Protein AF-A0A7C0U2M5-F1 (afdb_monomer_lite)

Sequence (535 aa):
MKIKIICQQYKKENEYIIPFTKFYLFYLNLKAKRVDIECPDKNSQQKAPDYFLIQPKIAVEVKEVWERKELEKLKSREYSSKRLQKALDKLIKEETLKGVYLLEYPWQLKIKRGEEEKIAKKIIETIKQNRKDFEIEGVGKFKVIGISEEKKNRIVLAFSGSLIQSINPAGTIYQNIAPNIETANKQLEEIEANKKILLLINKYPFGDTNDFIEALTYSYKDLLNYQNIDEIWLQRKTKTREFYHEILYDRNFLLSFDKKKIDSSNEQYKKLFEKWFYPLQKLGDEQKEKLFEALKQFLENKKPHQLFKDNFVRKEMVELGNWLAEKRRYEDVIWLIDKFIDDPDPAPPEKYKGDPEINYHQRIVNGEDPYIITTVLGRLAWVVQKLALQKDYIEKALNYTKKLLSHKNLYVKLQAIIPLIEISARRQWLEGWGERPRRGKYKKFHKSVFDLVDLVERNPNYKAIAKWLCHVFYYYKDLNTKEAEKVLDALKIIDESASLFIYFGIFRQRHYKNQNIKFNAKSKKAGKKTKRNNN

pLDDT: mean 87.48, std 14.24, range [31.78, 98.81]

Secondary structure (DSSP, 8-state):
-EEEEE-SS--TTHHHHHHHHHHHHHHTT---SEEEEE---SSTTS---SEEETTTTEEEEEEEE--HHHHHHHHHHHHHHHHHHHHHHHHHHHS---SEEEEEE-TT----TT-HHHHHHHHHHHHHTT-SEEEETTTEEEEEEEEE--S--EEEEEE--TT-----HHHHHHHHHHHHHHHHHHHGGGS--SEEEEEEEE--TT--HHHHHHHHHHTHHHHHH-SS-SEEEEEEE-TTS-EEEEEEEEHHHHHHHHTT---TT-HHHHHHHHHHHHHHHTS-HHHHHHHHHHHHHHHTTS-HHHH---HHHHHHHHHHHHHHHHTT-HHHHHHHHHHHTT--PSPPGGG--S-GGG-HHHHHHTT-------SHHHHHHHHHHHHHTSGGGHHHHHHHHHHHHTSSSHHHHHHTHHHHHHHHHTGGGSTTTT-SS--HHHHHHHHHHHHHHHHHHH-TT-HHHHHHHHHHHHH-----HHHHHHHHHHHTTSGGGHHHHHIIIIIGGGTTTTS-----GGGGSTT--------

Organism: Desulfofervidus auxilii (NCBI:txid1621989)

Foldseek 3Di:
DAEAEDEPDDDPCVLPVVQVVVVVCVVVVNDDPYWYKYQPCNDPPDLAARIFTPVVTEGEHEAEQDDPVVVVQVVQQVVLLVLLQVLLVVVLVVDPAFAEKEKAFASSAHDD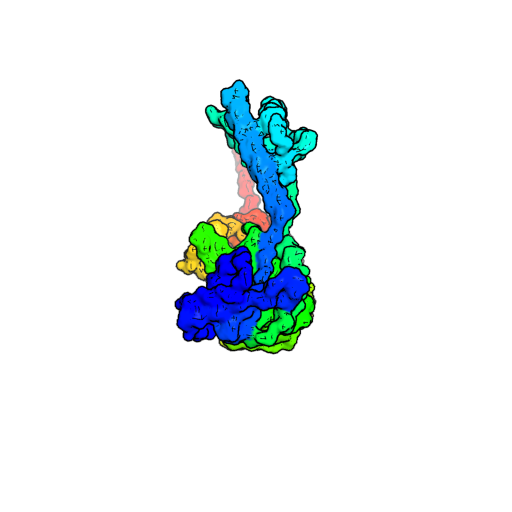PPCSNVVSVVVSVCVVVVHQWDADPPGGIMGIDTDDRDRDRHYHYDHDPPDPPPPLLLVSRLVRCVVVVVSLLSNLVVDDGPAYEYEYEYPDPPDDLLSPLLSVLVCLVVLLVRDRHQWYKYWYQDPVRDIDIDTNDGNVLSNCLLVLNHDLVDLVSLVNLLSNVVSQVVPDDSSLVSNLSNVCVNPVPHAPCVRHVDQQSLQSLLVSLVVCLVVVVVVSNVVSCVRQLPPCKPPQLVPDDDDPVPLVQVCLLQLHADPDQRGNLLSNLVSLLSLLQDLVRVLVSLVSLVSQCPGNRVSSVLSSLNSLLSCLQVVVSFPQPLDPVGDHSSVSSVVSLVVLLVVLQVRVSSLSSLLSSLSSCVRNLPDAPVRLVSNLNSNVSDPSCVVSCCCSLPVSVVVPPPGPGDHDNPVNPPPDDDDPDDD

Radius of gyration: 32.55 Å; chains: 1; bounding box: 97×49×89 Å

Structure (mmCIF, N/CA/C/O backbone):
data_AF-A0A7C0U2M5-F1
#
_entry.id   AF-A0A7C0U2M5-F1
#
loop_
_atom_site.group_PDB
_atom_site.id
_atom_site.type_symbol
_atom_site.label_atom_id
_atom_site.label_alt_id
_atom_site.label_comp_id
_atom_site.label_asym_id
_atom_site.label_entity_id
_atom_site.label_seq_id
_atom_site.pdbx_PDB_ins_code
_atom_site.Cartn_x
_atom_site.Cartn_y
_atom_site.Cartn_z
_atom_site.occupancy
_atom_site.B_iso_or_equiv
_atom_site.auth_seq_id
_atom_site.auth_comp_id
_atom_site.auth_asym_id
_atom_site.auth_atom_id
_atom_site.pdbx_PDB_model_num
ATOM 1 N N . MET A 1 1 ? -30.427 14.459 22.019 1.00 82.06 1 MET A N 1
ATOM 2 C CA . MET A 1 1 ? -30.718 13.118 22.570 1.00 82.06 1 MET A CA 1
ATOM 3 C C . MET A 1 1 ? -30.308 13.076 24.037 1.00 82.06 1 MET A C 1
ATOM 5 O O . MET A 1 1 ? -29.167 13.418 24.334 1.00 82.06 1 MET A O 1
ATOM 9 N N . LYS A 1 2 ? -31.226 12.726 24.947 1.00 87.25 2 LYS A N 1
ATOM 10 C CA . LYS A 1 2 ? -30.927 12.510 26.375 1.00 87.25 2 LYS A CA 1
ATOM 11 C C . LYS A 1 2 ? -30.554 11.038 26.595 1.00 87.25 2 LYS A C 1
ATOM 13 O O . LYS A 1 2 ? -31.285 10.170 26.137 1.00 87.25 2 LYS A O 1
ATOM 18 N N . ILE A 1 3 ? -29.443 10.762 27.271 1.00 89.56 3 ILE A N 1
ATOM 19 C CA . ILE A 1 3 ? -29.033 9.395 27.633 1.00 89.56 3 ILE A CA 1
ATOM 20 C C . ILE A 1 3 ? -29.201 9.247 29.141 1.00 89.56 3 ILE A C 1
ATOM 22 O O . ILE A 1 3 ? -28.714 10.101 29.883 1.00 89.56 3 ILE A O 1
ATOM 26 N N . LYS A 1 4 ? -29.886 8.191 29.581 1.00 91.75 4 LYS A N 1
ATOM 27 C CA . LYS A 1 4 ? -30.017 7.834 30.995 1.00 91.75 4 LYS A CA 1
ATOM 28 C C . LYS A 1 4 ? -29.376 6.470 31.219 1.00 91.75 4 LYS A C 1
ATOM 30 O O . LYS A 1 4 ? -29.791 5.489 30.616 1.00 91.75 4 LYS A O 1
ATOM 35 N N . ILE A 1 5 ? -28.380 6.426 32.094 1.00 90.69 5 ILE A N 1
ATOM 36 C CA . ILE A 1 5 ? -27.741 5.182 32.521 1.00 90.69 5 ILE A CA 1
ATOM 37 C C . ILE A 1 5 ? -28.450 4.696 33.792 1.00 90.69 5 ILE A C 1
ATOM 39 O O . ILE A 1 5 ? -28.593 5.453 34.752 1.00 90.69 5 ILE A O 1
ATOM 43 N N . ILE A 1 6 ? -28.924 3.455 33.770 1.00 89.88 6 ILE A N 1
ATOM 44 C CA . ILE A 1 6 ? -29.656 2.765 34.830 1.00 89.88 6 ILE A CA 1
ATOM 45 C C . ILE A 1 6 ? -28.740 1.650 35.344 1.00 89.88 6 ILE A C 1
ATOM 47 O O . ILE A 1 6 ? -28.851 0.492 34.950 1.00 89.88 6 ILE A O 1
ATOM 51 N N . CYS A 1 7 ? -27.786 2.020 36.197 1.00 82.81 7 CYS A N 1
ATOM 52 C CA . CYS A 1 7 ? -26.836 1.084 36.794 1.00 82.81 7 CYS A CA 1
ATOM 53 C C . CYS A 1 7 ? -26.900 1.190 38.315 1.00 82.81 7 CYS A C 1
ATOM 55 O O . CYS A 1 7 ? -27.073 2.282 38.856 1.00 82.81 7 CYS A O 1
ATOM 57 N N . GLN A 1 8 ? -26.768 0.053 39.002 1.00 74.56 8 GLN A N 1
ATOM 58 C CA . GLN A 1 8 ? -26.787 0.001 40.469 1.00 74.56 8 GLN A CA 1
ATOM 59 C C . GLN A 1 8 ? -25.573 0.714 41.086 1.00 74.56 8 GLN A C 1
ATOM 61 O O . GLN A 1 8 ? -25.665 1.233 42.194 1.00 74.56 8 GLN A O 1
ATOM 66 N N . GLN A 1 9 ? -24.453 0.777 40.357 1.00 78.75 9 GLN A N 1
ATOM 67 C CA . GLN A 1 9 ? -23.227 1.466 40.757 1.00 78.75 9 GLN A CA 1
ATOM 68 C C . GLN A 1 9 ? -22.666 2.304 39.604 1.00 78.75 9 GLN A C 1
ATOM 70 O O . GLN A 1 9 ? -22.883 2.011 38.425 1.00 78.75 9 GLN A O 1
ATOM 75 N N . TYR A 1 10 ? -21.934 3.366 39.947 1.00 81.12 10 TYR A N 1
ATOM 76 C CA . TYR A 1 10 ? -21.223 4.174 38.962 1.00 81.12 10 TYR A CA 1
ATOM 77 C C . TYR A 1 10 ? -20.007 3.413 38.417 1.00 81.12 10 TYR A C 1
ATOM 79 O O . TYR A 1 10 ? -19.132 3.010 39.181 1.00 81.12 10 TYR A O 1
ATOM 87 N N . LYS A 1 11 ? -19.925 3.289 37.089 1.00 84.44 11 LYS A N 1
ATOM 88 C CA . LYS A 1 11 ? -18.796 2.700 36.361 1.00 84.44 11 LYS A CA 1
ATOM 89 C C . LYS A 1 11 ? -17.898 3.782 35.769 1.00 84.44 11 LYS A C 1
ATOM 91 O O . LYS A 1 11 ? -18.396 4.810 35.307 1.00 84.44 11 LYS A O 1
ATOM 96 N N . LYS A 1 12 ? -16.581 3.561 35.725 1.00 83.62 12 LYS A N 1
ATOM 97 C CA . LYS A 1 12 ? -15.638 4.517 35.102 1.00 83.62 12 LYS A CA 1
ATOM 98 C C . LYS A 1 12 ? -15.848 4.597 33.590 1.00 83.62 12 LYS A C 1
ATOM 100 O O . LYS A 1 12 ? -15.718 5.662 32.993 1.00 83.62 12 LYS A O 1
ATOM 105 N N . GLU A 1 13 ? -16.260 3.483 33.010 1.00 86.69 13 GLU A N 1
ATOM 106 C CA . GLU A 1 13 ? -16.568 3.258 31.606 1.00 86.69 13 GLU A CA 1
ATOM 107 C C . GLU A 1 13 ? -17.766 4.108 31.136 1.00 86.69 13 GLU A C 1
ATOM 109 O O . GLU A 1 13 ? -17.912 4.366 29.937 1.00 86.69 13 GLU A O 1
ATOM 114 N N . ASN A 1 14 ? -18.560 4.658 32.073 1.00 89.25 14 ASN A N 1
ATOM 115 C CA . ASN A 1 14 ? -19.661 5.579 31.780 1.00 89.25 14 ASN A CA 1
ATOM 116 C C . ASN A 1 14 ? -19.186 6.819 31.000 1.00 89.25 14 ASN A C 1
ATOM 118 O O . ASN A 1 14 ? -19.944 7.374 30.203 1.00 89.25 14 ASN A O 1
ATOM 122 N N . GLU A 1 15 ? -17.930 7.243 31.194 1.00 90.31 15 GLU A N 1
ATOM 123 C CA . GLU A 1 15 ? -17.321 8.344 30.436 1.00 90.31 15 GLU A CA 1
ATOM 124 C C . GLU A 1 15 ? -17.262 8.044 28.925 1.00 90.31 15 GLU A C 1
ATOM 126 O O . GLU A 1 15 ? -17.375 8.958 28.108 1.00 90.31 15 GLU A O 1
ATOM 131 N N . TYR A 1 16 ? -17.125 6.769 28.551 1.00 92.94 16 TYR A N 1
ATOM 132 C CA . TYR A 1 16 ? -16.893 6.316 27.179 1.00 92.94 16 TYR A CA 1
ATOM 133 C C . TYR A 1 16 ? -18.170 5.862 26.470 1.00 92.94 16 TYR A C 1
ATOM 135 O O . TYR A 1 16 ? -18.328 6.094 25.266 1.00 92.94 16 TYR A O 1
ATOM 143 N N . ILE A 1 17 ? -19.111 5.254 27.198 1.00 94.56 17 ILE A N 1
ATOM 144 C CA . ILE A 1 17 ? -20.344 4.727 26.598 1.00 94.56 17 ILE A CA 1
ATOM 145 C C . ILE A 1 17 ? -21.295 5.836 26.133 1.00 94.56 17 ILE A C 1
ATOM 147 O O . ILE A 1 17 ? -21.947 5.704 25.097 1.00 94.56 17 ILE A O 1
ATOM 151 N N . ILE A 1 18 ? -21.358 6.961 26.854 1.00 93.44 18 ILE A N 1
ATOM 152 C CA . ILE A 1 18 ? -22.220 8.101 26.510 1.00 93.44 18 ILE A CA 1
ATOM 153 C C . ILE A 1 18 ? -21.847 8.703 25.145 1.00 93.44 18 ILE A C 1
ATOM 155 O O . ILE A 1 18 ? -22.737 8.807 24.294 1.00 93.44 18 ILE A O 1
ATOM 159 N N . PRO A 1 19 ? -20.590 9.132 24.895 1.00 94.44 19 PRO A N 1
ATOM 160 C CA . PRO A 1 19 ? -20.209 9.674 23.594 1.00 94.44 19 PRO A CA 1
ATOM 161 C C . PRO A 1 19 ? -20.350 8.630 22.484 1.00 94.44 19 PRO A C 1
ATOM 163 O O . PRO A 1 19 ? -20.906 8.958 21.435 1.00 94.44 19 PRO A O 1
ATOM 166 N N . PHE A 1 20 ? -19.970 7.371 22.740 1.00 96.31 20 PHE A N 1
ATOM 167 C CA . PHE A 1 20 ? -20.138 6.297 21.762 1.00 96.31 20 PHE A CA 1
ATOM 168 C C . PHE A 1 20 ? -21.600 6.100 21.363 1.00 96.31 20 PHE A C 1
ATOM 170 O O . PHE A 1 20 ? -21.910 6.096 20.180 1.00 96.31 20 PHE A O 1
ATOM 177 N N . THR A 1 21 ? -22.517 6.021 22.330 1.00 95.06 21 THR A N 1
ATOM 178 C CA . THR A 1 21 ? -23.955 5.855 22.066 1.00 95.06 21 THR A CA 1
ATOM 179 C C . THR A 1 21 ? -24.508 7.010 21.232 1.00 95.06 21 THR A C 1
ATOM 181 O O . THR A 1 21 ? -25.285 6.791 20.303 1.00 95.06 21 THR A O 1
ATOM 184 N N . LYS A 1 22 ? -24.090 8.253 21.523 1.00 93.12 22 LYS A N 1
ATOM 185 C CA . LYS A 1 22 ? -24.488 9.424 20.723 1.00 93.12 22 LYS A CA 1
ATOM 186 C C . LYS A 1 22 ? -24.035 9.303 19.278 1.00 93.12 22 LYS A C 1
ATOM 188 O O . LYS A 1 22 ? -24.837 9.528 18.375 1.00 93.12 22 LYS A O 1
ATOM 193 N N . PHE A 1 23 ? -22.771 8.953 19.084 1.00 94.81 23 PHE A N 1
ATOM 194 C CA . PHE A 1 23 ? -22.196 8.758 17.766 1.00 94.81 23 PHE A CA 1
ATOM 195 C C . PHE A 1 23 ? -22.865 7.596 17.021 1.00 94.81 23 PHE A C 1
ATOM 197 O O . PHE A 1 23 ? -23.302 7.772 15.890 1.00 94.81 23 PHE A O 1
ATOM 204 N N . TYR A 1 24 ? -22.991 6.433 17.657 1.00 94.81 24 TYR A N 1
ATOM 205 C CA . TYR A 1 24 ? -23.432 5.200 17.012 1.00 94.81 24 TYR A CA 1
ATOM 206 C C . TYR A 1 24 ? -24.898 5.261 16.578 1.00 94.81 24 TYR A C 1
ATOM 208 O O . TYR A 1 24 ? -25.240 4.879 15.464 1.00 94.81 24 TYR A O 1
ATOM 216 N N . LEU A 1 25 ? -25.780 5.825 17.407 1.00 92.62 25 LEU A N 1
ATOM 217 C CA . LEU A 1 25 ? -27.184 5.993 17.021 1.00 92.62 25 LEU A CA 1
ATOM 218 C C . LEU A 1 25 ? -27.362 7.042 15.920 1.00 92.62 25 LEU A C 1
ATOM 220 O O . LEU A 1 25 ? -28.208 6.867 15.045 1.00 92.62 25 LEU A O 1
ATOM 224 N N . PHE A 1 26 ? -26.545 8.100 15.923 1.00 91.19 26 PHE A N 1
ATOM 225 C CA . PHE A 1 26 ? -26.496 9.040 14.804 1.00 91.19 26 PHE A CA 1
ATOM 226 C C . PHE A 1 26 ? -26.005 8.353 13.522 1.00 91.19 26 PHE A C 1
ATOM 228 O O . PHE A 1 26 ? -26.602 8.539 12.466 1.00 91.19 26 PHE A O 1
ATOM 235 N N . TYR A 1 27 ? -24.967 7.521 13.630 1.00 88.62 27 TYR A N 1
ATOM 236 C CA . TYR A 1 27 ? -24.419 6.726 12.533 1.00 88.62 27 TYR A CA 1
ATOM 237 C C . TYR A 1 27 ? -25.460 5.775 11.922 1.00 88.62 27 TYR A C 1
ATOM 239 O O . TYR A 1 27 ? -25.567 5.694 10.702 1.00 88.62 27 TYR A O 1
ATOM 247 N N . LEU A 1 28 ? -26.298 5.144 12.750 1.00 88.25 28 LEU A N 1
ATOM 248 C CA . LEU A 1 28 ? -27.431 4.323 12.306 1.00 88.25 28 LEU A CA 1
ATOM 249 C C . LEU A 1 28 ? -28.653 5.138 11.835 1.00 88.25 28 LEU A C 1
ATOM 251 O O . LEU A 1 28 ? -29.684 4.556 11.503 1.00 88.25 28 LEU A O 1
ATOM 255 N N . ASN A 1 29 ? -28.576 6.474 11.825 1.00 86.44 29 ASN A N 1
ATOM 256 C CA . ASN A 1 29 ? -29.689 7.381 11.521 1.00 86.44 29 ASN A CA 1
ATOM 257 C C . ASN A 1 29 ? -30.940 7.143 12.399 1.00 86.44 29 ASN A C 1
ATOM 259 O O . ASN A 1 29 ? -32.080 7.365 11.983 1.00 86.44 29 ASN A O 1
ATOM 263 N N . LEU A 1 30 ? -30.738 6.703 13.643 1.00 85.88 30 LEU A N 1
ATOM 264 C CA . LEU A 1 30 ? -31.809 6.451 14.602 1.00 85.88 30 LEU A CA 1
ATOM 265 C C . LEU A 1 30 ? -32.104 7.720 15.409 1.00 85.88 30 LEU A C 1
ATOM 267 O O . LEU A 1 30 ? -31.331 8.153 16.265 1.00 85.88 30 LEU A O 1
ATOM 271 N N . LYS A 1 31 ? -33.267 8.326 15.155 1.00 78.94 31 LYS A N 1
ATOM 272 C CA . LYS A 1 31 ? -33.719 9.541 15.848 1.00 78.94 31 LYS A CA 1
ATOM 273 C C . LYS A 1 31 ? -34.416 9.199 17.167 1.00 78.94 31 LYS A C 1
ATOM 275 O O . LYS A 1 31 ? -35.639 9.211 17.253 1.00 78.94 31 LYS A O 1
ATOM 280 N N . ALA A 1 32 ? -33.641 8.952 18.220 1.00 79.56 32 ALA A N 1
ATOM 281 C CA . ALA A 1 32 ? -34.176 8.793 19.573 1.00 79.56 32 ALA A CA 1
ATOM 282 C C . ALA A 1 32 ? -34.114 10.115 20.366 1.00 79.56 32 ALA A C 1
ATOM 284 O O . ALA A 1 32 ? -33.064 10.752 20.494 1.00 79.56 32 ALA A O 1
ATOM 285 N N . LYS A 1 33 ? -35.243 10.544 20.953 1.00 81.25 33 LYS A N 1
ATOM 286 C CA . LYS A 1 33 ? -35.249 11.684 21.895 1.00 81.25 33 LYS A CA 1
ATOM 287 C C . LYS A 1 33 ? -34.563 11.311 23.214 1.00 81.25 33 LYS A C 1
ATOM 289 O O . LYS A 1 33 ? -33.832 12.137 23.777 1.00 81.25 33 LYS A O 1
ATOM 294 N N . ARG A 1 34 ? -34.761 10.069 23.666 1.00 86.56 34 ARG A N 1
ATOM 295 C CA . ARG A 1 34 ? -34.190 9.488 24.882 1.00 86.56 34 ARG A CA 1
ATOM 296 C C . ARG A 1 34 ? -33.739 8.049 24.632 1.00 86.56 34 ARG A C 1
ATOM 298 O O . ARG A 1 34 ? -34.412 7.336 23.901 1.00 86.56 34 ARG A O 1
ATOM 305 N N . VAL A 1 35 ? -32.624 7.665 25.247 1.00 91.25 35 VAL A N 1
ATOM 306 C CA . VAL A 1 35 ? -32.079 6.302 25.236 1.00 91.25 35 VAL A CA 1
ATOM 307 C C . VAL A 1 35 ? -31.759 5.918 26.671 1.00 91.25 35 VAL A C 1
ATOM 309 O O . VAL A 1 35 ? -31.053 6.659 27.362 1.00 91.25 35 VAL A O 1
ATOM 312 N N . ASP A 1 36 ? -32.291 4.781 27.099 1.00 93.50 36 ASP A N 1
ATOM 313 C CA . ASP A 1 36 ? -32.021 4.198 28.406 1.00 93.50 36 ASP A CA 1
ATOM 314 C C . ASP A 1 36 ? -30.999 3.058 28.235 1.00 93.50 36 ASP A C 1
ATOM 316 O O . ASP A 1 36 ? -31.121 2.235 27.323 1.00 93.50 36 ASP A O 1
ATOM 320 N N . ILE A 1 37 ? -29.961 3.068 29.073 1.00 93.81 37 ILE A N 1
ATOM 321 C CA . ILE A 1 37 ? -28.850 2.109 29.061 1.00 93.81 37 ILE A CA 1
ATOM 322 C C . ILE A 1 37 ? -28.835 1.382 30.400 1.00 93.81 37 ILE A C 1
ATOM 324 O O . ILE A 1 37 ? -28.740 2.036 31.435 1.00 93.81 37 ILE A O 1
ATOM 328 N N . GLU A 1 38 ? -28.884 0.059 30.387 1.00 93.38 38 GLU A N 1
ATOM 329 C CA . GLU A 1 38 ? -28.722 -0.786 31.573 1.00 93.38 38 GLU A CA 1
ATOM 330 C C . GLU A 1 38 ? -27.280 -1.298 31.680 1.00 93.38 38 GLU A C 1
ATOM 332 O O . GLU A 1 38 ? -26.576 -1.360 30.671 1.00 93.38 38 GLU A O 1
ATOM 337 N N . CYS A 1 39 ? -26.856 -1.671 32.893 1.00 91.56 39 CYS A N 1
ATOM 338 C CA . CYS A 1 39 ? -25.626 -2.435 33.145 1.00 91.56 39 CYS A CA 1
ATOM 339 C C . CYS A 1 39 ? -25.999 -3.882 33.526 1.00 91.56 39 CYS A C 1
ATOM 341 O O . CYS A 1 39 ? -26.392 -4.115 34.676 1.00 91.56 39 CYS A O 1
ATOM 343 N N . PRO A 1 40 ? -25.957 -4.836 32.576 1.00 86.69 40 PRO A N 1
ATOM 344 C CA . PRO A 1 40 ? -26.320 -6.236 32.809 1.00 86.69 40 PRO A CA 1
ATOM 345 C C . PRO A 1 40 ? -25.423 -6.974 33.811 1.00 86.69 40 PRO A C 1
ATOM 347 O O . PRO A 1 40 ? -25.884 -7.884 34.498 1.00 86.69 40 PRO A O 1
ATOM 350 N N . ASP A 1 41 ? -24.157 -6.584 33.922 1.00 77.06 41 ASP A N 1
ATOM 351 C CA . ASP A 1 41 ? -23.166 -7.128 34.849 1.00 77.06 41 ASP A CA 1
ATOM 352 C C . ASP A 1 41 ? -23.408 -6.621 36.282 1.00 77.06 41 ASP A C 1
ATOM 354 O O . ASP A 1 41 ? -22.732 -5.748 36.828 1.00 77.06 41 ASP A O 1
ATOM 358 N N . LYS A 1 42 ? -24.425 -7.185 36.931 1.00 61.50 42 LYS A N 1
ATOM 359 C CA . LYS A 1 42 ? -24.852 -6.742 38.264 1.00 61.50 42 LYS A CA 1
ATOM 360 C C . LYS A 1 42 ? -23.808 -7.006 39.361 1.00 61.50 42 LYS A C 1
ATOM 362 O O . LYS A 1 42 ? -23.925 -6.395 40.413 1.00 61.50 42 LYS A O 1
ATOM 367 N N . ASN A 1 43 ? -22.805 -7.868 39.120 1.00 56.78 43 ASN A N 1
ATOM 368 C CA . ASN A 1 43 ? -21.613 -8.104 39.954 1.00 56.78 43 ASN A CA 1
ATOM 369 C C . ASN A 1 43 ? -20.465 -8.706 39.108 1.00 56.78 43 ASN A C 1
ATOM 371 O O . ASN A 1 43 ? -20.725 -9.475 38.185 1.00 56.78 43 ASN A O 1
ATOM 375 N N . SER A 1 44 ? -19.200 -8.442 39.471 1.00 53.56 44 SER A N 1
ATOM 376 C CA . SER A 1 44 ? -17.963 -8.807 38.732 1.00 53.56 44 SER A CA 1
ATOM 377 C C . SER A 1 44 ? -17.730 -10.302 38.436 1.00 53.56 44 SER A C 1
ATOM 379 O O . SER A 1 44 ? -16.731 -10.657 37.815 1.00 53.56 44 SER A O 1
ATOM 381 N N . GLN A 1 45 ? -18.627 -11.185 38.880 1.00 55.69 45 GLN A N 1
ATOM 382 C CA . GLN A 1 45 ? -18.586 -12.628 38.631 1.00 55.69 45 GLN A CA 1
ATOM 383 C C . GLN A 1 45 ? -19.491 -13.079 37.472 1.00 55.69 45 GLN A C 1
ATOM 385 O O . GLN A 1 45 ? -19.358 -14.212 37.012 1.00 55.69 45 GLN A O 1
ATOM 390 N N . GLN A 1 46 ? -20.407 -12.234 36.986 1.00 62.59 46 GLN A N 1
ATOM 391 C CA . GLN A 1 46 ? -21.278 -12.580 35.860 1.00 62.59 46 GLN A CA 1
ATOM 392 C C . GLN A 1 46 ? -20.592 -12.308 34.519 1.00 62.59 46 GLN A C 1
ATOM 394 O O . GLN A 1 46 ? -20.018 -11.244 34.302 1.00 62.59 46 GLN A O 1
ATOM 399 N N . LYS A 1 47 ? -20.704 -13.262 33.590 1.00 75.56 47 LYS A N 1
ATOM 400 C CA . LYS A 1 47 ? -20.224 -13.146 32.206 1.00 75.56 47 LYS A CA 1
ATOM 401 C C . LYS A 1 47 ? -21.165 -12.289 31.344 1.00 75.56 47 LYS A C 1
ATOM 403 O O . LYS A 1 47 ? -21.501 -12.691 30.251 1.00 75.56 47 LYS A O 1
ATOM 408 N N . ALA A 1 48 ? -21.629 -11.137 31.810 1.00 88.19 48 ALA A N 1
ATOM 409 C CA . ALA A 1 48 ? -22.535 -10.284 31.035 1.00 88.19 48 ALA A CA 1
ATOM 410 C C . ALA A 1 48 ? -21.764 -9.138 30.348 1.00 88.19 48 ALA A C 1
ATOM 412 O O . ALA A 1 48 ? -20.630 -8.855 30.759 1.00 88.19 48 ALA A O 1
ATOM 413 N N . PRO A 1 49 ? -22.334 -8.481 29.317 1.00 92.00 49 PRO A N 1
ATOM 414 C CA . PRO A 1 49 ? -21.710 -7.306 28.734 1.00 92.00 49 PRO A CA 1
ATOM 415 C C . PRO A 1 49 ? -21.862 -6.087 29.645 1.00 92.00 49 PRO A C 1
ATOM 417 O O . PRO A 1 49 ? -22.829 -5.988 30.402 1.00 92.00 49 PRO A O 1
ATOM 420 N N . ASP A 1 50 ? -20.944 -5.131 29.524 1.00 92.50 50 ASP A N 1
ATOM 421 C CA . ASP A 1 50 ? -20.929 -3.920 30.349 1.00 92.50 50 ASP A CA 1
ATOM 422 C C . ASP A 1 50 ? -22.200 -3.071 30.249 1.00 92.50 50 ASP A C 1
ATOM 424 O O . ASP A 1 50 ? -22.611 -2.456 31.241 1.00 92.50 50 ASP A O 1
ATOM 428 N N . TYR A 1 51 ? -22.778 -2.982 29.047 1.00 95.06 51 TYR A N 1
ATOM 429 C CA . TYR A 1 51 ? -23.905 -2.105 28.750 1.00 95.06 51 TYR A CA 1
ATOM 430 C C . TYR A 1 51 ? -24.907 -2.737 27.788 1.00 95.06 51 TYR A C 1
ATOM 432 O O . TYR A 1 51 ? -24.545 -3.401 26.816 1.00 95.06 51 TYR A O 1
ATOM 440 N N . PHE A 1 52 ? -26.184 -2.425 28.006 1.00 95.44 52 PHE A N 1
ATOM 441 C CA . PHE A 1 52 ? -27.274 -2.768 27.098 1.00 95.44 52 PHE A CA 1
ATOM 442 C C . PHE A 1 52 ? -28.176 -1.559 26.838 1.00 95.44 52 PHE A C 1
ATOM 444 O O . PHE A 1 52 ? -28.797 -1.011 27.747 1.00 95.44 52 PHE A O 1
ATOM 451 N N . LEU A 1 53 ? -28.255 -1.126 25.582 1.00 94.94 53 LEU A N 1
ATOM 452 C CA . LEU A 1 53 ? -29.161 -0.069 25.137 1.00 94.94 53 LEU A CA 1
ATOM 453 C C . LEU A 1 53 ? -30.530 -0.704 24.885 1.00 94.94 53 LEU A C 1
ATOM 455 O O . LEU A 1 53 ? -30.707 -1.373 23.866 1.00 94.94 53 LEU A O 1
ATOM 459 N N . ILE A 1 54 ? -31.500 -0.461 25.772 1.00 91.62 54 ILE A N 1
ATOM 460 C CA . ILE A 1 54 ? -32.818 -1.131 25.762 1.00 91.62 54 ILE A CA 1
ATOM 461 C C . ILE A 1 54 ? -33.513 -0.981 24.401 1.00 91.62 54 ILE A C 1
ATOM 463 O O . ILE A 1 54 ? -34.032 -1.937 23.830 1.00 91.62 54 ILE A O 1
ATOM 467 N N . GLN A 1 55 ? -33.484 0.230 23.849 1.00 88.25 55 GLN A N 1
ATOM 468 C CA . GLN A 1 55 ? -33.951 0.542 22.501 1.00 88.25 55 GLN A CA 1
ATOM 469 C C . GLN A 1 55 ? -32.781 1.216 21.775 1.00 88.25 55 GLN A C 1
ATOM 471 O O . GLN A 1 55 ? -32.398 2.320 22.172 1.00 88.25 55 GLN A O 1
ATOM 476 N N . PRO A 1 56 ? -32.155 0.569 20.771 1.00 91.75 56 PRO A N 1
ATOM 477 C CA . PRO A 1 56 ? -32.706 -0.463 19.883 1.00 91.75 56 PRO A CA 1
ATOM 478 C C . PRO A 1 56 ? -32.207 -1.906 20.150 1.00 91.75 56 PRO A C 1
ATOM 480 O O . PRO A 1 56 ? -32.030 -2.659 19.196 1.00 91.75 56 PRO A O 1
ATOM 483 N N . LYS A 1 57 ? -31.987 -2.306 21.412 1.00 94.75 57 LYS A N 1
ATOM 484 C CA . LYS A 1 57 ? -31.391 -3.597 21.823 1.00 94.75 57 LYS A CA 1
ATOM 485 C C . LYS A 1 57 ? -29.960 -3.791 21.310 1.00 94.75 57 LYS A C 1
ATOM 487 O O . LYS A 1 57 ? -29.698 -4.678 20.502 1.00 94.75 57 LYS A O 1
ATOM 492 N N . ILE A 1 58 ? -29.035 -2.948 21.764 1.00 96.69 58 ILE A N 1
ATOM 493 C CA . ILE A 1 58 ? -27.601 -3.059 21.431 1.00 96.69 58 ILE A CA 1
ATOM 494 C C . ILE A 1 58 ? -26.832 -3.438 22.690 1.00 96.69 58 ILE A C 1
ATOM 496 O O . ILE A 1 58 ? -26.917 -2.726 23.689 1.00 96.69 58 ILE A O 1
ATOM 500 N N . ALA A 1 59 ? -26.054 -4.514 22.623 1.00 97.12 59 ALA A N 1
ATOM 501 C CA . ALA A 1 59 ? -25.120 -4.895 23.673 1.00 97.12 59 ALA A CA 1
ATOM 502 C C . ALA A 1 5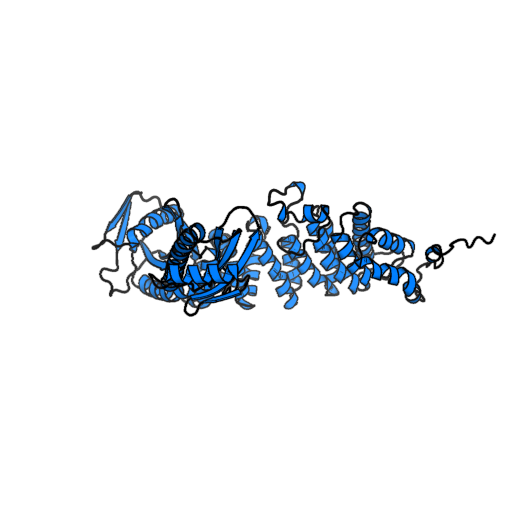9 ? -23.729 -4.333 23.366 1.00 97.12 59 ALA A C 1
ATOM 504 O O . ALA A 1 59 ? -23.254 -4.436 22.232 1.00 97.12 59 ALA A O 1
ATOM 505 N N . VAL A 1 60 ? -23.083 -3.734 24.365 1.00 97.25 60 VAL A N 1
ATOM 506 C CA . VAL A 1 60 ? -21.747 -3.149 24.231 1.00 97.25 60 VAL A CA 1
ATOM 507 C C . VAL A 1 60 ? -20.865 -3.643 25.367 1.00 97.25 60 VAL A C 1
ATOM 509 O O . VAL A 1 60 ? -21.171 -3.404 26.533 1.00 97.25 60 VAL A O 1
ATOM 512 N N . GLU A 1 61 ? -19.754 -4.277 25.008 1.00 96.25 61 GLU A N 1
ATOM 513 C CA . GLU A 1 61 ? -18.665 -4.598 25.928 1.00 96.25 61 GLU A CA 1
ATOM 514 C C . GLU A 1 61 ? -17.535 -3.583 25.754 1.00 96.25 61 GLU A C 1
ATOM 516 O O . GLU A 1 61 ? -17.112 -3.315 24.625 1.00 96.25 61 GLU A O 1
ATOM 521 N N . VAL A 1 62 ? -17.033 -3.010 26.850 1.00 94.75 62 VAL A N 1
ATOM 522 C CA . VAL A 1 62 ? -16.012 -1.960 26.814 1.00 94.75 62 VAL A CA 1
ATOM 523 C C . VAL A 1 62 ? -14.690 -2.515 27.326 1.00 94.75 62 VAL A C 1
ATOM 525 O O . VAL A 1 62 ? -14.543 -2.878 28.487 1.00 94.75 62 VAL A O 1
ATOM 528 N N . LYS A 1 63 ? -13.669 -2.529 26.467 1.00 92.44 63 LYS A N 1
ATOM 529 C CA . LYS A 1 63 ? -12.318 -2.952 26.851 1.00 92.44 63 LYS A CA 1
ATOM 530 C C . LYS A 1 63 ? -11.331 -1.825 26.633 1.00 92.44 63 LYS A C 1
ATOM 532 O O . LYS A 1 63 ? -11.254 -1.213 25.571 1.00 92.44 63 LYS A O 1
ATOM 537 N N . GLU A 1 64 ? -10.539 -1.548 27.653 1.00 89.62 64 GLU A N 1
ATOM 538 C CA . GLU A 1 64 ? -9.505 -0.530 27.577 1.00 89.62 64 GLU A CA 1
ATOM 539 C C . GLU A 1 64 ? -8.186 -1.144 27.114 1.00 89.62 64 GLU A C 1
ATOM 541 O O . GLU A 1 64 ? -7.736 -2.165 27.635 1.00 89.62 64 GLU A O 1
ATOM 546 N N . VAL A 1 65 ? -7.538 -0.490 26.154 1.00 85.12 65 VAL A N 1
ATOM 547 C CA . VAL A 1 65 ? -6.238 -0.914 25.639 1.00 85.12 65 VAL A CA 1
ATOM 548 C C . VAL A 1 65 ? -5.164 -0.063 26.286 1.00 85.12 65 VAL A C 1
ATOM 550 O O . VAL A 1 65 ? -4.991 1.115 25.965 1.00 85.12 65 VAL A O 1
ATOM 553 N N . TRP A 1 66 ? -4.475 -0.672 27.245 1.00 75.25 66 TRP A N 1
ATOM 554 C CA . TRP A 1 66 ? -3.406 -0.071 28.028 1.00 75.25 66 TRP A CA 1
ATOM 555 C C . TRP A 1 66 ? -2.076 -0.739 27.723 1.00 75.25 66 TRP A C 1
ATOM 557 O O . TRP A 1 66 ? -2.035 -1.882 27.293 1.00 75.25 66 TRP A O 1
ATOM 567 N N . GLU A 1 67 ? -0.988 -0.095 28.133 1.00 66.62 67 GLU A N 1
ATOM 568 C CA . GLU A 1 67 ? 0.254 -0.815 28.384 1.00 66.62 67 GLU A CA 1
ATOM 569 C C . GLU A 1 67 ? 0.887 -0.353 29.699 1.00 66.62 67 GLU A C 1
ATOM 571 O O . GLU A 1 67 ? 1.730 0.540 29.721 1.00 66.62 67 GLU A O 1
ATOM 576 N N . ARG A 1 68 ? 0.476 -0.938 30.836 1.00 57.19 68 ARG A N 1
ATOM 577 C CA . ARG A 1 68 ? 1.011 -0.540 32.157 1.00 57.19 68 ARG A CA 1
ATOM 578 C C . ARG A 1 68 ? 2.541 -0.641 32.223 1.00 57.19 68 ARG A C 1
ATOM 580 O O . ARG A 1 68 ? 3.179 0.287 32.707 1.00 57.19 68 ARG A O 1
ATOM 587 N N . LYS A 1 69 ? 3.131 -1.720 31.696 1.00 60.12 69 LYS A N 1
ATOM 588 C CA . LYS A 1 69 ? 4.573 -2.002 31.824 1.00 60.12 69 LYS A CA 1
ATOM 589 C C . LYS A 1 69 ? 5.460 -1.058 31.001 1.00 60.12 69 LYS A C 1
ATOM 591 O O . LYS A 1 69 ? 6.485 -0.611 31.511 1.00 60.12 69 LYS A O 1
ATOM 596 N N . GLU A 1 70 ? 5.107 -0.734 29.757 1.00 59.59 70 GLU A N 1
ATOM 597 C CA . GLU A 1 70 ? 5.889 0.212 28.943 1.00 59.59 70 GLU A CA 1
ATOM 598 C C . GLU A 1 70 ? 5.622 1.662 29.359 1.00 59.59 70 GLU A C 1
ATOM 600 O O . GLU A 1 70 ? 6.575 2.424 29.487 1.00 59.59 70 GLU A O 1
ATOM 605 N N . LEU A 1 71 ? 4.384 2.034 29.721 1.00 57.84 71 LEU A N 1
ATOM 606 C CA . LEU A 1 71 ? 4.105 3.352 30.314 1.00 57.84 71 LEU A CA 1
ATOM 607 C C . LEU A 1 71 ? 4.865 3.572 31.628 1.00 57.84 71 LEU A C 1
ATOM 609 O O . LEU A 1 71 ? 5.345 4.678 31.859 1.00 57.84 71 LEU A O 1
ATOM 613 N N . GLU A 1 72 ? 5.008 2.561 32.488 1.00 65.19 72 GLU A N 1
ATOM 614 C CA . GLU A 1 72 ? 5.839 2.647 33.698 1.00 65.19 72 GLU A CA 1
ATOM 615 C C . GLU A 1 72 ? 7.321 2.832 33.366 1.00 65.19 72 GLU A C 1
ATOM 617 O O . GLU A 1 72 ? 7.978 3.685 33.969 1.00 65.19 72 GLU A O 1
ATOM 622 N N . LYS A 1 73 ? 7.846 2.101 32.373 1.00 65.75 73 LYS A N 1
ATOM 623 C CA . LYS A 1 73 ? 9.225 2.278 31.887 1.00 65.75 73 LYS A CA 1
ATOM 624 C C . LYS A 1 73 ? 9.436 3.681 31.315 1.00 65.75 73 LYS A C 1
ATOM 626 O O . LYS A 1 73 ? 10.403 4.344 31.683 1.00 65.75 73 LYS A O 1
ATOM 631 N N . LEU A 1 74 ? 8.508 4.170 30.494 1.00 65.31 74 LEU A N 1
ATOM 632 C CA . LEU A 1 74 ? 8.542 5.506 29.898 1.00 65.31 74 LEU A CA 1
ATOM 633 C C . LEU A 1 74 ? 8.436 6.606 30.956 1.00 65.31 74 LEU A C 1
ATOM 635 O O . LEU A 1 74 ? 9.238 7.535 30.936 1.00 65.31 74 LEU A O 1
ATOM 639 N N . LYS A 1 75 ? 7.518 6.477 31.923 1.00 67.56 75 LYS A N 1
ATOM 640 C CA . LYS A 1 75 ? 7.384 7.411 33.052 1.00 67.56 75 LYS A CA 1
ATOM 641 C C . LYS A 1 75 ? 8.629 7.412 33.934 1.00 67.56 75 LYS A C 1
ATOM 643 O O . LYS A 1 75 ? 9.127 8.479 34.276 1.00 67.56 75 LYS A O 1
ATOM 648 N N . SER A 1 76 ? 9.161 6.238 34.281 1.00 74.88 76 SER A N 1
ATOM 649 C CA . SER A 1 76 ? 10.403 6.104 35.056 1.00 74.88 76 SER A CA 1
ATOM 650 C C . SER A 1 76 ? 11.589 6.742 34.330 1.00 74.88 76 SER A C 1
ATOM 652 O O . SER A 1 76 ? 12.418 7.408 34.958 1.00 74.88 76 SER A O 1
ATOM 654 N N . ARG A 1 77 ? 11.655 6.572 33.006 1.00 80.38 77 ARG A N 1
ATOM 655 C CA . ARG A 1 77 ? 12.676 7.167 32.144 1.00 80.38 77 ARG A CA 1
ATOM 656 C C . ARG A 1 77 ? 12.549 8.679 32.076 1.00 80.38 77 ARG A C 1
ATOM 658 O O . ARG A 1 77 ? 13.520 9.370 32.349 1.00 80.38 77 ARG A O 1
ATOM 665 N N . GLU A 1 78 ? 11.364 9.194 31.760 1.00 76.81 78 GLU A N 1
ATOM 666 C CA . GLU A 1 78 ? 11.090 10.632 31.683 1.00 76.81 78 GLU A CA 1
ATOM 667 C C . GLU A 1 78 ? 11.345 11.320 33.030 1.00 76.81 78 GLU A C 1
ATOM 669 O O . GLU A 1 78 ? 11.911 12.409 33.092 1.00 76.81 78 GLU A O 1
ATOM 674 N N . TYR A 1 79 ? 10.987 10.662 34.134 1.00 82.88 79 TYR A N 1
ATOM 675 C CA . TYR A 1 79 ? 11.277 11.157 35.474 1.00 82.88 79 TYR A CA 1
ATOM 676 C C . TYR A 1 79 ? 12.784 11.155 35.775 1.00 82.88 79 TYR A C 1
ATOM 678 O O . TYR A 1 79 ? 13.305 12.109 36.354 1.00 82.88 79 TYR A O 1
ATOM 686 N N . SER A 1 80 ? 13.514 10.113 35.369 1.00 87.38 80 SER A N 1
ATOM 687 C CA . SER A 1 80 ? 14.971 10.036 35.549 1.00 87.38 80 SER A CA 1
ATOM 688 C C . SER A 1 80 ? 15.714 11.044 34.673 1.00 87.38 80 SER A C 1
ATOM 690 O O . SER A 1 80 ? 16.601 11.722 35.180 1.00 87.38 80 SER A O 1
ATOM 692 N N . SER A 1 81 ? 15.314 11.224 33.412 1.00 86.50 81 SER A N 1
ATOM 693 C CA . SER A 1 81 ? 15.922 12.204 32.508 1.00 86.50 81 SER A CA 1
ATOM 694 C C . SER A 1 81 ? 15.644 13.637 32.960 1.00 86.50 81 SER A C 1
ATOM 696 O O . SER A 1 81 ? 16.571 14.435 33.024 1.00 86.50 81 SER A O 1
ATOM 698 N N . LYS A 1 82 ? 14.413 13.967 33.382 1.00 85.88 82 LYS A N 1
ATOM 699 C CA . LYS A 1 82 ? 14.090 15.297 33.932 1.00 85.88 82 LYS A CA 1
ATOM 700 C C . LYS A 1 82 ? 14.907 15.621 35.181 1.00 85.88 82 LYS A C 1
ATOM 702 O O . LYS A 1 82 ? 15.373 16.749 35.323 1.00 85.88 82 LYS A O 1
ATOM 707 N N . ARG A 1 83 ? 15.082 14.661 36.096 1.00 91.19 83 ARG A N 1
ATOM 708 C CA . ARG A 1 83 ? 15.910 14.875 37.295 1.00 91.19 83 ARG A CA 1
ATOM 709 C C . ARG A 1 83 ? 17.397 14.976 36.955 1.00 91.19 83 ARG A C 1
ATOM 711 O O . ARG A 1 83 ? 18.063 15.857 37.488 1.00 91.19 83 ARG A O 1
ATOM 718 N N . LEU A 1 84 ? 17.894 14.145 36.037 1.00 91.88 84 LEU A N 1
ATOM 719 C CA . LEU A 1 84 ? 19.276 14.216 35.564 1.00 91.88 84 LEU A CA 1
ATOM 720 C C . LEU A 1 84 ? 19.570 15.548 34.863 1.00 91.88 84 LEU A C 1
ATOM 722 O O . LEU A 1 84 ? 20.583 16.167 35.163 1.00 91.88 84 LEU A O 1
ATOM 726 N N . GLN A 1 85 ? 18.670 16.027 33.996 1.00 89.25 85 GLN A N 1
ATOM 727 C CA . GLN A 1 85 ? 18.803 17.330 33.339 1.00 89.25 85 GLN A CA 1
ATOM 728 C C . GLN A 1 85 ? 18.895 18.452 34.376 1.00 89.25 85 GLN A C 1
ATOM 730 O O . GLN A 1 85 ? 19.787 19.283 34.282 1.00 89.25 85 GLN A O 1
ATOM 735 N N . LYS A 1 86 ? 18.049 18.436 35.419 1.00 88.31 86 LYS A N 1
ATOM 736 C CA . LYS A 1 86 ? 18.134 19.413 36.519 1.00 88.31 86 LYS A CA 1
ATOM 737 C C . LYS A 1 86 ? 19.478 19.363 37.254 1.00 88.31 86 LYS A C 1
ATOM 739 O O . LYS A 1 86 ? 20.009 20.413 37.601 1.00 88.31 86 LYS A O 1
ATOM 744 N N . ALA A 1 87 ? 20.016 18.168 37.505 1.00 90.25 87 ALA A N 1
ATOM 745 C CA . ALA A 1 87 ? 21.318 18.007 38.153 1.00 90.25 87 ALA A CA 1
ATOM 746 C C . ALA A 1 87 ? 22.471 18.510 37.265 1.00 90.25 87 ALA A C 1
ATOM 748 O O . ALA A 1 87 ? 23.348 19.219 37.752 1.00 90.25 87 ALA A O 1
ATOM 749 N N . LEU A 1 88 ? 22.435 18.212 35.961 1.00 89.38 88 LEU A N 1
ATOM 750 C CA . LEU A 1 88 ? 23.394 18.729 34.980 1.00 89.38 88 LEU A CA 1
ATOM 751 C C . LEU A 1 88 ? 23.310 20.258 34.873 1.00 89.38 88 LEU A C 1
ATOM 753 O O . LEU A 1 88 ? 24.333 20.924 34.976 1.00 89.38 88 LEU A O 1
ATOM 757 N N . ASP A 1 89 ? 22.108 20.825 34.748 1.00 85.19 89 ASP A N 1
ATOM 758 C CA . ASP A 1 89 ? 21.893 22.276 34.648 1.00 85.19 89 ASP A CA 1
ATOM 759 C C . ASP A 1 89 ? 22.393 23.031 35.889 1.00 85.19 89 ASP A C 1
ATOM 761 O O . ASP A 1 89 ? 22.841 24.173 35.777 1.00 85.19 89 ASP A O 1
ATOM 765 N N . LYS A 1 90 ? 22.313 22.408 37.075 1.00 87.12 90 LYS A N 1
ATOM 766 C CA . LYS A 1 90 ? 22.877 22.954 38.315 1.00 87.12 90 LYS A CA 1
ATOM 767 C C . LYS A 1 90 ? 24.407 22.940 38.267 1.00 87.12 90 LYS A C 1
ATOM 769 O O . LYS A 1 90 ? 25.022 23.989 38.413 1.00 87.12 90 LYS A O 1
ATOM 774 N N . LEU A 1 91 ? 25.009 21.780 38.005 1.00 86.94 91 LEU A N 1
ATOM 775 C CA . LEU A 1 91 ? 26.465 21.607 38.050 1.00 86.94 91 LEU A CA 1
ATOM 776 C C . LEU A 1 91 ? 27.199 22.359 36.936 1.00 86.94 91 LEU A C 1
ATOM 778 O O . LEU A 1 91 ? 28.283 22.870 37.168 1.00 86.94 91 LEU A O 1
ATOM 782 N N . ILE A 1 92 ? 26.613 22.501 35.744 1.00 81.94 92 ILE A N 1
ATOM 783 C CA . ILE A 1 92 ? 27.216 23.274 34.640 1.00 81.94 92 ILE A CA 1
ATOM 784 C C . ILE A 1 92 ? 27.387 24.757 35.001 1.00 81.94 92 ILE A C 1
ATOM 786 O O . ILE A 1 92 ? 28.259 25.421 34.447 1.00 81.94 92 ILE A O 1
ATOM 790 N N . LYS A 1 93 ? 26.571 25.297 35.917 1.00 73.81 93 LYS A N 1
ATOM 791 C CA . LYS A 1 93 ? 26.749 26.671 36.414 1.00 73.81 93 LYS A CA 1
ATOM 792 C C . LYS A 1 93 ? 27.920 26.795 37.389 1.00 73.81 93 LYS A C 1
ATOM 794 O O . LYS A 1 93 ? 28.477 27.879 37.512 1.00 73.81 93 LYS A O 1
ATOM 799 N N . GLU A 1 94 ? 28.253 25.710 38.080 1.00 70.12 94 GLU A N 1
ATOM 800 C CA . GLU A 1 94 ? 29.308 25.639 39.097 1.00 70.12 94 GLU A CA 1
ATOM 801 C C . GLU A 1 94 ? 30.658 25.198 38.487 1.00 70.12 94 GLU A C 1
ATOM 803 O O . GLU A 1 94 ? 31.718 25.536 39.004 1.00 70.12 94 GLU A O 1
ATOM 808 N N . GLU A 1 95 ? 30.630 24.493 37.354 1.00 65.25 95 GLU A N 1
ATOM 809 C CA . GLU A 1 95 ? 31.784 23.886 36.684 1.00 65.25 95 GLU A CA 1
ATOM 810 C C . GLU A 1 95 ? 32.190 24.627 35.394 1.00 65.25 95 GLU A C 1
ATOM 812 O O . GLU A 1 95 ? 31.358 25.030 34.582 1.00 65.25 95 GLU A O 1
ATOM 817 N N . THR A 1 96 ? 33.495 24.737 35.123 1.00 66.00 96 THR A N 1
ATOM 818 C CA . THR A 1 96 ? 34.061 25.381 33.918 1.00 66.00 96 THR A CA 1
ATOM 819 C C . THR A 1 96 ? 34.013 24.481 32.671 1.00 66.00 96 THR A C 1
ATOM 821 O O . THR A 1 96 ? 35.034 24.186 32.052 1.00 66.00 96 THR A O 1
ATOM 824 N N . LEU A 1 97 ? 32.826 24.021 32.267 1.00 72.94 97 LEU A N 1
ATOM 825 C CA . LEU A 1 97 ? 32.647 23.237 31.036 1.00 72.94 97 LEU A CA 1
ATOM 826 C C . LEU A 1 97 ? 32.285 24.148 29.852 1.00 72.94 97 LEU A C 1
ATOM 828 O O . LEU A 1 97 ? 31.192 24.693 29.849 1.00 72.94 97 LEU A O 1
ATOM 832 N N . LYS A 1 98 ? 33.150 24.293 28.837 1.00 73.31 98 LYS A N 1
ATOM 833 C CA . LYS A 1 98 ? 32.877 25.128 27.645 1.00 73.31 98 LYS A CA 1
ATOM 834 C C . LYS A 1 98 ? 32.183 24.333 26.528 1.00 73.31 98 LYS A C 1
ATOM 836 O O . LYS A 1 98 ? 32.646 23.245 26.191 1.00 73.31 98 LYS A O 1
ATOM 841 N N . GLY A 1 99 ? 31.119 24.891 25.940 1.00 75.75 99 GLY A N 1
ATOM 842 C CA . GLY A 1 99 ? 30.456 24.376 24.730 1.00 75.75 99 GLY A CA 1
ATOM 843 C C . GLY A 1 99 ? 29.066 23.755 24.936 1.00 75.75 99 GLY A C 1
ATOM 844 O O . GLY A 1 99 ? 28.575 23.606 26.062 1.00 75.75 99 GLY A O 1
ATOM 845 N N . VAL A 1 100 ? 28.425 23.390 23.817 1.00 79.25 100 VAL A N 1
ATOM 846 C CA . VAL A 1 100 ? 27.106 22.734 23.791 1.00 79.25 100 VAL A CA 1
ATOM 847 C C . VAL A 1 100 ? 27.253 21.256 23.438 1.00 79.25 100 VAL A C 1
ATOM 849 O O . VAL A 1 100 ? 27.715 20.903 22.351 1.00 79.25 100 VAL A O 1
ATOM 852 N N . TYR A 1 101 ? 26.797 20.397 24.344 1.00 83.56 101 TYR A N 1
ATOM 853 C CA . TYR A 1 101 ? 26.855 18.946 24.215 1.00 83.56 101 TYR A CA 1
ATOM 854 C C . TYR A 1 101 ? 25.453 18.361 24.164 1.00 83.56 101 TYR A C 1
ATOM 856 O O . TYR A 1 101 ? 24.580 18.715 24.956 1.00 83.56 101 TYR A O 1
ATOM 864 N N . LEU A 1 102 ? 25.254 17.416 23.263 1.00 84.44 102 LEU A N 1
ATOM 865 C CA . LEU A 1 102 ? 24.083 16.567 23.216 1.00 84.44 102 LEU A CA 1
ATOM 866 C C . LEU A 1 102 ? 24.458 15.212 23.808 1.00 84.44 102 LEU A C 1
ATOM 868 O O . LEU A 1 102 ? 25.346 14.528 23.302 1.00 84.44 102 LEU A O 1
ATOM 872 N N . LEU A 1 103 ? 23.821 14.864 24.922 1.00 86.56 103 LEU A N 1
ATOM 873 C CA . LEU A 1 103 ? 24.080 13.628 25.645 1.00 86.56 103 LEU A CA 1
ATOM 874 C C . LEU A 1 103 ? 22.973 12.623 25.349 1.00 86.56 103 LEU A C 1
ATOM 876 O O . LEU A 1 103 ? 21.874 12.703 25.898 1.00 86.56 103 LEU A O 1
ATOM 880 N N . GLU A 1 104 ? 23.300 11.668 24.498 1.00 87.00 104 GLU A N 1
ATOM 881 C CA . GLU A 1 104 ? 22.531 10.466 24.238 1.00 87.00 104 GLU A CA 1
ATOM 882 C C . GLU A 1 104 ? 22.531 9.544 25.468 1.00 87.00 104 GLU A C 1
ATOM 884 O O . GLU A 1 104 ? 23.592 9.183 25.979 1.00 87.00 104 GLU A O 1
ATOM 889 N N . TYR A 1 105 ? 21.344 9.176 25.961 1.00 86.56 105 TYR A N 1
ATOM 890 C CA . TYR A 1 105 ? 21.157 8.320 27.145 1.00 86.56 105 TYR A CA 1
ATOM 891 C C . TYR A 1 105 ? 20.432 7.001 26.806 1.00 86.56 105 TYR A C 1
ATOM 893 O O . TYR A 1 105 ? 19.674 6.960 25.832 1.00 86.56 105 TYR A O 1
ATOM 901 N N . PRO A 1 106 ? 20.596 5.932 27.615 1.00 81.31 106 PRO A N 1
ATOM 902 C CA . PRO A 1 106 ? 20.096 4.599 27.275 1.00 81.31 106 PRO A CA 1
ATOM 903 C C . PRO A 1 106 ? 18.564 4.490 27.374 1.00 81.31 106 PRO A C 1
ATOM 905 O O . PRO A 1 106 ? 17.934 5.129 28.220 1.00 81.31 106 PRO A O 1
ATOM 908 N N . TRP A 1 107 ? 17.949 3.605 26.572 1.00 70.12 107 TRP A N 1
ATOM 909 C CA . TRP A 1 107 ? 16.486 3.382 26.564 1.00 70.12 107 TRP A CA 1
ATOM 910 C C . TRP A 1 107 ? 15.909 3.090 27.952 1.00 70.12 107 TRP A C 1
ATOM 912 O O . TRP A 1 107 ? 14.850 3.603 28.313 1.00 70.12 107 TRP A O 1
ATOM 922 N N . GLN A 1 108 ? 16.623 2.289 28.740 1.00 75.50 108 GLN A N 1
ATOM 923 C CA . GLN A 1 108 ? 16.204 1.863 30.072 1.00 75.50 108 GLN A CA 1
ATOM 924 C C . GLN A 1 108 ? 16.694 2.801 31.186 1.00 75.50 108 GLN A C 1
ATOM 926 O O . GLN A 1 108 ? 16.794 2.363 32.331 1.00 75.50 108 GLN A O 1
ATOM 931 N N . LEU A 1 109 ? 17.004 4.073 30.880 1.00 84.81 109 LEU A N 1
ATOM 932 C CA . LEU A 1 109 ? 17.528 5.027 31.859 1.00 84.81 109 LEU A CA 1
ATOM 933 C C . LEU A 1 109 ? 16.661 5.051 33.126 1.00 84.81 109 LEU A C 1
ATOM 935 O O . LEU A 1 109 ? 15.525 5.533 33.131 1.00 84.81 109 LEU A O 1
ATOM 939 N N . LYS A 1 110 ? 17.242 4.569 34.222 1.00 86.56 110 LYS A N 1
ATOM 940 C CA . LYS A 1 110 ? 16.632 4.562 35.545 1.00 86.56 110 LYS A CA 1
ATOM 941 C C . LYS A 1 110 ? 17.683 4.969 36.560 1.00 86.56 110 LYS A C 1
ATOM 943 O O . LYS A 1 110 ? 18.694 4.301 36.715 1.00 86.56 110 LYS A O 1
ATOM 948 N N . ILE A 1 111 ? 17.421 6.070 37.253 1.00 88.19 111 ILE A N 1
ATOM 949 C CA . ILE A 1 111 ? 18.334 6.615 38.258 1.00 88.19 111 ILE A CA 1
ATOM 950 C C . ILE A 1 111 ? 17.667 6.515 39.627 1.00 88.19 111 ILE A C 1
ATOM 952 O O . ILE A 1 111 ? 16.524 6.965 39.797 1.00 88.19 111 ILE A O 1
ATOM 956 N N . LYS A 1 112 ? 18.354 5.921 40.611 1.00 89.69 112 LYS A N 1
ATOM 957 C CA . LYS A 1 112 ? 17.859 5.910 41.992 1.00 89.69 112 LYS A CA 1
ATOM 958 C C . LYS A 1 112 ? 17.784 7.347 42.505 1.00 89.69 112 LYS A C 1
ATOM 960 O O . LYS A 1 112 ? 18.634 8.181 42.209 1.00 89.69 112 LYS A O 1
ATOM 965 N N . ARG A 1 113 ? 16.721 7.656 43.247 1.00 87.06 113 ARG A N 1
ATOM 966 C CA . ARG A 1 113 ? 16.514 8.999 43.800 1.00 87.06 113 ARG A CA 1
ATOM 967 C C . ARG A 1 113 ? 17.665 9.359 44.741 1.00 87.06 113 ARG A C 1
ATOM 969 O O . ARG A 1 113 ? 17.953 8.584 45.643 1.00 87.06 113 ARG A O 1
ATOM 976 N N . GLY A 1 114 ? 18.279 10.520 44.525 1.00 87.56 114 GLY A N 1
ATOM 977 C CA . GLY A 1 114 ? 19.441 11.004 45.272 1.00 87.56 114 GLY A CA 1
ATOM 978 C C . GLY A 1 114 ? 20.785 10.754 44.577 1.00 87.56 114 GLY A C 1
ATOM 979 O O . GLY A 1 114 ? 21.779 11.359 44.963 1.00 87.56 114 GLY A O 1
ATOM 980 N N . GLU A 1 115 ? 20.845 9.910 43.541 1.00 92.88 115 GLU A N 1
ATOM 981 C CA . GLU A 1 115 ? 22.093 9.611 42.820 1.00 92.88 115 GLU A CA 1
ATOM 982 C C . GLU A 1 115 ? 22.331 10.515 41.598 1.00 92.88 115 GLU A C 1
ATOM 984 O O . GLU A 1 115 ? 23.369 10.416 40.942 1.00 92.88 115 GLU A O 1
ATOM 989 N N . GLU A 1 116 ? 21.394 11.409 41.274 1.00 92.94 116 GLU A N 1
ATOM 990 C CA . GLU A 1 116 ? 21.431 12.212 40.049 1.00 92.94 116 GLU A CA 1
ATOM 991 C C . GLU A 1 116 ? 22.661 13.117 39.979 1.00 92.94 116 GLU A C 1
ATOM 993 O O . GLU A 1 116 ? 23.284 13.216 38.925 1.00 92.94 116 GLU A O 1
ATOM 998 N N . GLU A 1 117 ? 23.046 13.737 41.097 1.00 90.88 117 GLU A N 1
ATOM 999 C CA . GLU A 1 117 ? 24.214 14.621 41.150 1.00 90.88 117 GLU A CA 1
ATOM 1000 C C . GLU A 1 117 ? 25.523 13.843 40.949 1.00 90.88 117 GLU A C 1
ATOM 1002 O O . GLU A 1 117 ? 26.405 14.285 40.217 1.00 90.88 117 GLU A O 1
ATOM 1007 N N . LYS A 1 118 ? 25.625 12.635 41.521 1.00 92.56 118 LYS A N 1
ATOM 1008 C CA . LYS A 1 118 ? 26.776 11.734 41.336 1.00 92.56 118 LYS A CA 1
ATOM 1009 C C . LYS A 1 118 ? 26.929 11.328 39.870 1.00 92.56 118 LYS A C 1
ATOM 1011 O O . LYS A 1 118 ? 28.038 11.317 39.341 1.00 92.56 118 LYS A O 1
ATOM 1016 N N . ILE A 1 119 ? 25.820 10.994 39.214 1.00 93.06 119 ILE A N 1
ATOM 1017 C CA . ILE A 1 119 ? 25.802 10.612 37.796 1.00 93.06 119 ILE A CA 1
ATOM 1018 C C . ILE A 1 119 ? 26.132 11.821 36.916 1.00 93.06 119 ILE A C 1
ATOM 1020 O O . ILE A 1 119 ? 26.937 11.701 35.996 1.00 93.06 119 ILE A O 1
ATOM 1024 N N . ALA A 1 120 ? 25.575 12.993 37.224 1.00 92.12 120 ALA A N 1
ATOM 1025 C CA . ALA A 1 120 ? 25.853 14.226 36.499 1.00 92.12 120 ALA A CA 1
ATOM 1026 C C . ALA A 1 120 ? 27.333 14.647 36.595 1.00 92.12 120 ALA A C 1
ATOM 1028 O O . ALA A 1 120 ? 27.913 15.006 35.571 1.00 92.12 120 ALA A O 1
ATOM 1029 N N . LYS A 1 121 ? 27.978 14.517 37.767 1.00 91.25 121 LYS A N 1
ATOM 1030 C CA . LYS A 1 121 ? 29.430 14.750 37.928 1.00 91.25 121 LYS A CA 1
ATOM 1031 C C . LYS A 1 121 ? 30.258 13.823 37.040 1.00 91.25 121 LYS A C 1
ATOM 1033 O O . LYS A 1 121 ? 31.082 14.308 36.271 1.00 91.25 121 LYS A O 1
ATOM 1038 N N . LYS A 1 122 ? 29.956 12.518 37.041 1.00 91.00 122 LYS A N 1
ATOM 1039 C CA . LYS A 1 122 ? 30.623 11.544 36.157 1.00 91.00 122 LYS A CA 1
ATOM 1040 C C . LYS A 1 122 ? 30.475 11.898 34.677 1.00 91.00 122 LYS A C 1
ATOM 1042 O O . LYS A 1 122 ? 31.436 11.782 33.923 1.00 91.00 122 LYS A O 1
ATOM 1047 N N . ILE A 1 123 ? 29.288 12.337 34.252 1.00 91.38 123 ILE A N 1
ATOM 1048 C CA . ILE A 1 123 ? 29.048 12.785 32.871 1.00 91.38 123 ILE A CA 1
ATOM 1049 C C . ILE A 1 123 ? 29.932 13.994 32.543 1.00 91.38 123 ILE A C 1
ATOM 1051 O O . ILE A 1 123 ? 30.622 13.978 31.529 1.00 91.38 123 ILE A O 1
ATOM 1055 N N . ILE A 1 124 ? 29.945 15.021 33.398 1.00 89.25 124 ILE A N 1
ATOM 1056 C CA . ILE A 1 124 ? 30.740 16.241 33.185 1.00 89.25 124 ILE A CA 1
ATOM 1057 C C . ILE A 1 124 ? 32.239 15.917 33.136 1.00 89.25 124 ILE A C 1
ATOM 1059 O O . ILE A 1 124 ? 32.926 16.376 32.227 1.00 89.25 124 ILE A O 1
ATOM 1063 N N . GLU A 1 125 ? 32.745 15.095 34.057 1.00 89.19 125 GLU A N 1
ATOM 1064 C CA . GLU A 1 125 ? 34.136 14.615 34.051 1.00 89.19 125 GLU A CA 1
ATOM 1065 C C . GLU A 1 125 ? 34.475 13.874 32.755 1.00 89.19 125 GLU A C 1
ATOM 1067 O O . GLU A 1 125 ? 35.525 14.101 32.157 1.00 89.19 125 GLU A O 1
ATOM 1072 N N . THR A 1 126 ? 33.561 13.030 32.277 1.00 88.12 126 THR A N 1
ATOM 1073 C CA . THR A 1 126 ? 33.761 12.258 31.048 1.00 88.12 126 THR A CA 1
ATOM 1074 C C . THR A 1 126 ? 33.789 13.152 29.806 1.00 88.12 126 THR A C 1
ATOM 1076 O O . THR A 1 126 ? 34.619 12.946 28.917 1.00 88.12 126 THR A O 1
ATOM 1079 N N . ILE A 1 127 ? 32.946 14.191 29.770 1.00 86.81 127 ILE A N 1
ATOM 1080 C CA . ILE A 1 127 ? 32.974 15.214 28.717 1.00 86.81 127 ILE A CA 1
ATOM 1081 C C . ILE A 1 127 ? 34.293 15.998 28.772 1.00 86.81 127 ILE A C 1
ATOM 1083 O O . ILE A 1 127 ? 34.924 16.176 27.734 1.00 86.81 127 ILE A O 1
ATOM 1087 N N . LYS A 1 128 ? 34.768 16.398 29.963 1.00 85.81 128 LYS A N 1
ATOM 1088 C CA . LYS A 1 128 ? 36.081 17.058 30.132 1.00 85.81 128 LYS A CA 1
ATOM 1089 C C . LYS A 1 128 ? 37.244 16.190 29.632 1.00 85.81 128 LYS A C 1
ATOM 1091 O O . LYS A 1 128 ? 38.236 16.721 29.147 1.00 85.81 128 LYS A O 1
ATOM 1096 N N . GLN A 1 129 ? 37.117 14.866 29.720 1.00 88.06 129 GLN A N 1
ATOM 1097 C CA . GLN A 1 129 ? 38.090 13.899 29.199 1.00 88.06 129 GLN A CA 1
ATOM 1098 C C . GLN A 1 129 ? 37.948 13.623 27.689 1.00 88.06 129 GLN A C 1
ATOM 1100 O O . GLN A 1 129 ? 38.621 12.730 27.175 1.00 88.06 129 GLN A O 1
ATOM 1105 N N . ASN A 1 130 ? 37.082 14.348 26.967 1.00 84.00 130 ASN A N 1
ATOM 1106 C CA . ASN A 1 130 ? 36.827 14.178 25.530 1.00 84.00 130 ASN A CA 1
ATOM 1107 C C . ASN A 1 130 ? 36.404 12.754 25.114 1.00 84.00 130 ASN A C 1
ATOM 1109 O O . ASN A 1 130 ? 36.621 12.330 23.975 1.00 84.00 130 ASN A O 1
ATOM 1113 N N . ARG A 1 131 ? 35.758 11.996 26.011 1.00 87.69 131 ARG A N 1
ATOM 1114 C CA . ARG A 1 131 ? 35.230 10.666 25.678 1.00 87.69 131 ARG A CA 1
ATOM 1115 C C . ARG A 1 131 ? 33.844 10.786 25.047 1.00 87.69 131 ARG A C 1
ATOM 1117 O O . ARG A 1 131 ? 32.931 11.359 25.636 1.00 87.69 131 ARG A O 1
ATOM 1124 N N . LYS A 1 132 ? 33.689 10.213 23.851 1.00 85.38 132 LYS A N 1
ATOM 1125 C CA . LYS A 1 132 ? 32.429 10.239 23.089 1.00 85.38 132 LYS A CA 1
ATOM 1126 C C . LYS A 1 132 ? 31.434 9.168 23.518 1.00 85.38 132 LYS A C 1
ATOM 1128 O O . LYS A 1 132 ? 30.243 9.420 23.444 1.00 85.38 132 LYS A O 1
ATOM 1133 N N . ASP A 1 133 ? 31.899 8.025 24.003 1.00 89.56 133 ASP A N 1
ATOM 1134 C CA . ASP A 1 133 ? 31.054 6.920 24.452 1.00 89.56 133 ASP A CA 1
ATOM 1135 C C . ASP A 1 133 ? 31.554 6.440 25.815 1.00 89.56 133 ASP A C 1
ATOM 1137 O O . ASP A 1 133 ? 32.763 6.325 26.038 1.00 89.56 133 ASP A O 1
ATOM 1141 N N . PHE A 1 134 ? 30.636 6.184 26.744 1.00 90.25 134 PHE A N 1
ATOM 1142 C CA . PHE A 1 134 ? 30.978 5.698 28.079 1.00 90.25 134 PHE A CA 1
ATOM 1143 C C . PHE A 1 134 ? 29.811 4.969 28.736 1.00 90.25 134 PHE A C 1
ATOM 1145 O O . PHE A 1 134 ? 28.656 5.106 28.343 1.00 90.25 134 PHE A O 1
ATOM 1152 N N . GLU A 1 135 ? 30.114 4.195 29.770 1.00 90.56 135 GLU A N 1
ATOM 1153 C CA . GLU A 1 135 ? 29.128 3.438 30.530 1.00 90.56 135 GLU A CA 1
ATOM 1154 C C . GLU A 1 135 ? 29.191 3.827 32.003 1.00 90.56 135 GLU A C 1
ATOM 1156 O O . GLU A 1 135 ? 30.267 3.912 32.596 1.00 90.56 135 GLU A O 1
ATOM 1161 N N . ILE A 1 136 ? 28.025 4.084 32.591 1.00 89.50 136 ILE A N 1
ATOM 1162 C CA . ILE A 1 136 ? 27.887 4.286 34.029 1.00 89.50 136 ILE A CA 1
ATOM 1163 C C . ILE A 1 136 ? 27.234 3.032 34.598 1.00 89.50 136 ILE A C 1
ATOM 1165 O O . ILE A 1 136 ? 26.084 2.722 34.282 1.00 89.50 136 ILE A O 1
ATOM 1169 N N . GLU A 1 137 ? 27.970 2.324 35.453 1.00 85.50 137 GLU A N 1
ATOM 1170 C CA . GLU A 1 137 ? 27.498 1.114 36.126 1.00 85.50 137 GLU A CA 1
ATOM 1171 C C . GLU A 1 137 ? 26.136 1.340 36.804 1.00 85.50 137 GLU A C 1
ATOM 1173 O O . GLU A 1 137 ? 25.920 2.341 37.492 1.00 85.50 137 GLU A O 1
ATOM 1178 N N . GLY A 1 138 ? 25.195 0.423 36.564 1.00 82.69 138 GLY A N 1
ATOM 1179 C CA . GLY A 1 138 ? 23.829 0.495 37.092 1.00 82.69 138 GLY A CA 1
ATOM 1180 C C . GLY A 1 138 ? 22.905 1.515 36.410 1.00 82.69 138 GLY A C 1
ATOM 1181 O O . GLY A 1 138 ? 21.725 1.563 36.751 1.00 82.69 138 GLY A O 1
ATOM 1182 N N . VAL A 1 139 ? 23.400 2.304 35.447 1.00 86.62 139 VAL A N 1
ATOM 1183 C CA . VAL A 1 139 ? 22.624 3.328 34.716 1.00 86.62 139 VAL A CA 1
ATOM 1184 C C . VAL A 1 139 ? 22.598 3.050 33.209 1.00 86.62 139 VAL A C 1
ATOM 1186 O O . VAL A 1 139 ? 21.547 3.186 32.581 1.00 86.62 139 VAL A O 1
ATOM 1189 N N . GLY A 1 140 ? 23.728 2.629 32.637 1.00 86.25 140 GLY A N 1
ATOM 1190 C CA . GLY A 1 140 ? 23.868 2.209 31.242 1.00 86.25 140 GLY A CA 1
ATOM 1191 C C . GLY A 1 140 ? 24.802 3.092 30.410 1.00 86.25 140 GLY A C 1
ATOM 1192 O O . GLY A 1 140 ? 25.576 3.893 30.940 1.00 86.25 140 GLY A O 1
ATOM 1193 N N . LYS A 1 141 ? 24.741 2.902 29.087 1.00 88.62 141 LYS A N 1
ATOM 1194 C CA . LYS A 1 141 ? 25.638 3.531 28.107 1.00 88.62 141 LYS A CA 1
ATOM 1195 C C . LYS A 1 141 ? 25.140 4.900 27.669 1.00 88.62 141 LYS A C 1
ATOM 1197 O O . LYS A 1 141 ? 23.973 5.051 27.318 1.00 88.62 141 LYS A O 1
ATOM 1202 N N . PHE A 1 142 ? 26.050 5.860 27.648 1.00 89.00 142 PHE A N 1
ATOM 1203 C CA . PHE A 1 142 ? 25.835 7.224 27.198 1.00 89.00 142 PHE A CA 1
ATOM 1204 C C . PHE A 1 142 ? 26.754 7.545 26.026 1.00 89.00 142 PHE A C 1
ATOM 1206 O O . PHE A 1 142 ? 27.858 7.005 25.920 1.00 89.00 142 PHE A O 1
ATOM 1213 N N . LYS A 1 143 ? 26.304 8.474 25.186 1.00 88.31 143 LYS A N 1
ATOM 1214 C CA . LYS A 1 143 ? 27.082 9.002 24.071 1.00 88.31 143 LYS A CA 1
ATOM 1215 C C . LYS A 1 143 ? 27.018 10.524 24.037 1.00 88.31 143 LYS A C 1
ATOM 1217 O O . LYS A 1 143 ? 25.973 11.120 24.264 1.00 88.31 143 LYS A O 1
ATOM 1222 N N . VAL A 1 144 ? 28.144 11.165 23.767 1.00 85.88 144 VAL A N 1
ATOM 1223 C CA . VAL A 1 144 ? 28.296 12.619 23.715 1.00 85.88 144 VAL A CA 1
ATOM 1224 C C . VAL A 1 144 ? 28.525 13.041 22.275 1.00 85.88 144 VAL A C 1
ATOM 1226 O O . VAL A 1 144 ? 29.476 12.611 21.621 1.00 85.88 144 VAL A O 1
ATOM 1229 N N . ILE A 1 145 ? 27.668 13.936 21.801 1.00 81.12 145 ILE A N 1
ATOM 1230 C CA . ILE A 1 145 ? 27.784 14.601 20.510 1.00 81.12 145 ILE A CA 1
ATOM 1231 C C . ILE A 1 145 ? 28.029 16.085 20.793 1.00 81.12 145 ILE A C 1
ATOM 1233 O O . ILE A 1 145 ? 27.151 16.783 21.295 1.00 81.12 145 ILE A O 1
ATOM 1237 N N . GLY A 1 146 ? 29.239 16.570 20.513 1.00 72.19 146 GLY A N 1
ATOM 1238 C CA . GLY A 1 146 ? 29.543 18.002 20.569 1.00 72.19 146 GLY A CA 1
ATOM 1239 C C . GLY A 1 146 ? 28.890 18.722 19.389 1.00 72.19 146 GLY A C 1
ATOM 1240 O O . GLY A 1 146 ? 29.036 18.267 18.256 1.00 72.19 146 GLY A O 1
ATOM 1241 N N . ILE A 1 147 ? 28.152 19.805 19.652 1.00 60.62 147 ILE A N 1
ATOM 1242 C CA . ILE A 1 147 ? 27.387 20.531 18.623 1.00 60.62 147 ILE A CA 1
ATOM 1243 C C . ILE A 1 147 ? 28.072 21.843 18.214 1.00 60.62 147 ILE A C 1
ATOM 1245 O O . ILE A 1 147 ? 28.037 22.176 17.034 1.00 60.62 147 ILE A O 1
ATOM 1249 N N . SER A 1 148 ? 28.740 22.564 19.127 1.00 59.03 148 SER A N 1
ATOM 1250 C CA . SER A 1 148 ? 29.651 23.669 18.768 1.00 59.03 148 SER A CA 1
ATOM 1251 C C . SER A 1 148 ? 30.516 24.152 19.946 1.00 59.03 148 SER A C 1
ATOM 1253 O O . SER A 1 148 ? 30.198 23.904 21.114 1.00 59.03 148 SER A O 1
ATOM 1255 N N . GLU A 1 149 ? 31.583 24.896 19.627 1.00 55.78 149 GLU A N 1
ATOM 1256 C CA . GLU A 1 149 ? 32.436 25.653 20.563 1.00 55.78 149 GLU A CA 1
ATOM 1257 C C . GLU A 1 149 ? 31.893 27.076 20.847 1.00 55.78 149 GLU A C 1
ATOM 1259 O O . GLU A 1 149 ? 32.643 28.044 20.975 1.00 55.78 149 GLU A O 1
ATOM 1264 N N . GLU A 1 150 ? 30.571 27.259 20.908 1.00 55.12 150 GLU A N 1
ATOM 1265 C CA . GLU A 1 150 ? 29.985 28.564 21.240 1.00 55.12 150 GLU A CA 1
ATOM 1266 C C . GLU A 1 150 ? 30.214 28.983 22.708 1.00 55.12 150 GLU A C 1
ATOM 1268 O O . GLU A 1 150 ? 30.404 28.158 23.601 1.00 55.12 150 GLU A O 1
ATOM 1273 N N . LYS A 1 151 ? 30.093 30.294 22.991 1.00 55.25 151 LYS A N 1
ATOM 1274 C CA . LYS A 1 151 ? 30.201 30.923 24.333 1.00 55.25 151 LYS A CA 1
ATOM 1275 C C . LYS A 1 151 ? 29.133 30.476 25.358 1.00 55.25 151 LYS A C 1
ATOM 1277 O O . LYS A 1 151 ? 29.006 31.100 26.410 1.00 55.25 151 LYS A O 1
ATOM 1282 N N . LYS A 1 152 ? 28.325 29.454 25.060 1.00 64.19 152 LYS A N 1
ATOM 1283 C CA . LYS A 1 152 ? 27.259 28.945 25.934 1.00 64.19 152 LYS A CA 1
ATOM 1284 C C . LYS A 1 152 ? 27.598 27.538 26.412 1.00 64.19 152 LYS A C 1
ATOM 1286 O O . LYS A 1 152 ? 27.883 26.661 25.607 1.00 64.19 152 LYS A O 1
ATOM 1291 N N . ASN A 1 153 ? 27.480 27.328 27.720 1.00 75.00 153 ASN A N 1
ATOM 1292 C CA . ASN A 1 153 ? 27.742 26.046 28.367 1.00 75.00 153 ASN A CA 1
ATOM 1293 C C . ASN A 1 153 ? 26.411 25.327 28.578 1.00 75.00 153 ASN A C 1
ATOM 1295 O O . ASN A 1 153 ? 25.585 25.776 29.377 1.00 75.00 153 ASN A O 1
ATOM 1299 N N . ARG A 1 154 ? 26.160 24.243 27.839 1.00 81.19 154 ARG A N 1
ATOM 1300 C CA . ARG A 1 154 ? 24.910 23.484 27.981 1.00 81.19 154 ARG A CA 1
ATOM 1301 C C . ARG A 1 154 ? 25.105 22.014 27.648 1.00 81.19 154 ARG A C 1
ATOM 1303 O O . ARG A 1 154 ? 25.693 21.684 26.628 1.00 81.19 154 ARG A O 1
ATOM 1310 N N . ILE A 1 155 ? 24.520 21.141 28.461 1.00 82.25 155 ILE A N 1
ATOM 1311 C CA . ILE A 1 155 ? 24.326 19.730 28.123 1.00 82.25 155 ILE A CA 1
ATOM 1312 C C . ILE A 1 155 ? 22.830 19.529 27.903 1.00 82.25 155 ILE A C 1
ATOM 1314 O O . ILE A 1 155 ? 22.025 19.832 28.781 1.00 82.25 155 ILE A O 1
ATOM 1318 N N . VAL A 1 156 ? 22.445 19.049 26.728 1.00 81.00 156 VAL A N 1
ATOM 1319 C CA . VAL A 1 156 ? 21.064 18.703 26.393 1.00 81.00 156 VAL A CA 1
ATOM 1320 C C . VAL A 1 156 ? 20.961 17.191 26.347 1.00 81.00 156 VAL A C 1
ATOM 1322 O O . VAL A 1 156 ? 21.623 16.552 25.533 1.00 81.00 156 VAL A O 1
ATOM 1325 N N . LEU A 1 157 ? 20.126 16.609 27.207 1.00 79.25 157 LEU A N 1
ATOM 1326 C CA . LEU A 1 157 ? 19.809 15.190 27.108 1.00 79.25 157 LEU A CA 1
ATOM 1327 C C . LEU A 1 157 ? 19.034 14.927 25.814 1.00 79.25 157 LEU A C 1
ATOM 1329 O O . LEU A 1 157 ? 17.915 15.413 25.639 1.00 79.25 157 LEU A O 1
ATOM 1333 N N . ALA A 1 158 ? 19.611 14.119 24.937 1.00 68.44 158 ALA A N 1
ATOM 1334 C CA . ALA A 1 158 ? 18.937 13.577 23.774 1.00 68.44 158 ALA A CA 1
ATOM 1335 C C . ALA A 1 158 ? 18.734 12.085 23.944 1.00 68.44 158 ALA A C 1
ATOM 1337 O O . ALA A 1 158 ? 19.491 11.385 24.606 1.00 68.44 158 ALA A O 1
ATOM 1338 N N . PHE A 1 159 ? 17.660 11.587 23.368 1.00 58.84 159 PHE A N 1
ATOM 1339 C CA . PHE A 1 159 ? 17.395 10.167 23.397 1.00 58.84 159 PHE A CA 1
ATOM 1340 C C . PHE A 1 159 ? 18.293 9.456 22.369 1.00 58.84 159 PHE A C 1
ATOM 1342 O O . PHE A 1 159 ? 18.290 9.847 21.202 1.00 58.84 159 PHE A O 1
ATOM 1349 N N . SER A 1 160 ? 19.046 8.426 22.785 1.00 54.25 160 SER A N 1
ATOM 1350 C CA . SER A 1 160 ? 19.833 7.612 21.853 1.00 54.25 160 SER A CA 1
ATOM 1351 C C . SER A 1 160 ? 18.897 6.675 21.082 1.00 54.25 160 SER A C 1
ATOM 1353 O O . SER A 1 160 ? 18.297 5.754 21.633 1.00 54.25 160 SER A O 1
ATOM 1355 N N . GLY A 1 161 ? 18.757 6.898 19.775 1.00 47.03 161 GLY A N 1
ATOM 1356 C CA . GLY A 1 161 ? 18.011 6.006 18.874 1.00 47.03 161 GLY A CA 1
ATOM 1357 C C . GLY A 1 161 ? 18.718 4.669 18.604 1.00 47.03 161 GLY A C 1
ATOM 1358 O O . GLY A 1 161 ? 18.309 3.915 17.729 1.00 47.03 161 GLY A O 1
ATOM 1359 N N . SER A 1 162 ? 19.803 4.356 19.309 1.00 39.28 162 SER A N 1
ATOM 1360 C CA . SER A 1 162 ? 20.701 3.231 19.031 1.00 39.28 162 SER A CA 1
ATOM 1361 C C . SER A 1 162 ? 20.407 2.003 19.902 1.00 39.28 162 SER A C 1
ATOM 1363 O O . SER A 1 162 ? 21.268 1.484 20.599 1.00 39.28 162 SER A O 1
ATOM 1365 N N . LEU A 1 163 ? 19.150 1.563 19.864 1.00 37.16 163 LEU A N 1
ATOM 1366 C CA . LEU A 1 163 ? 18.663 0.188 20.061 1.00 37.16 163 LEU A CA 1
ATOM 1367 C C . LEU A 1 163 ? 17.145 0.261 19.874 1.00 37.16 163 LEU A C 1
ATOM 1369 O O . LEU A 1 163 ? 16.355 0.102 20.802 1.00 37.16 163 LEU A O 1
ATOM 1373 N N . ILE A 1 164 ? 16.744 0.584 18.645 1.00 40.16 164 ILE A N 1
ATOM 1374 C CA . ILE A 1 164 ? 15.381 0.397 18.158 1.00 40.16 164 ILE A CA 1
ATOM 1375 C C . ILE A 1 164 ? 15.144 -1.125 18.167 1.00 40.16 164 ILE A C 1
ATOM 1377 O O . ILE A 1 164 ? 15.248 -1.796 17.148 1.00 40.16 164 ILE A O 1
ATOM 1381 N N . GLN A 1 165 ? 14.797 -1.698 19.324 1.00 41.22 165 GLN A N 1
ATOM 1382 C CA . GLN A 1 165 ? 13.593 -2.517 19.298 1.00 41.22 165 GLN A CA 1
ATOM 1383 C C . GLN A 1 165 ? 12.526 -1.509 18.902 1.00 41.22 165 GLN A C 1
ATOM 1385 O O . GLN A 1 165 ? 12.132 -0.675 19.714 1.00 41.22 165 GLN A O 1
ATOM 1390 N N . SER A 1 166 ? 12.212 -1.454 17.607 1.00 49.28 166 SER A N 1
ATOM 1391 C CA . SER A 1 166 ? 11.118 -0.630 17.117 1.00 49.28 166 SER A CA 1
ATOM 1392 C C . SER A 1 166 ? 9.952 -0.952 18.016 1.00 49.28 166 SER A C 1
ATOM 1394 O O . SER A 1 166 ? 9.595 -2.129 18.126 1.00 49.28 166 SER A O 1
ATOM 1396 N N . ILE A 1 167 ? 9.410 0.066 18.690 1.00 61.50 167 ILE A N 1
ATOM 1397 C CA . ILE A 1 167 ? 8.079 -0.058 19.269 1.00 61.50 167 ILE A CA 1
ATOM 1398 C C . ILE A 1 167 ? 7.262 -0.702 18.149 1.00 61.50 167 ILE A C 1
ATOM 1400 O O . ILE A 1 167 ? 7.320 -0.234 17.011 1.00 61.50 167 ILE A O 1
ATOM 1404 N N . ASN A 1 168 ? 6.668 -1.855 18.434 1.00 74.06 168 ASN A N 1
ATOM 1405 C CA . ASN A 1 168 ? 5.797 -2.567 17.514 1.00 74.06 168 ASN A CA 1
ATOM 1406 C C . ASN A 1 168 ? 4.388 -2.341 18.056 1.00 74.06 168 ASN A C 1
ATOM 1408 O O . ASN A 1 168 ? 3.905 -3.196 18.807 1.00 74.06 168 ASN A O 1
ATOM 1412 N N . PRO A 1 169 ? 3.754 -1.183 17.765 1.00 83.88 169 PRO A N 1
ATOM 1413 C CA . PRO A 1 169 ? 2.489 -0.838 18.386 1.00 83.88 169 PRO A CA 1
ATOM 1414 C C . PRO A 1 169 ? 1.446 -1.915 18.117 1.00 83.88 169 PRO A C 1
ATOM 1416 O O . PRO A 1 169 ? 0.774 -2.337 19.049 1.00 83.88 169 PRO A O 1
ATOM 1419 N N . ALA A 1 170 ? 1.375 -2.429 16.885 1.00 87.94 170 ALA A N 1
ATOM 1420 C CA . ALA A 1 170 ? 0.464 -3.506 16.513 1.00 87.94 170 ALA A CA 1
ATOM 1421 C C . ALA A 1 170 ? 0.676 -4.780 17.350 1.00 87.94 170 ALA A C 1
ATOM 1423 O O . ALA A 1 170 ? -0.283 -5.352 17.863 1.00 87.94 170 ALA A O 1
ATOM 1424 N N . GLY A 1 171 ? 1.927 -5.215 17.540 1.00 87.19 171 GLY A N 1
ATOM 1425 C CA . GLY A 1 171 ? 2.253 -6.379 18.372 1.00 87.19 171 GLY A CA 1
ATOM 1426 C C . GLY A 1 171 ? 1.861 -6.185 19.839 1.00 87.19 171 GLY A C 1
ATOM 1427 O O . GLY A 1 171 ? 1.251 -7.069 20.443 1.00 87.19 171 GLY A O 1
ATOM 1428 N N . THR A 1 172 ? 2.148 -5.009 20.398 1.00 83.75 172 THR A N 1
ATOM 1429 C CA . THR A 1 172 ? 1.737 -4.642 21.759 1.00 83.75 172 THR A CA 1
ATOM 1430 C C . THR A 1 172 ? 0.217 -4.582 21.888 1.00 83.75 172 THR A C 1
ATOM 1432 O O . THR A 1 172 ? -0.351 -5.140 22.828 1.00 83.75 172 THR A O 1
ATOM 1435 N N . ILE A 1 173 ? -0.471 -3.929 20.950 1.00 89.81 173 ILE A N 1
ATOM 1436 C CA . ILE A 1 173 ? -1.933 -3.840 20.934 1.00 89.81 173 ILE A CA 1
ATOM 1437 C C . ILE A 1 173 ? -2.523 -5.245 20.888 1.00 89.81 173 ILE A C 1
ATOM 1439 O O . ILE A 1 173 ? -3.367 -5.552 21.722 1.00 89.81 173 ILE A O 1
ATOM 1443 N N . TYR A 1 174 ? -2.040 -6.115 19.999 1.00 91.88 174 TYR A N 1
ATOM 1444 C CA . TYR A 1 174 ? -2.497 -7.500 19.877 1.00 91.88 174 TYR A CA 1
ATOM 1445 C C . TYR A 1 174 ? -2.424 -8.266 21.198 1.00 91.88 174 TYR A C 1
ATOM 1447 O O . TYR A 1 174 ? -3.424 -8.844 21.620 1.00 91.88 174 TYR A O 1
ATOM 1455 N N . GLN A 1 175 ? -1.289 -8.201 21.900 1.00 87.38 175 GLN A N 1
ATOM 1456 C CA . GLN A 1 175 ? -1.131 -8.850 23.207 1.00 87.38 175 GLN A CA 1
ATOM 1457 C C . GLN A 1 175 ? -2.153 -8.356 24.241 1.00 87.38 175 GLN A C 1
ATOM 1459 O O . GLN A 1 175 ? -2.567 -9.120 25.110 1.00 87.38 175 GLN A O 1
ATOM 1464 N N . ASN A 1 176 ? -2.572 -7.091 24.145 1.00 85.12 176 ASN A N 1
ATOM 1465 C CA . ASN A 1 176 ? -3.570 -6.509 25.036 1.00 85.12 176 ASN A CA 1
ATOM 1466 C C . ASN A 1 176 ? -5.011 -6.785 24.590 1.00 85.12 176 ASN A C 1
ATOM 1468 O O . ASN A 1 176 ? -5.890 -6.879 25.443 1.00 85.12 176 ASN A O 1
ATOM 1472 N N . ILE A 1 177 ? -5.290 -6.888 23.287 1.00 91.00 177 ILE A N 1
ATOM 1473 C CA . ILE A 1 177 ? -6.665 -7.039 22.791 1.00 91.00 177 ILE A CA 1
ATOM 1474 C C . ILE A 1 177 ? -7.075 -8.491 22.581 1.00 91.00 177 ILE A C 1
ATOM 1476 O O . ILE A 1 177 ? -8.239 -8.786 22.808 1.00 91.00 177 ILE A O 1
ATOM 1480 N N . ALA A 1 178 ? -6.178 -9.407 22.210 1.00 91.31 178 ALA A N 1
ATOM 1481 C CA . ALA A 1 178 ? -6.573 -10.773 21.857 1.00 91.31 178 ALA A CA 1
ATOM 1482 C C . ALA A 1 178 ? -7.314 -11.508 23.000 1.00 91.31 178 ALA A C 1
ATOM 1484 O O . ALA A 1 178 ? -8.442 -11.952 22.768 1.00 91.31 178 ALA A O 1
ATOM 1485 N N . PRO A 1 179 ? -6.813 -11.532 24.258 1.00 89.25 179 PRO A N 1
ATOM 1486 C CA . PRO A 1 179 ? -7.559 -12.131 25.373 1.00 89.25 179 PRO A CA 1
ATOM 1487 C C . PRO A 1 179 ? -8.869 -11.388 25.683 1.00 89.25 179 PRO A C 1
ATOM 1489 O O . PRO A 1 179 ? -9.866 -11.979 26.105 1.00 89.25 179 PRO A O 1
ATOM 1492 N N . ASN A 1 180 ? -8.876 -10.071 25.465 1.00 89.62 180 ASN A N 1
ATOM 1493 C CA . ASN A 1 180 ? -10.032 -9.218 25.713 1.00 89.62 180 ASN A CA 1
ATOM 1494 C C . ASN A 1 180 ? -11.147 -9.441 24.684 1.00 89.62 180 ASN A C 1
ATOM 1496 O O . ASN A 1 180 ? -12.314 -9.402 25.064 1.00 89.62 180 ASN A O 1
ATOM 1500 N N . ILE A 1 181 ? -10.807 -9.705 23.419 1.00 94.44 181 ILE A N 1
ATOM 1501 C CA . ILE A 1 181 ? -11.770 -10.045 22.365 1.00 94.44 181 ILE A CA 1
ATOM 1502 C C . ILE A 1 181 ? -12.417 -11.394 22.679 1.00 94.44 181 ILE A C 1
ATOM 1504 O O . ILE A 1 181 ? -13.640 -11.501 22.638 1.00 94.44 181 ILE A O 1
ATOM 1508 N N . GLU A 1 182 ? -11.628 -12.404 23.060 1.00 93.06 182 GLU A N 1
ATOM 1509 C CA . GLU A 1 182 ? -12.168 -13.715 23.438 1.00 93.06 182 GLU A CA 1
ATOM 1510 C C . GLU A 1 182 ? -13.136 -13.600 24.626 1.00 93.06 182 GLU A C 1
ATOM 1512 O O . GLU A 1 182 ? -14.233 -14.166 24.615 1.00 93.06 182 GLU A O 1
ATOM 1517 N N . THR A 1 183 ? -12.749 -12.825 25.642 1.00 92.19 183 THR A N 1
ATOM 1518 C CA . THR A 1 183 ? -13.586 -12.573 26.821 1.00 92.19 183 THR A CA 1
ATOM 1519 C C . THR A 1 183 ? -14.868 -11.835 26.432 1.00 92.19 183 THR A C 1
ATOM 1521 O O . THR A 1 183 ? -15.954 -12.261 26.820 1.00 92.19 183 THR A O 1
ATOM 1524 N N . ALA A 1 184 ? -14.765 -10.793 25.602 1.00 94.50 184 ALA A N 1
ATOM 1525 C CA . ALA A 1 184 ? -15.916 -10.038 25.117 1.00 94.50 184 ALA A CA 1
ATOM 1526 C C . ALA A 1 184 ? -16.882 -10.905 24.300 1.00 94.50 184 ALA A C 1
ATOM 1528 O O . ALA A 1 184 ? -18.091 -10.782 24.462 1.00 94.50 184 ALA A O 1
ATOM 1529 N N . ASN A 1 185 ? -16.376 -11.826 23.471 1.00 95.62 185 ASN A N 1
ATOM 1530 C CA . ASN A 1 185 ? -17.221 -12.750 22.713 1.00 95.62 185 ASN A CA 1
ATOM 1531 C C . ASN A 1 185 ? -18.056 -13.655 23.635 1.00 95.62 185 ASN A C 1
ATOM 1533 O O . ASN A 1 185 ? -19.203 -13.949 23.315 1.00 95.62 185 ASN A O 1
ATOM 1537 N N . LYS A 1 186 ? -17.509 -14.081 24.780 1.00 94.44 186 LYS A N 1
ATOM 1538 C CA . LYS A 1 186 ? -18.269 -14.844 25.786 1.00 94.44 186 LYS A CA 1
ATOM 1539 C C . LYS A 1 186 ? -19.269 -13.947 26.518 1.00 94.44 186 LYS A C 1
ATOM 1541 O O . LYS A 1 186 ? -20.411 -14.332 26.699 1.00 94.44 186 LYS A O 1
ATOM 1546 N N . GLN A 1 187 ? -18.865 -12.733 26.894 1.00 93.50 187 GLN A N 1
ATOM 1547 C CA . GLN A 1 187 ? -19.743 -11.805 27.615 1.00 93.50 187 GLN A CA 1
ATOM 1548 C C . GLN A 1 187 ? -20.954 -11.361 26.788 1.00 93.50 187 GLN A C 1
ATOM 1550 O O . GLN A 1 187 ? -22.069 -11.281 27.291 1.00 93.50 187 GLN A O 1
ATOM 1555 N N . LEU A 1 188 ? -20.746 -11.093 25.499 1.00 94.88 188 LEU A N 1
ATOM 1556 C CA . LEU A 1 188 ? -21.804 -10.686 24.578 1.00 94.88 188 LEU A CA 1
ATOM 1557 C C . LEU A 1 188 ? -22.749 -11.842 24.210 1.00 94.88 188 LEU A C 1
ATOM 1559 O O . LEU A 1 188 ? -23.812 -11.595 23.644 1.00 94.88 188 LEU A O 1
ATOM 1563 N N . GLU A 1 189 ? -22.393 -13.095 24.500 1.00 94.12 189 GLU A N 1
ATOM 1564 C CA . GLU A 1 189 ? -23.252 -14.265 24.282 1.00 94.12 189 GLU A CA 1
ATOM 1565 C C . GLU A 1 189 ? -24.505 -14.227 25.160 1.00 94.12 189 GLU A C 1
ATOM 1567 O O . GLU A 1 189 ? -25.601 -14.456 24.657 1.00 94.12 189 GLU A O 1
ATOM 1572 N N . GLU A 1 190 ? -24.343 -13.849 26.431 1.00 89.88 190 GLU A N 1
ATOM 1573 C CA . GLU A 1 190 ? -25.358 -13.956 27.492 1.00 89.88 190 GLU A CA 1
ATOM 1574 C C . GLU A 1 190 ? -26.573 -13.029 27.319 1.00 89.88 190 GLU A C 1
ATOM 1576 O O . GLU A 1 190 ? -27.511 -13.073 28.116 1.00 89.88 190 GLU A O 1
ATOM 1581 N N . ILE A 1 191 ? -26.569 -12.156 26.308 1.00 89.88 191 ILE A N 1
ATOM 1582 C CA . ILE A 1 191 ? -27.676 -11.242 26.043 1.00 89.88 191 ILE A CA 1
ATOM 1583 C C . ILE A 1 191 ? -28.162 -11.344 24.599 1.00 89.88 191 ILE A C 1
ATOM 1585 O O . ILE A 1 191 ? -27.390 -11.333 23.633 1.00 89.88 191 ILE A O 1
ATOM 1589 N N . GLU A 1 192 ? -29.482 -11.395 24.450 1.00 92.69 192 GLU A N 1
ATOM 1590 C CA . GLU A 1 192 ? -30.132 -11.279 23.154 1.00 92.69 192 GLU A CA 1
ATOM 1591 C C . GLU A 1 192 ? -30.165 -9.803 22.733 1.00 92.69 192 GLU A C 1
ATOM 1593 O O . GLU A 1 192 ? -30.798 -8.956 23.369 1.00 92.69 192 GLU A O 1
ATOM 1598 N N . ALA A 1 193 ? -29.457 -9.481 21.652 1.00 95.00 193 ALA A N 1
ATOM 1599 C CA . ALA A 1 193 ? -29.333 -8.128 21.132 1.00 95.00 193 ALA A CA 1
ATOM 1600 C C . ALA A 1 193 ? -29.421 -8.136 19.605 1.00 95.00 193 ALA A C 1
ATOM 1602 O O . ALA A 1 193 ? -28.955 -9.066 18.952 1.00 95.00 193 ALA A O 1
ATOM 1603 N N . ASN A 1 194 ? -29.958 -7.056 19.037 1.00 95.06 194 ASN A N 1
ATOM 1604 C CA . ASN A 1 194 ? -29.979 -6.826 17.591 1.00 95.06 194 ASN A CA 1
ATOM 1605 C C . ASN A 1 194 ? -28.577 -6.534 17.034 1.00 95.06 194 ASN A C 1
ATOM 1607 O O . ASN A 1 194 ? -28.346 -6.641 15.831 1.00 95.06 194 ASN A O 1
ATOM 1611 N N . LYS A 1 195 ? -27.666 -6.086 17.903 1.00 96.69 195 LYS A N 1
ATOM 1612 C CA . LYS A 1 195 ? -26.272 -5.803 17.576 1.00 96.69 195 LYS A CA 1
ATOM 1613 C C . LYS A 1 195 ? -25.398 -6.002 18.809 1.00 96.69 195 LYS A C 1
ATOM 1615 O O . LYS A 1 195 ? -25.744 -5.508 19.887 1.00 96.69 195 LYS A O 1
ATOM 1620 N N . LYS A 1 196 ? -24.263 -6.674 18.636 1.00 98.00 196 LYS A N 1
ATOM 1621 C CA . LYS A 1 196 ? -23.271 -6.945 19.682 1.00 98.00 196 LYS A CA 1
ATOM 1622 C C . LYS A 1 196 ? -21.935 -6.292 19.329 1.00 98.00 196 LYS A C 1
ATOM 1624 O O . LYS A 1 196 ? -21.327 -6.608 18.306 1.00 98.00 196 LYS A O 1
ATOM 1629 N N . ILE A 1 197 ? -21.492 -5.355 20.163 1.00 98.38 197 ILE A N 1
ATOM 1630 C CA . ILE A 1 197 ? -20.356 -4.475 19.873 1.00 98.38 197 ILE A CA 1
ATOM 1631 C C . ILE A 1 197 ? -19.264 -4.647 20.922 1.00 98.38 197 ILE A C 1
ATOM 1633 O O . ILE A 1 197 ? -19.525 -4.554 22.119 1.00 98.38 197 ILE A O 1
ATOM 1637 N N . LEU A 1 198 ? -18.023 -4.783 20.461 1.00 98.12 198 LEU A N 1
ATOM 1638 C CA . LEU A 1 198 ? -16.842 -4.560 21.288 1.00 98.12 198 LEU A CA 1
ATOM 1639 C C . LEU A 1 198 ? -16.316 -3.138 21.059 1.00 98.12 198 LEU A C 1
ATOM 1641 O O . LEU A 1 198 ? -15.901 -2.779 19.956 1.00 98.12 198 LEU A O 1
ATOM 1645 N N . LEU A 1 199 ? -16.310 -2.328 22.114 1.00 98.06 199 LEU A N 1
ATOM 1646 C CA . LEU A 1 199 ? -15.757 -0.981 22.111 1.00 98.06 199 LEU A CA 1
ATOM 1647 C C . LEU A 1 199 ? -14.364 -0.981 22.751 1.00 98.06 199 LEU A C 1
ATOM 1649 O O . LEU A 1 199 ? -14.220 -1.103 23.967 1.00 98.06 199 LEU A O 1
ATOM 1653 N N . LEU A 1 200 ? -13.334 -0.792 21.931 1.00 96.56 200 LEU A N 1
ATOM 1654 C CA . LEU A 1 200 ? -11.956 -0.633 22.375 1.00 96.56 200 LEU A CA 1
ATOM 1655 C C . LEU A 1 200 ? -11.667 0.835 22.697 1.00 96.56 200 LEU A C 1
ATOM 1657 O O . LEU A 1 200 ? -11.785 1.707 21.836 1.00 96.56 200 LEU A O 1
ATOM 1661 N N . ILE A 1 201 ? -11.240 1.119 23.925 1.00 94.25 201 ILE A N 1
ATOM 1662 C CA . ILE A 1 201 ? -10.814 2.459 24.339 1.00 94.25 201 ILE A CA 1
ATOM 1663 C C . ILE A 1 201 ? -9.299 2.551 24.203 1.00 94.25 201 ILE A C 1
ATOM 1665 O O . ILE A 1 201 ? -8.564 1.932 24.977 1.00 94.25 201 ILE A O 1
ATOM 1669 N N . ASN A 1 202 ? -8.814 3.333 23.236 1.00 91.69 202 ASN A N 1
ATOM 1670 C CA . ASN A 1 202 ? -7.379 3.505 23.057 1.00 91.69 202 ASN A CA 1
ATOM 1671 C C . ASN A 1 202 ? -6.801 4.384 24.167 1.00 91.69 202 ASN A C 1
ATOM 1673 O O . ASN A 1 202 ? -6.999 5.603 24.180 1.00 91.69 202 ASN A O 1
ATOM 1677 N N . LYS A 1 203 ? -6.039 3.769 25.067 1.00 86.19 203 LYS A N 1
ATOM 1678 C CA . LYS A 1 203 ? -5.224 4.468 26.064 1.00 86.19 203 LYS A CA 1
ATOM 1679 C C . LYS A 1 203 ? -3.729 4.252 25.829 1.00 86.19 203 LYS A C 1
ATOM 1681 O O . LYS A 1 203 ? -2.915 4.673 26.652 1.00 86.19 203 LYS A O 1
ATOM 1686 N N . TYR A 1 204 ? -3.370 3.640 24.699 1.00 83.06 204 TYR A N 1
ATOM 1687 C CA . TYR A 1 204 ? -2.000 3.431 24.272 1.00 83.06 204 TYR A CA 1
ATOM 1688 C C . TYR A 1 204 ? -1.540 4.592 23.371 1.00 83.06 204 TYR A C 1
ATOM 1690 O O . TYR A 1 204 ? -2.092 4.790 22.288 1.00 83.06 204 TYR A O 1
ATOM 1698 N N . PRO A 1 205 ? -0.545 5.395 23.793 1.00 73.69 205 PRO A N 1
ATOM 1699 C CA . PRO A 1 205 ? -0.199 6.639 23.104 1.00 73.69 205 PRO A CA 1
ATOM 1700 C C . PRO A 1 205 ? 0.482 6.442 21.744 1.00 73.69 205 PRO A C 1
ATOM 1702 O O . PRO A 1 205 ? 0.527 7.396 20.971 1.00 73.69 205 PRO A O 1
ATOM 1705 N N . PHE A 1 206 ? 1.009 5.249 21.455 1.00 74.62 206 PHE A N 1
ATOM 1706 C CA . PHE A 1 206 ? 1.704 4.955 20.197 1.00 74.62 206 PHE A CA 1
ATOM 1707 C C . PHE A 1 206 ? 0.833 4.227 19.173 1.00 74.62 206 PHE A C 1
ATOM 1709 O O . PHE A 1 206 ? 1.283 4.042 18.053 1.00 74.62 206 PHE A O 1
ATOM 1716 N N . GLY A 1 207 ? -0.380 3.809 19.548 1.00 78.44 207 GLY A N 1
ATOM 1717 C CA . GLY A 1 207 ? -1.270 3.058 18.669 1.00 78.44 207 GLY A CA 1
ATOM 1718 C C . GLY A 1 207 ? -2.178 3.958 17.845 1.00 78.44 207 GLY A C 1
ATOM 1719 O O . GLY A 1 207 ? -3.067 4.610 18.407 1.00 78.44 207 GLY A O 1
ATOM 1720 N N . ASP A 1 208 ? -2.007 3.949 16.528 1.00 85.56 208 ASP A N 1
ATOM 1721 C CA . ASP A 1 208 ? -2.935 4.552 15.577 1.00 85.56 208 ASP A CA 1
ATOM 1722 C C . ASP A 1 208 ? -3.923 3.525 14.994 1.00 85.56 208 ASP A C 1
ATOM 1724 O O . ASP A 1 208 ? -4.091 2.424 15.511 1.00 85.56 208 ASP A O 1
ATOM 1728 N N . THR A 1 209 ? -4.750 3.922 14.018 1.00 89.88 209 THR A N 1
ATOM 1729 C CA . THR A 1 209 ? -5.839 3.040 13.542 1.00 89.88 209 THR A CA 1
ATOM 1730 C C . THR A 1 209 ? -5.264 1.878 12.765 1.00 89.88 209 THR A C 1
ATOM 1732 O O . THR A 1 209 ? -5.744 0.759 12.916 1.00 89.88 209 THR A O 1
ATOM 1735 N N . ASN A 1 210 ? -4.217 2.134 11.992 1.00 89.25 210 ASN A N 1
ATOM 1736 C CA . ASN A 1 210 ? -3.547 1.120 11.203 1.00 89.25 210 ASN A CA 1
ATOM 1737 C C . ASN A 1 210 ? -2.900 0.084 12.124 1.00 89.25 210 ASN A C 1
ATOM 1739 O O . ASN A 1 210 ? -3.045 -1.106 11.863 1.00 89.25 210 ASN A O 1
ATOM 1743 N N . ASP A 1 211 ? -2.314 0.509 13.248 1.00 91.75 211 ASP A N 1
ATOM 1744 C CA . ASP A 1 211 ? -1.753 -0.413 14.242 1.00 91.75 211 ASP A CA 1
ATOM 1745 C C . ASP A 1 211 ? -2.816 -1.331 14.864 1.00 91.75 211 ASP A C 1
ATOM 1747 O O . ASP A 1 211 ? -2.576 -2.518 15.075 1.00 91.75 211 ASP A O 1
ATOM 1751 N N . PHE A 1 212 ? -4.011 -0.802 15.146 1.00 95.25 212 PHE A N 1
ATOM 1752 C CA . PHE A 1 212 ? -5.127 -1.603 15.658 1.00 95.25 212 PHE A CA 1
ATOM 1753 C C . PHE A 1 212 ? -5.669 -2.581 14.609 1.00 95.25 212 PHE A C 1
ATOM 1755 O O . PHE A 1 212 ? -6.001 -3.713 14.952 1.00 95.25 212 PHE A O 1
ATOM 1762 N N . ILE A 1 213 ? -5.754 -2.172 13.341 1.00 95.69 213 ILE A N 1
ATOM 1763 C CA . ILE A 1 213 ? -6.150 -3.069 12.247 1.00 95.69 213 ILE A CA 1
ATOM 1764 C C . ILE A 1 213 ? -5.106 -4.176 12.078 1.00 95.69 213 ILE A C 1
ATOM 1766 O O . ILE A 1 213 ? -5.466 -5.349 12.017 1.00 95.69 213 ILE A O 1
ATOM 1770 N N . GLU A 1 214 ? -3.818 -3.830 12.067 1.00 94.69 214 GLU A N 1
ATOM 1771 C CA . GLU A 1 214 ? -2.727 -4.802 11.983 1.00 94.69 214 GLU A CA 1
ATOM 1772 C C . GLU A 1 214 ? -2.744 -5.769 13.174 1.00 94.69 214 GLU A C 1
ATOM 1774 O O . GLU A 1 214 ? -2.672 -6.981 12.974 1.00 94.69 214 GLU A O 1
ATOM 1779 N N . ALA A 1 215 ? -2.978 -5.277 14.392 1.00 94.88 215 ALA A N 1
ATOM 1780 C CA . ALA A 1 215 ? -3.162 -6.123 15.567 1.00 94.88 215 ALA A CA 1
ATOM 1781 C C . ALA A 1 215 ? -4.327 -7.116 15.410 1.00 94.88 215 ALA A C 1
ATOM 1783 O O . ALA A 1 215 ? -4.183 -8.290 15.751 1.00 94.88 215 ALA A O 1
ATOM 1784 N N . LEU A 1 216 ? -5.468 -6.678 14.866 1.00 97.00 216 LEU A N 1
ATOM 1785 C CA . LEU A 1 216 ? -6.606 -7.563 14.596 1.00 97.00 216 LEU A CA 1
ATOM 1786 C C . LEU A 1 216 ? -6.277 -8.629 13.544 1.00 97.00 216 LEU A C 1
ATOM 1788 O O . LEU A 1 216 ? -6.782 -9.746 13.643 1.00 97.00 216 LEU A O 1
ATOM 1792 N N . THR A 1 217 ? -5.406 -8.340 12.571 1.00 96.25 217 THR A N 1
ATOM 1793 C CA . THR A 1 217 ? -5.003 -9.351 11.577 1.00 96.25 217 THR A CA 1
ATOM 1794 C C . THR A 1 217 ? -4.227 -10.519 12.181 1.00 96.25 217 THR A C 1
ATOM 1796 O O . THR A 1 217 ? -4.325 -11.634 11.672 1.00 96.25 217 THR A O 1
ATOM 1799 N N . TYR A 1 218 ? -3.538 -10.325 13.308 1.00 94.62 218 TYR A N 1
ATOM 1800 C CA . TYR A 1 218 ? -2.903 -11.432 14.029 1.00 94.62 218 TYR A CA 1
ATOM 1801 C C . TYR A 1 218 ? -3.932 -12.394 14.651 1.00 94.62 218 TYR A C 1
ATOM 1803 O O . TYR A 1 218 ? -3.646 -13.581 14.783 1.00 94.62 218 TYR A O 1
ATOM 1811 N N . SER A 1 219 ? -5.151 -11.917 14.936 1.00 94.69 219 SER A N 1
ATOM 1812 C CA . SER A 1 219 ? -6.308 -12.721 15.366 1.00 94.69 219 SER A CA 1
ATOM 1813 C C . SER A 1 219 ? -7.234 -13.124 14.208 1.00 94.69 219 SER A C 1
ATOM 1815 O O . SER A 1 219 ? -8.373 -13.511 14.457 1.00 94.69 219 SER A O 1
ATOM 1817 N N . TYR A 1 220 ? -6.805 -13.039 12.940 1.00 95.69 220 TYR A N 1
ATOM 1818 C CA . TYR A 1 220 ? -7.694 -13.233 11.779 1.00 95.69 220 TYR A CA 1
ATOM 1819 C C . TYR A 1 220 ? -8.527 -14.523 11.851 1.00 95.69 220 TYR A C 1
ATOM 1821 O O . TYR A 1 220 ? -9.736 -14.493 11.633 1.00 95.69 220 TYR A O 1
ATOM 1829 N N . LYS A 1 221 ? -7.898 -15.656 12.195 1.00 94.56 221 LYS A N 1
ATOM 1830 C CA . LYS A 1 221 ? -8.587 -16.954 12.298 1.00 94.56 221 LYS A CA 1
ATOM 1831 C C . LYS A 1 221 ? -9.604 -16.987 13.438 1.00 94.56 221 LYS A C 1
ATOM 1833 O O . LYS A 1 221 ? -10.692 -17.523 13.256 1.00 94.56 221 LYS A O 1
ATOM 1838 N N . ASP A 1 222 ? -9.272 -16.398 14.581 1.00 95.50 222 ASP A N 1
ATOM 1839 C CA . ASP A 1 222 ? -10.168 -16.355 15.738 1.00 95.50 222 ASP A CA 1
ATOM 1840 C C . ASP A 1 222 ? -11.374 -15.454 15.457 1.00 95.50 222 ASP A C 1
ATOM 1842 O O . ASP A 1 222 ? -12.510 -15.833 15.734 1.00 95.50 222 ASP A O 1
ATOM 1846 N N . LEU A 1 223 ? -11.144 -14.309 14.804 1.00 96.69 223 LEU A N 1
ATOM 1847 C CA . LEU A 1 223 ? -12.198 -13.385 14.383 1.00 96.69 223 LEU A CA 1
ATOM 1848 C C . LEU A 1 223 ? -13.215 -14.035 13.434 1.00 96.69 223 LEU A C 1
ATOM 1850 O O . LEU A 1 223 ? -14.399 -13.726 13.528 1.00 96.69 223 LEU A O 1
ATOM 1854 N N . LEU A 1 224 ? -12.797 -14.964 12.565 1.00 96.38 224 LEU A N 1
ATOM 1855 C CA . LEU A 1 224 ? -13.732 -15.734 11.731 1.00 96.38 224 LEU A CA 1
ATOM 1856 C C . LEU A 1 224 ? -14.620 -16.689 12.546 1.00 96.38 224 LEU A C 1
ATOM 1858 O O . LEU A 1 224 ? -15.733 -17.000 12.118 1.00 96.38 224 LEU A O 1
ATOM 1862 N N . ASN A 1 225 ? -14.140 -17.149 13.703 1.00 95.88 225 ASN A N 1
ATOM 1863 C CA . ASN A 1 225 ? -14.834 -18.114 14.555 1.00 95.88 225 ASN A CA 1
ATOM 1864 C C . ASN A 1 225 ? -15.730 -17.448 15.607 1.00 95.88 225 ASN A C 1
ATOM 1866 O O . ASN A 1 225 ? -16.696 -18.065 16.057 1.00 95.88 225 ASN A O 1
ATOM 1870 N N . TYR A 1 226 ? -15.449 -16.203 15.996 1.00 95.50 226 TYR A N 1
ATOM 1871 C CA . TYR A 1 226 ? -16.289 -15.472 16.941 1.00 95.50 226 TYR A CA 1
ATOM 1872 C C . TYR A 1 226 ? -17.693 -15.213 16.369 1.00 95.50 226 TYR A C 1
ATOM 1874 O O . TYR A 1 226 ? -17.879 -14.721 15.252 1.00 95.50 226 TYR A O 1
ATOM 1882 N N . GLN A 1 227 ? -18.711 -15.579 17.151 1.00 95.06 227 GLN A N 1
ATOM 1883 C CA . GLN A 1 227 ? -20.121 -15.519 16.745 1.00 95.06 227 GLN A CA 1
ATOM 1884 C C . GLN A 1 227 ? -20.881 -14.364 17.396 1.00 95.06 227 GLN A C 1
ATOM 1886 O O . GLN A 1 227 ? -21.895 -13.934 16.857 1.00 95.06 227 GLN A O 1
ATOM 1891 N N . ASN A 1 228 ? -20.379 -13.839 18.515 1.00 96.75 228 ASN A N 1
ATOM 1892 C CA . ASN A 1 228 ? -21.094 -12.882 19.358 1.00 96.75 228 ASN A CA 1
ATOM 1893 C C . ASN A 1 228 ? -20.548 -11.455 19.255 1.00 96.75 228 ASN A C 1
ATOM 1895 O O . ASN A 1 228 ? -20.942 -10.599 20.038 1.00 96.75 228 ASN A O 1
ATOM 1899 N N . ILE A 1 229 ? -19.632 -11.192 18.322 1.00 97.81 229 ILE A N 1
ATOM 1900 C CA . ILE A 1 229 ? -19.111 -9.852 18.044 1.00 97.81 229 ILE A CA 1
ATOM 1901 C C . ILE A 1 229 ? -19.452 -9.513 16.598 1.00 97.81 229 ILE A C 1
ATOM 1903 O O . ILE A 1 229 ? -18.842 -10.049 15.672 1.00 97.81 229 ILE A O 1
ATOM 1907 N N . ASP A 1 230 ? -20.406 -8.605 16.410 1.00 98.00 230 ASP A N 1
ATOM 1908 C CA . ASP A 1 230 ? -20.772 -8.116 15.083 1.00 98.00 230 ASP A CA 1
ATOM 1909 C C . ASP A 1 230 ? -19.788 -7.049 14.607 1.00 98.00 230 ASP A C 1
ATOM 1911 O O . ASP A 1 230 ? -19.375 -7.050 13.449 1.00 98.00 230 ASP A O 1
ATOM 1915 N N . GLU A 1 231 ? -19.399 -6.140 15.504 1.00 98.19 231 GLU A N 1
ATOM 1916 C CA . GLU A 1 231 ? -18.553 -4.989 15.191 1.00 98.19 231 GLU A CA 1
ATOM 1917 C C . GLU A 1 231 ? -17.519 -4.746 16.297 1.00 98.19 231 GLU A C 1
ATOM 1919 O O . GLU A 1 231 ? -17.819 -4.865 17.489 1.00 98.19 231 GLU A O 1
ATOM 1924 N N . ILE A 1 232 ? -16.308 -4.340 15.899 1.00 98.31 232 ILE A N 1
ATOM 1925 C CA . ILE A 1 232 ? -15.298 -3.803 16.820 1.00 98.31 232 ILE A CA 1
ATOM 1926 C C . ILE A 1 232 ? -15.062 -2.342 16.460 1.00 98.31 232 ILE A C 1
ATOM 1928 O O . ILE A 1 232 ? -14.667 -2.017 15.335 1.00 98.31 232 ILE A O 1
ATOM 1932 N N . TRP A 1 233 ? -15.278 -1.466 17.435 1.00 97.94 233 TRP A N 1
ATOM 1933 C CA . TRP A 1 233 ? -15.080 -0.028 17.308 1.00 97.94 233 TRP A CA 1
ATOM 1934 C C . TRP A 1 233 ? -13.914 0.433 18.162 1.00 97.94 233 TRP A C 1
ATOM 1936 O O . TRP A 1 233 ? -13.736 -0.011 19.291 1.00 97.94 233 TRP A O 1
ATOM 1946 N N . LEU A 1 234 ? -13.155 1.385 17.637 1.00 96.81 234 LEU A N 1
ATOM 1947 C CA . LEU A 1 234 ? -12.121 2.088 18.366 1.00 96.81 234 LEU A CA 1
ATOM 1948 C C . LEU A 1 234 ? -12.614 3.460 18.784 1.00 96.81 234 LEU A C 1
ATOM 1950 O O . LEU A 1 234 ? -13.091 4.236 17.958 1.00 96.81 234 LEU A O 1
ATOM 1954 N N . GLN A 1 235 ? -12.438 3.783 20.057 1.00 95.81 235 GLN A N 1
ATOM 1955 C CA . GLN A 1 235 ? -12.669 5.110 20.593 1.00 95.81 235 GLN A CA 1
ATOM 1956 C C . GLN A 1 235 ? -11.353 5.731 21.051 1.00 95.81 235 GLN A C 1
ATOM 1958 O O . GLN A 1 235 ? -10.572 5.117 21.781 1.00 95.81 235 GLN A O 1
ATOM 1963 N N . ARG A 1 236 ? -11.127 6.983 20.651 1.00 91.88 236 ARG A N 1
ATOM 1964 C CA . ARG A 1 236 ? -9.973 7.781 21.071 1.00 91.88 236 ARG A CA 1
ATOM 1965 C C . ARG A 1 236 ? -10.416 9.106 21.640 1.00 91.88 236 ARG A C 1
ATOM 1967 O O . ARG A 1 236 ? -11.341 9.722 21.118 1.00 91.88 236 ARG A O 1
ATOM 1974 N N . LYS A 1 237 ? -9.702 9.569 22.661 1.00 88.06 237 LYS A N 1
ATOM 1975 C CA . LYS A 1 237 ? -9.877 10.910 23.210 1.00 88.06 237 LYS A CA 1
ATOM 1976 C C . LYS A 1 237 ? -8.813 11.841 22.634 1.00 88.06 237 LYS A C 1
ATOM 1978 O O . LYS A 1 237 ? -7.620 11.564 22.748 1.00 88.06 237 LYS A O 1
ATOM 1983 N N . THR A 1 238 ? -9.232 12.929 21.999 1.00 81.06 238 THR A N 1
ATOM 1984 C CA . THR A 1 238 ? -8.327 13.941 21.446 1.00 81.06 238 THR A CA 1
ATOM 1985 C C . THR A 1 238 ? -7.722 14.804 22.558 1.00 81.06 238 THR A C 1
ATOM 1987 O O . THR A 1 238 ? -8.184 14.811 23.704 1.00 81.06 238 THR A O 1
ATOM 1990 N N . LYS A 1 239 ? -6.710 15.614 22.213 1.00 78.19 239 LYS A N 1
ATOM 1991 C CA . LYS A 1 239 ? -6.146 16.629 23.124 1.00 78.19 239 LYS A CA 1
ATOM 1992 C C . LYS A 1 239 ? -7.194 17.655 23.583 1.00 78.19 239 LYS A C 1
ATOM 1994 O O . LYS A 1 239 ? -7.116 18.128 24.712 1.00 78.19 239 LYS A O 1
ATOM 1999 N N . THR A 1 240 ? -8.193 17.945 22.744 1.00 81.12 240 THR A N 1
ATOM 2000 C CA . THR A 1 240 ? -9.337 18.826 23.049 1.00 81.12 240 THR A CA 1
ATOM 2001 C C . THR A 1 240 ? -10.420 18.144 23.893 1.00 81.12 240 THR A C 1
ATOM 2003 O O . THR A 1 240 ? -11.438 18.760 24.187 1.00 81.12 240 THR A O 1
ATOM 2006 N N . ARG A 1 241 ? -10.184 16.903 24.350 1.00 81.25 241 ARG A N 1
ATOM 2007 C CA . ARG A 1 241 ? -11.113 16.059 25.124 1.00 81.25 241 ARG A CA 1
ATOM 2008 C C . ARG A 1 241 ? -12.360 15.609 24.358 1.00 81.25 241 ARG A C 1
ATOM 2010 O O . ARG A 1 241 ? -13.296 15.116 24.984 1.00 81.25 241 ARG A O 1
ATOM 2017 N N . GLU A 1 242 ? -12.355 15.720 23.037 1.00 88.56 242 GLU A N 1
ATOM 2018 C CA . GLU A 1 242 ? -13.409 15.180 22.180 1.00 88.56 242 GLU A CA 1
ATOM 2019 C C . GLU A 1 242 ? -13.171 13.693 21.911 1.00 88.56 242 GLU A C 1
ATOM 2021 O O . GLU A 1 242 ? -12.038 13.209 21.971 1.00 88.56 242 GLU A O 1
ATOM 2026 N N . PHE A 1 243 ? -14.244 12.960 21.621 1.00 91.94 243 PHE A N 1
ATOM 2027 C CA . PHE A 1 243 ? -14.167 11.540 21.301 1.00 91.94 243 PHE A CA 1
ATOM 2028 C C . PHE A 1 243 ? -14.290 11.323 19.797 1.00 91.94 243 PHE A C 1
ATOM 2030 O O . PHE A 1 243 ? -15.215 11.822 19.160 1.00 91.94 243 PHE A O 1
ATOM 2037 N N . TYR A 1 244 ? -13.352 10.559 19.249 1.00 93.31 244 TYR A N 1
ATOM 2038 C CA . TYR A 1 244 ? -13.375 10.076 17.877 1.00 93.31 244 TYR A CA 1
ATOM 2039 C C . TYR A 1 244 ? -13.660 8.577 17.874 1.00 93.31 244 TYR A C 1
ATOM 2041 O O . TYR A 1 244 ? -13.129 7.846 18.717 1.00 93.31 244 TYR A O 1
ATOM 2049 N N . HIS A 1 245 ? -14.488 8.133 16.931 1.00 95.06 245 HIS A N 1
ATOM 2050 C CA . HIS A 1 245 ? -14.926 6.748 16.816 1.00 95.06 245 HIS A CA 1
ATOM 2051 C C . HIS A 1 245 ? -14.649 6.227 15.417 1.00 95.06 245 HIS A C 1
ATOM 2053 O O . HIS A 1 245 ? -14.973 6.881 14.425 1.00 95.06 245 HIS A O 1
ATOM 2059 N N . GLU A 1 246 ? -14.088 5.031 15.344 1.00 95.56 246 GLU A N 1
ATOM 2060 C CA . GLU A 1 246 ? -13.725 4.424 14.079 1.00 95.56 246 GLU A CA 1
ATOM 2061 C C . GLU A 1 246 ? -13.974 2.926 14.103 1.00 95.56 246 GLU A C 1
ATOM 2063 O O . GLU A 1 246 ? -13.536 2.232 15.016 1.00 95.56 246 GLU A O 1
ATOM 2068 N N . ILE A 1 247 ? -14.677 2.420 13.093 1.00 96.56 247 ILE A N 1
ATOM 2069 C CA . ILE A 1 247 ? -14.869 0.983 12.960 1.00 96.56 247 ILE A CA 1
ATOM 2070 C C . ILE A 1 247 ? -13.561 0.328 12.523 1.00 96.56 247 ILE A C 1
ATOM 2072 O O . ILE A 1 247 ? -12.893 0.795 11.588 1.00 96.56 247 ILE A O 1
ATOM 2076 N N . LEU A 1 248 ? -13.213 -0.750 13.220 1.00 97.38 248 LEU A N 1
ATOM 2077 C CA . LEU A 1 248 ? -12.053 -1.577 12.925 1.00 97.38 248 LEU A CA 1
ATOM 2078 C C . LEU A 1 248 ? -12.438 -2.891 12.256 1.00 97.38 248 LEU A C 1
ATOM 2080 O O . LEU A 1 248 ? -11.680 -3.393 11.438 1.00 97.38 248 LEU A O 1
ATOM 2084 N N . TYR A 1 249 ? -13.598 -3.446 12.591 1.00 97.88 249 TYR A N 1
ATOM 2085 C CA . TYR A 1 249 ? -14.036 -4.756 12.127 1.00 97.88 249 TYR A CA 1
ATOM 2086 C C . TYR A 1 249 ? -15.557 -4.804 12.019 1.00 97.88 249 TYR A C 1
ATOM 2088 O O . TYR A 1 249 ? -16.260 -4.235 12.855 1.00 97.88 249 TYR A O 1
ATOM 2096 N N . ASP A 1 250 ? -16.025 -5.528 11.008 1.00 97.81 250 ASP A N 1
ATOM 2097 C CA . ASP A 1 250 ? -17.405 -5.960 10.824 1.00 97.81 250 ASP A CA 1
ATOM 2098 C C . ASP A 1 250 ? -17.373 -7.454 10.468 1.00 97.81 250 ASP A C 1
ATOM 2100 O O . ASP A 1 250 ? -16.619 -7.879 9.585 1.00 97.81 250 ASP A O 1
ATOM 2104 N N . ARG A 1 251 ? -18.165 -8.260 11.174 1.00 97.50 251 ARG A N 1
ATOM 2105 C CA . ARG A 1 251 ? -18.179 -9.718 11.016 1.00 97.50 251 ARG A CA 1
ATOM 2106 C C . ARG A 1 251 ? -18.631 -10.148 9.630 1.00 97.50 251 ARG A C 1
ATOM 2108 O O . ARG A 1 251 ? -18.035 -11.040 9.030 1.00 97.50 251 ARG A O 1
ATOM 2115 N N . ASN A 1 252 ? -19.666 -9.508 9.100 1.00 96.88 252 ASN A N 1
ATOM 2116 C CA . ASN A 1 252 ? -20.201 -9.846 7.789 1.00 96.88 252 ASN A CA 1
ATOM 2117 C C . ASN A 1 252 ? -19.221 -9.437 6.680 1.00 96.88 252 ASN A C 1
ATOM 2119 O O . ASN A 1 252 ? -19.051 -10.185 5.715 1.00 96.88 252 ASN A O 1
ATOM 2123 N N . PHE A 1 253 ? -18.499 -8.323 6.848 1.00 97.56 253 PHE A N 1
ATOM 2124 C CA . PHE A 1 253 ? -17.362 -7.979 5.993 1.00 97.56 253 PHE A CA 1
ATOM 2125 C C . PHE A 1 253 ? -16.294 -9.077 6.019 1.00 97.56 253 PHE A C 1
ATOM 2127 O O . PHE A 1 253 ? -15.938 -9.588 4.961 1.00 97.56 253 PHE A O 1
ATOM 2134 N N . LEU A 1 254 ? -15.805 -9.477 7.201 1.00 97.25 254 LEU A N 1
ATOM 2135 C CA . LEU A 1 254 ? -14.708 -10.446 7.286 1.00 97.25 254 LEU A CA 1
ATOM 2136 C C . LEU A 1 254 ? -15.113 -11.813 6.711 1.00 97.25 254 LEU A C 1
ATOM 2138 O O . LEU A 1 254 ? -14.367 -12.398 5.930 1.00 97.25 254 LEU A O 1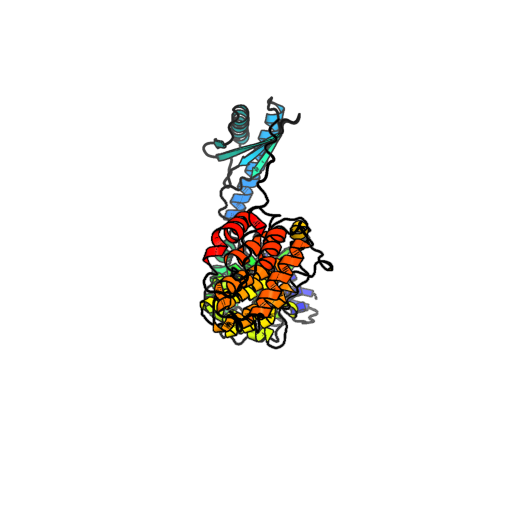
ATOM 2142 N N . LEU A 1 255 ? -16.318 -12.295 7.031 1.00 96.94 255 LEU A N 1
ATOM 2143 C CA . LEU A 1 255 ? -16.838 -13.566 6.517 1.00 96.94 255 LEU A CA 1
ATOM 2144 C C . LEU A 1 255 ? -17.073 -13.536 5.001 1.00 96.94 255 LEU A C 1
ATOM 2146 O O . LEU A 1 255 ? -16.802 -14.525 4.316 1.00 96.94 255 LEU A O 1
ATOM 2150 N N . SER A 1 256 ? -17.596 -12.431 4.463 1.00 96.62 256 SER A N 1
ATOM 2151 C CA . SER A 1 256 ? -17.812 -12.287 3.018 1.00 96.62 256 SER A CA 1
ATOM 2152 C C . SER A 1 256 ? -16.493 -12.146 2.258 1.00 96.62 256 SER A C 1
ATOM 2154 O O . SER A 1 256 ? -16.335 -12.763 1.203 1.00 96.62 256 SER A O 1
ATOM 2156 N N . PHE A 1 257 ? -15.520 -11.425 2.822 1.00 97.12 257 PHE A N 1
ATOM 2157 C CA . PHE A 1 257 ? -14.148 -11.357 2.326 1.00 97.12 257 PHE A CA 1
ATOM 2158 C C . PHE A 1 257 ? -13.493 -12.743 2.294 1.00 97.12 257 PHE A C 1
ATOM 2160 O O . PHE A 1 257 ? -12.976 -13.153 1.253 1.00 97.12 257 PHE A O 1
ATOM 2167 N N . ASP A 1 258 ? -13.576 -13.503 3.390 1.00 96.62 258 ASP A N 1
ATOM 2168 C CA . ASP A 1 258 ? -12.979 -14.838 3.489 1.00 96.62 258 ASP A CA 1
ATOM 2169 C C . ASP A 1 258 ? -13.573 -15.815 2.463 1.00 96.62 258 ASP A C 1
ATOM 2171 O O . ASP A 1 258 ? -12.855 -16.589 1.826 1.00 96.62 258 ASP A O 1
ATOM 2175 N N . LYS A 1 259 ? -14.882 -15.694 2.215 1.00 96.38 259 LYS A N 1
ATOM 2176 C CA . LYS A 1 259 ? -15.622 -16.456 1.199 1.00 96.38 259 LYS A CA 1
ATOM 2177 C C . LYS A 1 259 ? -15.496 -15.895 -0.222 1.00 96.38 259 LYS A C 1
ATOM 2179 O O . LYS A 1 259 ? -16.102 -16.466 -1.128 1.00 96.38 259 LYS A O 1
ATOM 2184 N N . LYS A 1 260 ? -14.747 -14.804 -0.432 1.00 96.12 260 LYS A N 1
ATOM 2185 C CA . LYS A 1 260 ? -14.584 -14.108 -1.724 1.00 96.12 260 LYS A CA 1
ATOM 2186 C C . LYS A 1 260 ? -15.911 -13.657 -2.358 1.00 96.12 260 LYS A C 1
ATOM 2188 O O . LYS A 1 260 ? -16.051 -13.676 -3.578 1.00 96.12 260 LYS A O 1
ATOM 2193 N N . LYS A 1 261 ? -16.897 -13.267 -1.549 1.00 94.75 261 LYS A N 1
ATOM 2194 C CA . LYS A 1 261 ? -18.242 -12.838 -1.983 1.00 94.75 261 LYS A CA 1
ATOM 2195 C C . LYS A 1 261 ? -18.604 -11.497 -1.351 1.00 94.75 261 LYS A C 1
ATOM 2197 O O . LYS A 1 261 ? -19.575 -11.409 -0.602 1.00 94.75 261 LYS A O 1
ATOM 2202 N N . ILE A 1 262 ? -17.768 -10.488 -1.570 1.00 93.75 262 ILE A N 1
ATOM 2203 C CA . ILE A 1 262 ? -17.922 -9.195 -0.912 1.00 93.75 262 ILE A CA 1
ATOM 2204 C C . ILE A 1 262 ? -19.026 -8.375 -1.582 1.00 93.75 262 ILE A C 1
ATOM 2206 O O . ILE A 1 262 ? -19.105 -8.297 -2.806 1.00 93.75 262 ILE A O 1
ATOM 2210 N N . ASP A 1 263 ? -19.872 -7.731 -0.781 1.00 91.94 263 ASP A N 1
ATOM 2211 C CA . ASP A 1 263 ? -20.840 -6.765 -1.298 1.00 91.94 263 ASP A CA 1
ATOM 2212 C C . ASP A 1 263 ? -20.126 -5.456 -1.662 1.00 91.94 263 ASP A C 1
ATOM 2214 O O . ASP A 1 263 ? -19.785 -4.640 -0.801 1.00 91.94 263 ASP A O 1
ATOM 2218 N N . SER A 1 264 ? -19.892 -5.258 -2.959 1.00 89.94 264 SER A N 1
ATOM 2219 C CA . SER A 1 264 ? -19.195 -4.087 -3.494 1.00 89.94 264 SER A CA 1
ATOM 2220 C C . SER A 1 264 ? -20.028 -2.798 -3.469 1.00 89.94 264 SER A C 1
ATOM 2222 O O . SER A 1 264 ? -19.484 -1.715 -3.719 1.00 89.94 264 SER A O 1
ATOM 2224 N N . SER A 1 265 ? -21.327 -2.887 -3.153 1.00 90.94 265 SER A N 1
ATOM 2225 C CA . SER A 1 265 ? -22.213 -1.730 -2.978 1.00 90.94 265 SER A CA 1
ATOM 2226 C C . SER A 1 265 ? -22.127 -1.122 -1.573 1.00 90.94 265 SER A C 1
ATOM 2228 O O . SER A 1 265 ? -22.461 0.049 -1.378 1.00 90.94 265 SER A O 1
ATOM 2230 N N . ASN A 1 266 ? -21.615 -1.880 -0.600 1.00 93.31 266 ASN A N 1
ATOM 2231 C CA . ASN A 1 266 ? -21.520 -1.452 0.785 1.00 93.31 266 ASN A CA 1
ATOM 2232 C C . ASN A 1 266 ? -20.293 -0.543 1.020 1.00 93.31 266 ASN A C 1
ATOM 2234 O O . ASN A 1 266 ? -19.139 -0.980 1.052 1.00 93.31 266 ASN A O 1
ATOM 2238 N N . GLU A 1 267 ? -20.535 0.754 1.240 1.00 91.62 267 GLU A N 1
ATOM 2239 C CA . GLU A 1 267 ? -19.469 1.744 1.467 1.00 91.62 267 GLU A CA 1
ATOM 2240 C C . GLU A 1 267 ? -18.673 1.512 2.766 1.00 91.62 267 GLU A C 1
ATOM 2242 O O . GLU A 1 267 ? -17.503 1.891 2.848 1.00 91.62 267 GLU A O 1
ATOM 2247 N N . GLN A 1 268 ? -19.257 0.876 3.787 1.00 92.69 268 GLN A N 1
ATOM 2248 C CA . GLN A 1 268 ? -18.523 0.504 5.002 1.00 92.69 268 GLN A CA 1
ATOM 2249 C C . GLN A 1 268 ? -17.545 -0.638 4.714 1.00 92.69 268 GLN A C 1
ATOM 2251 O O . GLN A 1 268 ? -16.403 -0.583 5.171 1.00 92.69 268 GLN A O 1
ATOM 2256 N N . TYR A 1 269 ? -17.945 -1.621 3.903 1.00 95.69 269 TYR A N 1
ATOM 2257 C CA . TYR A 1 269 ? -17.068 -2.726 3.496 1.00 95.69 269 TYR A CA 1
ATOM 2258 C C . TYR A 1 269 ? -15.896 -2.227 2.674 1.00 95.69 269 TYR A C 1
ATOM 2260 O O . TYR A 1 269 ? -14.771 -2.659 2.881 1.00 95.69 269 TYR A O 1
ATOM 2268 N N . LYS A 1 270 ? -16.130 -1.248 1.805 1.00 93.94 270 LYS A N 1
ATOM 2269 C CA . LYS A 1 270 ? -15.062 -0.575 1.072 1.00 93.94 270 LYS A CA 1
ATOM 2270 C C . LYS A 1 270 ? -14.062 0.130 1.998 1.00 93.94 270 LYS A C 1
ATOM 2272 O O . LYS A 1 270 ? -12.859 -0.009 1.798 1.00 93.94 270 LYS A O 1
ATOM 2277 N N . LYS A 1 271 ? -14.535 0.853 3.023 1.00 93.69 271 LYS A N 1
ATOM 2278 C CA . LYS A 1 271 ? -13.658 1.507 4.018 1.00 93.69 271 LYS A CA 1
ATOM 2279 C C . LYS A 1 271 ? -12.857 0.495 4.837 1.00 93.69 271 LYS A C 1
ATOM 2281 O O . LYS A 1 271 ? -11.686 0.730 5.119 1.00 93.69 271 LYS A O 1
ATOM 2286 N N . LEU A 1 272 ? -13.483 -0.612 5.235 1.00 96.06 272 LEU A N 1
ATOM 2287 C CA . LEU A 1 272 ? -12.797 -1.693 5.939 1.00 96.06 272 LEU A CA 1
ATOM 2288 C C . LEU A 1 272 ? -11.780 -2.379 5.027 1.00 96.06 272 LEU A C 1
ATOM 2290 O O . LEU A 1 272 ? -10.646 -2.574 5.443 1.00 96.06 272 LEU A O 1
ATOM 2294 N N . PHE A 1 273 ? -12.137 -2.649 3.773 1.00 96.69 273 PHE A N 1
ATOM 2295 C CA . PHE A 1 273 ? -11.222 -3.200 2.779 1.00 96.69 273 PHE A CA 1
ATOM 2296 C C . PHE A 1 273 ? -9.983 -2.323 2.599 1.00 96.69 273 PHE A C 1
ATOM 2298 O O . PHE A 1 273 ? -8.878 -2.846 2.659 1.00 96.69 273 PHE A O 1
ATOM 2305 N N . GLU A 1 274 ? -10.145 -1.001 2.461 1.00 95.06 274 GLU A N 1
ATOM 2306 C CA . GLU A 1 274 ? -9.026 -0.053 2.334 1.00 95.06 274 GLU A CA 1
ATOM 2307 C C . GLU A 1 274 ? -8.061 -0.142 3.530 1.00 95.06 274 GLU A C 1
ATOM 2309 O O . GLU A 1 274 ? -6.851 -0.239 3.337 1.00 95.06 274 GLU A O 1
ATOM 2314 N N . LYS A 1 275 ? -8.589 -0.207 4.758 1.00 94.50 275 LYS A N 1
ATOM 2315 C CA . LYS A 1 275 ? -7.786 -0.323 5.989 1.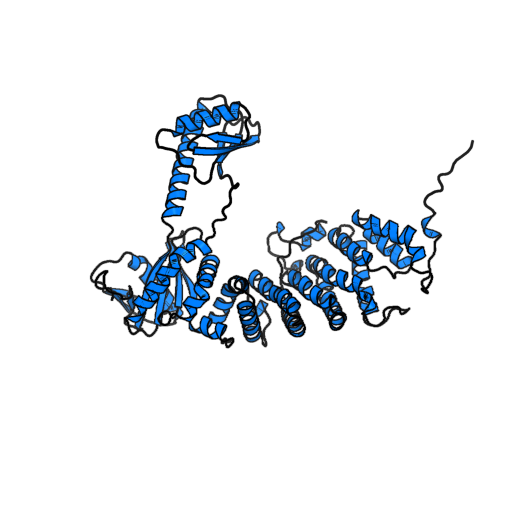00 94.50 275 LYS A CA 1
ATOM 2316 C C . LYS A 1 275 ? -7.104 -1.679 6.149 1.00 94.50 275 LYS A C 1
ATOM 2318 O O . LYS A 1 275 ? -5.957 -1.751 6.579 1.00 94.50 275 LYS A O 1
ATOM 2323 N N . TRP A 1 276 ? -7.819 -2.758 5.838 1.00 96.75 276 TRP A N 1
ATOM 2324 C CA . TRP A 1 276 ? -7.340 -4.129 6.020 1.00 96.75 276 TRP A CA 1
ATOM 2325 C C . TRP A 1 276 ? -6.407 -4.588 4.899 1.00 96.75 276 TRP A C 1
ATOM 2327 O O . TRP A 1 276 ? -5.680 -5.560 5.095 1.00 96.75 276 TRP A O 1
ATOM 2337 N N . PHE A 1 277 ? -6.397 -3.904 3.749 1.00 96.69 277 PHE A N 1
ATOM 2338 C CA . PHE A 1 277 ? -5.682 -4.340 2.551 1.00 96.69 277 PHE A CA 1
ATOM 2339 C C . PHE A 1 277 ? -4.210 -4.663 2.826 1.00 96.69 277 PHE A C 1
ATOM 2341 O O . PHE A 1 277 ? -3.759 -5.788 2.611 1.00 96.69 277 PHE A O 1
ATOM 2348 N N . TYR A 1 278 ? -3.468 -3.677 3.335 1.00 94.00 278 TYR A N 1
ATOM 2349 C CA . TYR A 1 278 ? -2.030 -3.807 3.551 1.00 94.00 278 TYR A CA 1
ATOM 2350 C C . TYR A 1 278 ? -1.685 -4.823 4.655 1.00 94.00 278 TYR A C 1
ATOM 2352 O O . TYR A 1 278 ? -0.865 -5.707 4.397 1.00 94.00 278 TYR A O 1
ATOM 2360 N N . PRO A 1 279 ? -2.317 -4.794 5.847 1.00 94.94 279 PRO A N 1
ATOM 2361 C CA . PRO A 1 279 ? -2.085 -5.821 6.861 1.00 94.94 279 PRO A CA 1
ATOM 2362 C C . PRO A 1 279 ? -2.397 -7.249 6.389 1.00 94.94 279 PRO A C 1
ATOM 2364 O O . PRO A 1 279 ? -1.584 -8.150 6.592 1.00 94.94 279 PRO A O 1
ATOM 2367 N N . LEU A 1 280 ? -3.513 -7.469 5.683 1.00 95.81 280 LEU A N 1
ATOM 2368 C CA . LEU A 1 280 ? -3.873 -8.797 5.168 1.00 95.81 280 LEU A CA 1
ATOM 2369 C C . LEU A 1 280 ? -2.879 -9.317 4.127 1.00 95.81 280 LEU A C 1
ATOM 2371 O O . LEU A 1 280 ? -2.605 -10.516 4.084 1.00 95.81 280 LEU A O 1
ATOM 2375 N N . GLN A 1 281 ? -2.297 -8.433 3.316 1.00 94.56 281 GLN A N 1
ATOM 2376 C CA . GLN A 1 281 ? -1.303 -8.808 2.309 1.00 94.56 281 GLN A CA 1
ATOM 2377 C C . GLN A 1 281 ? -0.051 -9.450 2.934 1.00 94.56 281 GLN A C 1
ATOM 2379 O O . GLN A 1 281 ? 0.610 -10.263 2.279 1.00 94.56 281 GLN A O 1
ATOM 2384 N N . LYS A 1 282 ? 0.260 -9.133 4.201 1.00 91.19 282 LYS A N 1
ATOM 2385 C CA . LYS A 1 282 ? 1.398 -9.697 4.945 1.00 91.19 282 LYS A CA 1
ATOM 2386 C C . LYS A 1 282 ? 1.161 -11.132 5.435 1.00 91.19 282 LYS A C 1
ATOM 2388 O O . LYS A 1 282 ? 2.136 -11.814 5.738 1.00 91.19 282 LYS A O 1
ATOM 2393 N N . LEU A 1 283 ? -0.090 -11.600 5.509 1.00 92.12 283 LEU A N 1
ATOM 2394 C CA . LEU A 1 283 ? -0.424 -12.901 6.110 1.00 92.12 283 LEU A CA 1
ATOM 2395 C C . LEU A 1 283 ? -0.057 -14.106 5.232 1.00 92.12 283 LEU A C 1
ATOM 2397 O O . LEU A 1 283 ? 0.203 -15.184 5.761 1.00 92.12 283 LEU A O 1
ATOM 2401 N N . GLY A 1 284 ? 0.000 -13.939 3.908 1.00 93.69 284 GLY A N 1
ATOM 2402 C CA . GLY A 1 284 ? 0.407 -15.011 2.999 1.00 93.69 284 GLY A CA 1
ATOM 2403 C C . GLY A 1 284 ? -0.333 -15.014 1.667 1.00 93.69 284 GLY A C 1
ATOM 2404 O O . GLY A 1 284 ? -1.078 -14.094 1.332 1.00 93.69 284 GLY A O 1
ATOM 2405 N N . ASP A 1 285 ? -0.094 -16.061 0.877 1.00 96.88 285 ASP A N 1
ATOM 2406 C CA . ASP A 1 285 ? -0.654 -16.200 -0.474 1.00 96.88 285 ASP A CA 1
ATOM 2407 C C . ASP A 1 285 ? -2.176 -16.375 -0.476 1.00 96.88 285 ASP A C 1
ATOM 2409 O O . ASP A 1 285 ? -2.850 -15.850 -1.360 1.00 96.88 285 ASP A O 1
ATOM 2413 N N . GLU A 1 286 ? -2.733 -17.054 0.528 1.00 96.31 286 GLU A N 1
ATOM 2414 C CA . GLU A 1 286 ? -4.181 -17.244 0.649 1.00 96.31 286 GLU A CA 1
ATOM 2415 C C . GLU A 1 286 ? -4.914 -15.901 0.801 1.00 96.31 286 GLU A C 1
ATOM 2417 O O . GLU A 1 286 ? -5.929 -15.655 0.146 1.00 96.31 286 GLU A O 1
ATOM 2422 N N . GLN A 1 287 ? -4.381 -14.996 1.626 1.00 96.62 287 GLN A N 1
ATOM 2423 C CA . GLN A 1 287 ? -4.961 -13.670 1.825 1.00 96.62 287 GLN A CA 1
ATOM 2424 C C . GLN A 1 287 ? -4.733 -12.769 0.614 1.00 96.62 287 GLN A C 1
ATOM 2426 O O . GLN A 1 287 ? -5.648 -12.037 0.248 1.00 96.62 287 GLN A O 1
ATOM 2431 N N . LYS A 1 288 ? -3.585 -12.857 -0.071 1.00 97.81 288 LYS A N 1
ATOM 2432 C CA . LYS A 1 288 ? -3.372 -12.147 -1.348 1.00 97.81 288 LYS A CA 1
ATOM 2433 C C . LYS A 1 288 ? -4.389 -12.557 -2.411 1.00 97.81 288 LYS A C 1
ATOM 2435 O O . LYS A 1 288 ? -4.919 -11.694 -3.104 1.00 97.81 288 LYS A O 1
ATOM 2440 N N . GLU A 1 289 ? -4.718 -13.845 -2.491 1.00 98.06 289 GLU A N 1
ATOM 2441 C CA . GLU A 1 289 ? -5.768 -14.344 -3.380 1.00 98.06 289 GLU A CA 1
ATOM 2442 C C . GLU A 1 289 ? -7.135 -13.737 -3.034 1.00 98.06 289 GLU A C 1
ATOM 2444 O O . GLU A 1 289 ? -7.838 -13.232 -3.909 1.00 98.06 289 GLU A O 1
ATOM 2449 N N . LYS A 1 290 ? -7.511 -13.747 -1.749 1.00 97.94 290 LYS A N 1
ATOM 2450 C CA . LYS A 1 290 ? -8.772 -13.155 -1.269 1.00 97.94 290 LYS A CA 1
ATOM 2451 C C . LYS A 1 290 ? -8.827 -11.644 -1.534 1.00 97.94 290 LYS A C 1
ATOM 2453 O O . LYS A 1 290 ? -9.843 -11.146 -2.013 1.00 97.94 290 LYS A O 1
ATOM 2458 N N . LEU A 1 291 ? -7.723 -10.929 -1.302 1.00 98.25 291 LEU A N 1
ATOM 2459 C CA . LEU A 1 291 ? -7.578 -9.503 -1.609 1.00 98.25 291 LEU A CA 1
ATOM 2460 C C . LEU A 1 291 ? -7.763 -9.217 -3.095 1.00 98.25 291 LEU A C 1
ATOM 2462 O O . LEU A 1 291 ? -8.465 -8.270 -3.442 1.00 98.25 291 LEU A O 1
ATOM 2466 N N . PHE A 1 292 ? -7.167 -10.025 -3.969 1.00 98.19 292 PHE A N 1
ATOM 2467 C CA . PHE A 1 292 ? -7.276 -9.827 -5.408 1.00 98.19 292 PHE A CA 1
ATOM 2468 C C . PHE A 1 292 ? -8.705 -10.048 -5.922 1.00 98.19 292 PHE A C 1
ATOM 2470 O O . PHE A 1 292 ? -9.224 -9.226 -6.679 1.00 98.19 292 PHE A O 1
ATOM 2477 N N . GLU A 1 293 ? -9.379 -11.101 -5.461 1.00 97.88 293 GLU A N 1
ATOM 2478 C CA . GLU A 1 293 ? -10.768 -11.379 -5.845 1.00 97.88 293 GLU A CA 1
ATOM 2479 C C . GLU A 1 293 ? -11.746 -10.326 -5.299 1.00 97.88 293 GLU A C 1
ATOM 2481 O O . GLU A 1 293 ? -12.651 -9.88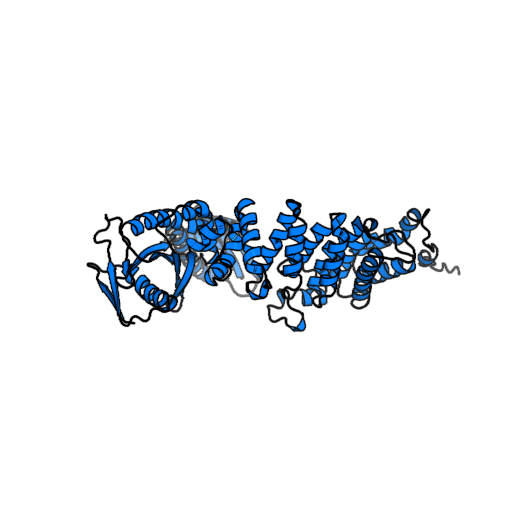3 -6.012 1.00 97.88 293 GLU A O 1
ATOM 2486 N N . ALA A 1 294 ? -11.534 -9.844 -4.072 1.00 97.62 294 ALA A N 1
ATOM 2487 C CA . ALA A 1 294 ? -12.294 -8.717 -3.531 1.00 97.62 294 ALA A CA 1
ATOM 2488 C C . ALA A 1 294 ? -12.020 -7.416 -4.311 1.00 97.62 294 ALA A C 1
ATOM 2490 O O . ALA A 1 294 ? -12.946 -6.663 -4.615 1.00 97.62 294 ALA A O 1
ATOM 2491 N N . LEU A 1 295 ? -10.765 -7.165 -4.700 1.00 97.81 295 LEU A N 1
ATOM 2492 C CA . LEU A 1 295 ? -10.387 -6.004 -5.505 1.00 97.81 295 LEU A CA 1
ATOM 2493 C C . LEU A 1 295 ? -11.087 -6.016 -6.872 1.00 97.81 295 LEU A C 1
ATOM 2495 O O . LEU A 1 295 ? -11.588 -4.977 -7.303 1.00 97.81 295 LEU A O 1
ATOM 2499 N N . LYS A 1 296 ? -11.180 -7.179 -7.533 1.00 97.31 296 LYS A N 1
ATOM 2500 C CA . LYS A 1 296 ? -11.956 -7.347 -8.774 1.00 97.31 296 LYS A CA 1
ATOM 2501 C C . LYS A 1 296 ? -13.423 -6.972 -8.588 1.00 97.31 296 LYS A C 1
ATOM 2503 O O . LYS A 1 296 ? -13.944 -6.196 -9.387 1.00 97.31 296 LYS A O 1
ATOM 2508 N N . GLN A 1 297 ? -14.053 -7.459 -7.518 1.00 95.94 297 GLN A N 1
ATOM 2509 C CA . GLN A 1 297 ? -15.458 -7.174 -7.202 1.00 95.94 297 GLN A CA 1
ATOM 2510 C C . GLN A 1 297 ? -15.705 -5.682 -6.944 1.00 95.94 297 GLN A C 1
ATOM 2512 O O . GLN A 1 297 ? -16.675 -5.120 -7.448 1.00 95.94 297 GLN A O 1
ATOM 2517 N N . PHE A 1 298 ? -14.812 -4.996 -6.224 1.00 95.75 298 PHE A N 1
ATOM 2518 C CA . PHE A 1 298 ? -14.936 -3.548 -6.029 1.00 95.75 298 PHE A CA 1
ATOM 2519 C C . PHE A 1 298 ? -14.714 -2.745 -7.318 1.00 95.75 298 PHE A C 1
ATOM 2521 O O . PHE A 1 298 ? -15.368 -1.721 -7.527 1.00 95.75 298 PHE A O 1
ATOM 2528 N N . LEU A 1 299 ? -13.787 -3.178 -8.179 1.00 95.56 299 LEU A N 1
ATOM 2529 C CA . LEU A 1 299 ? -13.337 -2.412 -9.345 1.00 95.56 299 LEU A CA 1
ATOM 2530 C C . LEU A 1 299 ? -14.036 -2.749 -10.661 1.00 95.56 299 LEU A C 1
ATOM 2532 O O . LEU A 1 299 ? -13.657 -2.163 -11.676 1.00 95.56 299 LEU A O 1
ATOM 2536 N N . GLU A 1 300 ? -15.025 -3.642 -10.680 1.00 89.81 300 GLU A N 1
ATOM 2537 C CA . GLU A 1 300 ? -15.671 -4.162 -11.895 1.00 89.81 300 GLU A CA 1
ATOM 2538 C C . GLU A 1 300 ? -15.868 -3.083 -12.980 1.00 89.81 300 GLU A C 1
ATOM 2540 O O . GLU A 1 300 ? -15.215 -3.134 -14.026 1.00 89.81 300 GLU A O 1
ATOM 2545 N N . ASN A 1 301 ? -16.604 -2.013 -12.654 1.00 88.12 301 ASN A N 1
ATOM 2546 C CA . ASN A 1 301 ? -16.893 -0.883 -13.551 1.00 88.12 301 ASN A CA 1
ATOM 2547 C C . ASN A 1 301 ? -16.350 0.470 -13.055 1.00 88.12 301 ASN A C 1
ATOM 2549 O O . ASN A 1 301 ? -16.793 1.529 -13.497 1.00 88.12 301 ASN A O 1
ATOM 2553 N N . LYS A 1 302 ? -15.406 0.460 -12.108 1.00 93.19 302 LYS A N 1
ATOM 2554 C CA . LYS A 1 302 ? -14.906 1.675 -11.444 1.00 93.19 302 LYS A CA 1
ATOM 2555 C C . LYS A 1 302 ? -13.388 1.780 -11.561 1.00 93.19 302 LYS A C 1
ATOM 2557 O O . LYS A 1 302 ? -12.689 0.769 -11.636 1.00 93.19 302 LYS A O 1
ATOM 2562 N N . LYS A 1 303 ? -12.860 3.008 -11.563 1.00 94.06 303 LYS A N 1
ATOM 2563 C CA . LYS A 1 303 ? -11.408 3.228 -11.477 1.00 94.06 303 LYS A CA 1
ATOM 2564 C C . LYS A 1 303 ? -10.946 3.216 -10.013 1.00 94.06 303 LYS A C 1
ATOM 2566 O O . LYS A 1 303 ? -11.656 3.757 -9.163 1.00 94.06 303 LYS A O 1
ATOM 2571 N N . PRO A 1 304 ? -9.739 2.706 -9.709 1.00 95.88 304 PRO A N 1
ATOM 2572 C CA . PRO A 1 304 ? -9.224 2.632 -8.341 1.00 95.88 304 PRO A CA 1
ATOM 2573 C C . PRO A 1 304 ? -9.300 3.948 -7.559 1.00 95.88 304 PRO A C 1
ATOM 2575 O O . PRO A 1 304 ? -9.906 3.988 -6.494 1.00 95.88 304 PRO A O 1
ATOM 2578 N N . HIS A 1 305 ? -8.794 5.053 -8.114 1.00 95.06 305 HIS A N 1
ATOM 2579 C CA . HIS A 1 305 ? -8.796 6.380 -7.473 1.00 95.06 305 HIS A CA 1
ATOM 2580 C C . HIS A 1 305 ? -10.190 7.006 -7.275 1.00 95.06 305 HIS A C 1
ATOM 2582 O O . HIS A 1 305 ? -10.358 7.981 -6.530 1.00 95.06 305 HIS A O 1
ATOM 2588 N N . GLN A 1 306 ? -11.219 6.492 -7.957 1.00 93.62 306 GLN A N 1
ATOM 2589 C CA . GLN A 1 306 ? -12.598 6.920 -7.715 1.00 93.62 306 GLN A CA 1
ATOM 2590 C C . GLN A 1 306 ? -13.113 6.331 -6.401 1.00 93.62 306 GLN A C 1
ATOM 2592 O O . GLN A 1 306 ? -13.820 7.026 -5.672 1.00 93.62 306 GLN A O 1
ATOM 2597 N N . LEU A 1 307 ? -12.704 5.099 -6.085 1.00 92.69 307 LEU A N 1
ATOM 2598 C CA . LEU A 1 307 ? -13.103 4.378 -4.883 1.00 92.69 307 LEU A CA 1
ATOM 2599 C C . LEU A 1 307 ? -12.167 4.624 -3.700 1.00 92.69 307 LEU A C 1
ATOM 2601 O O . LEU A 1 307 ? -12.635 5.080 -2.662 1.00 92.69 307 LEU A O 1
ATOM 2605 N N . PHE A 1 308 ? -10.882 4.333 -3.863 1.00 94.62 308 PHE A N 1
ATOM 2606 C CA . PHE A 1 308 ? -9.883 4.351 -2.799 1.00 94.62 308 PHE A CA 1
ATOM 2607 C C . PHE A 1 308 ? -9.095 5.649 -2.885 1.00 94.62 308 PHE A C 1
ATOM 2609 O O . PHE A 1 308 ? -8.389 5.894 -3.869 1.00 94.62 308 PHE A O 1
ATOM 2616 N N . LYS A 1 309 ? -9.269 6.527 -1.897 1.00 91.31 309 LYS A N 1
ATOM 2617 C CA . LYS A 1 309 ? -8.656 7.862 -1.923 1.00 91.31 309 LYS A CA 1
ATOM 2618 C C . LYS A 1 309 ? -7.219 7.828 -1.442 1.00 91.31 309 LYS A C 1
ATOM 2620 O O . LYS A 1 309 ? -6.431 8.649 -1.907 1.00 91.31 309 LYS A O 1
ATOM 2625 N N . ASP A 1 310 ? -6.866 6.858 -0.609 1.00 90.75 310 ASP A N 1
ATOM 2626 C CA . ASP A 1 310 ? -5.509 6.717 -0.116 1.00 90.75 310 ASP A CA 1
ATOM 2627 C C . ASP A 1 310 ? -4.556 6.214 -1.218 1.00 90.75 310 ASP A C 1
ATOM 2629 O O . ASP A 1 310 ? -4.693 5.109 -1.751 1.00 90.75 310 ASP A O 1
ATOM 2633 N N . ASN A 1 311 ? -3.571 7.045 -1.576 1.00 91.81 311 ASN A N 1
ATOM 2634 C CA . ASN A 1 311 ? -2.542 6.697 -2.557 1.00 91.81 311 ASN A CA 1
ATOM 2635 C C . ASN A 1 311 ? -1.651 5.550 -2.061 1.00 91.81 311 ASN A C 1
ATOM 2637 O O . ASN A 1 311 ? -1.222 4.728 -2.871 1.00 91.81 311 ASN A O 1
ATOM 2641 N N . PHE A 1 312 ? -1.391 5.471 -0.750 1.00 90.50 312 PHE A N 1
ATOM 2642 C CA . PHE A 1 312 ? -0.614 4.385 -0.162 1.00 90.50 312 PHE A CA 1
ATOM 2643 C C . PHE A 1 312 ? -1.314 3.051 -0.407 1.00 90.50 312 PHE A C 1
ATOM 2645 O O . PHE A 1 312 ? -0.704 2.146 -0.973 1.00 90.50 312 PHE A O 1
ATOM 2652 N N . VAL A 1 313 ? -2.608 2.955 -0.090 1.00 93.62 313 VAL A N 1
ATOM 2653 C CA . VAL A 1 313 ? -3.376 1.719 -0.290 1.00 93.62 313 VAL A CA 1
ATOM 2654 C C . VAL A 1 313 ? -3.438 1.336 -1.768 1.00 93.62 313 VAL A C 1
ATOM 2656 O O . VAL A 1 313 ? -3.199 0.180 -2.110 1.00 93.62 313 VAL A O 1
ATOM 2659 N N . ARG A 1 314 ? -3.667 2.294 -2.678 1.00 97.00 314 ARG A N 1
ATOM 2660 C CA . ARG A 1 314 ? -3.645 2.013 -4.127 1.00 97.00 314 ARG A CA 1
ATOM 2661 C C . ARG A 1 314 ? -2.282 1.521 -4.618 1.00 97.00 314 ARG A C 1
ATOM 2663 O O . ARG A 1 314 ? -2.222 0.662 -5.494 1.00 97.00 314 ARG A O 1
ATOM 2670 N N . LYS A 1 315 ? -1.187 2.027 -4.053 1.00 95.31 315 LYS A N 1
ATOM 2671 C CA . LYS A 1 315 ? 0.173 1.564 -4.360 1.00 95.31 315 LYS A CA 1
ATOM 2672 C C . LYS A 1 315 ? 0.391 0.126 -3.864 1.00 95.31 315 LYS A C 1
ATOM 2674 O O . LYS A 1 315 ? 0.965 -0.670 -4.601 1.00 95.31 315 LYS A O 1
ATOM 2679 N N . GLU A 1 316 ? -0.113 -0.232 -2.682 1.00 95.19 316 GLU A N 1
ATOM 2680 C CA . GLU A 1 316 ? -0.090 -1.622 -2.191 1.00 95.19 316 GLU A CA 1
ATOM 2681 C C . GLU A 1 316 ? -0.995 -2.546 -3.034 1.00 95.19 316 GLU A C 1
ATOM 2683 O O . GLU A 1 316 ? -0.618 -3.676 -3.332 1.00 95.19 316 GLU A O 1
ATOM 2688 N N . MET A 1 317 ? -2.135 -2.054 -3.539 1.00 98.12 317 MET A N 1
ATOM 2689 C CA . MET A 1 317 ? -2.968 -2.800 -4.497 1.00 98.12 317 MET A CA 1
ATOM 2690 C C . MET A 1 317 ? -2.215 -3.131 -5.781 1.00 98.12 317 MET A C 1
ATOM 2692 O O . MET A 1 317 ? -2.292 -4.262 -6.258 1.00 98.12 317 MET A O 1
ATOM 2696 N N . VAL A 1 318 ? -1.460 -2.172 -6.327 1.00 98.06 318 VAL A N 1
ATOM 2697 C CA . VAL A 1 318 ? -0.610 -2.414 -7.500 1.00 98.06 318 VAL A CA 1
ATOM 2698 C C . VAL A 1 318 ? 0.462 -3.460 -7.205 1.00 98.06 318 VAL A C 1
ATOM 2700 O O . VAL A 1 318 ? 0.798 -4.250 -8.087 1.00 98.06 318 VAL A O 1
ATOM 2703 N N . GLU A 1 319 ? 0.962 -3.524 -5.970 1.00 95.00 319 GLU A N 1
ATOM 2704 C CA . GLU A 1 319 ? 1.998 -4.480 -5.585 1.00 95.00 319 GLU A CA 1
ATOM 2705 C C . GLU A 1 319 ? 1.567 -5.945 -5.707 1.00 95.00 319 GLU A C 1
ATOM 2707 O O . GLU A 1 319 ? 2.410 -6.808 -5.971 1.00 95.00 319 GLU A O 1
ATOM 2712 N N . LEU A 1 320 ? 0.261 -6.238 -5.641 1.00 97.50 320 LEU A N 1
ATOM 2713 C CA . LEU A 1 320 ? -0.252 -7.573 -5.968 1.00 97.50 320 LEU A CA 1
ATOM 2714 C C . LEU A 1 320 ? 0.161 -8.030 -7.374 1.00 97.50 320 LEU A C 1
ATOM 2716 O O . LEU A 1 320 ? 0.319 -9.227 -7.596 1.00 97.50 320 LEU A O 1
ATOM 2720 N N . GLY A 1 321 ? 0.400 -7.106 -8.309 1.00 98.19 321 GLY A N 1
ATOM 2721 C CA . GLY A 1 321 ? 0.879 -7.415 -9.654 1.00 98.19 321 GLY A CA 1
ATOM 2722 C C . GLY A 1 321 ? 2.215 -8.166 -9.677 1.00 98.19 321 GLY A C 1
ATOM 2723 O O . GLY A 1 321 ? 2.401 -9.042 -10.522 1.00 98.19 321 GLY A O 1
ATOM 2724 N N . ASN A 1 322 ? 3.123 -7.894 -8.732 1.00 97.50 322 ASN A N 1
ATOM 2725 C CA . ASN A 1 322 ? 4.377 -8.645 -8.619 1.00 97.50 322 ASN A CA 1
ATOM 2726 C C . ASN A 1 322 ? 4.112 -10.095 -8.205 1.00 97.50 322 ASN A C 1
ATOM 2728 O O . ASN A 1 322 ? 4.596 -11.020 -8.855 1.00 97.50 322 ASN A O 1
ATOM 2732 N N . TRP A 1 323 ? 3.277 -10.286 -7.184 1.00 97.94 323 TRP A N 1
ATOM 2733 C CA . TRP A 1 323 ? 2.882 -11.612 -6.716 1.00 97.94 323 TRP A CA 1
ATOM 2734 C C . TRP A 1 323 ? 2.125 -12.409 -7.794 1.00 97.94 323 TRP A C 1
ATOM 2736 O O . TRP A 1 323 ? 2.437 -13.572 -8.039 1.00 97.94 323 TRP A O 1
ATOM 2746 N N . LEU A 1 324 ? 1.191 -11.783 -8.516 1.00 98.62 324 LEU A N 1
ATOM 2747 C CA . LEU A 1 324 ? 0.481 -12.418 -9.634 1.00 98.62 324 LEU A CA 1
ATOM 2748 C C . LEU A 1 324 ? 1.452 -12.888 -10.729 1.00 98.62 324 LEU A C 1
ATOM 2750 O O . LEU A 1 324 ? 1.311 -13.995 -11.253 1.00 98.62 324 LEU A O 1
ATOM 2754 N N . ALA A 1 325 ? 2.471 -12.082 -11.044 1.00 98.25 325 ALA A N 1
ATOM 2755 C CA . ALA A 1 325 ? 3.501 -12.449 -12.010 1.00 98.25 325 ALA A CA 1
ATOM 2756 C C . ALA A 1 325 ? 4.382 -13.612 -11.520 1.00 98.25 325 ALA A C 1
ATOM 2758 O O . ALA A 1 325 ? 4.719 -14.488 -12.318 1.00 98.25 325 ALA A O 1
ATOM 2759 N N . GLU A 1 326 ? 4.723 -13.660 -10.228 1.00 97.38 326 GLU A N 1
ATOM 2760 C CA . GLU A 1 326 ? 5.428 -14.797 -9.610 1.00 97.38 326 GLU A CA 1
ATOM 2761 C C . GLU A 1 326 ? 4.614 -16.092 -9.714 1.00 97.38 326 GLU A C 1
ATOM 2763 O O . GLU A 1 326 ? 5.167 -17.154 -10.003 1.00 97.38 326 GLU A O 1
ATOM 2768 N N . LYS A 1 327 ? 3.285 -16.002 -9.572 1.00 97.94 327 LYS A N 1
ATOM 2769 C CA . LYS A 1 327 ? 2.350 -17.119 -9.787 1.00 97.94 327 LYS A CA 1
ATOM 2770 C C . LYS A 1 327 ? 2.035 -17.391 -11.263 1.00 97.94 327 LYS A C 1
ATOM 2772 O O . LYS A 1 327 ? 1.187 -18.231 -11.551 1.00 97.94 327 LYS A O 1
ATOM 2777 N N . ARG A 1 328 ? 2.708 -16.711 -12.203 1.00 97.88 328 ARG A N 1
ATOM 2778 C CA . ARG A 1 328 ? 2.506 -16.816 -13.663 1.00 97.88 328 ARG A CA 1
ATOM 2779 C C . ARG A 1 328 ? 1.076 -16.500 -14.130 1.00 97.88 328 ARG A C 1
ATOM 2781 O O . ARG A 1 328 ? 0.675 -16.903 -15.219 1.00 97.88 328 ARG A O 1
ATOM 2788 N N . ARG A 1 329 ? 0.307 -15.742 -13.344 1.00 98.38 329 ARG A N 1
ATOM 2789 C CA . ARG A 1 329 ? -1.061 -15.306 -13.669 1.00 98.38 329 ARG A CA 1
ATOM 2790 C C . ARG A 1 329 ? -1.038 -14.020 -14.502 1.00 98.38 329 ARG A C 1
ATOM 2792 O O . ARG A 1 329 ? -1.489 -12.966 -14.062 1.00 98.38 329 ARG A O 1
ATOM 2799 N N . TYR A 1 330 ? -0.459 -14.071 -15.698 1.00 98.25 330 TYR A N 1
ATOM 2800 C CA . TYR A 1 330 ? -0.175 -12.859 -16.480 1.00 98.25 330 TYR A CA 1
ATOM 2801 C C . TYR A 1 330 ? -1.419 -12.124 -16.996 1.00 98.25 330 TYR A C 1
ATOM 2803 O O . TYR A 1 330 ? -1.389 -10.898 -17.082 1.00 98.25 330 TYR A O 1
ATOM 2811 N N . GLU A 1 331 ? -2.528 -12.820 -17.256 1.00 98.31 331 GLU A N 1
ATOM 2812 C CA . GLU A 1 331 ? -3.799 -12.161 -17.603 1.00 98.31 331 GLU A CA 1
ATOM 2813 C C . GLU A 1 331 ? -4.352 -11.322 -16.442 1.00 98.31 331 GLU A C 1
ATOM 2815 O O . GLU A 1 331 ? -4.882 -10.231 -16.642 1.00 98.31 331 GLU A O 1
ATOM 2820 N N . ASP A 1 332 ? -4.146 -11.775 -15.206 1.00 98.56 332 ASP A N 1
ATOM 2821 C CA . ASP A 1 332 ? -4.517 -11.022 -14.011 1.00 98.56 332 ASP A CA 1
ATOM 2822 C C . ASP A 1 332 ? -3.584 -9.824 -13.774 1.00 98.56 332 ASP A C 1
ATOM 2824 O O . ASP A 1 332 ? -4.040 -8.747 -13.385 1.00 98.56 332 ASP A O 1
ATOM 2828 N N . VAL A 1 333 ? -2.286 -9.972 -14.074 1.00 98.75 333 VAL A N 1
ATOM 2829 C CA . VAL A 1 333 ? -1.324 -8.851 -14.081 1.00 98.75 333 VAL A CA 1
ATOM 2830 C C . VAL A 1 333 ? -1.758 -7.782 -15.083 1.00 98.75 333 VAL A C 1
ATOM 2832 O O . VAL A 1 333 ? -1.762 -6.594 -14.771 1.00 98.75 333 VAL A O 1
ATOM 2835 N N . ILE A 1 334 ? -2.142 -8.206 -16.286 1.00 98.69 334 ILE A N 1
ATOM 2836 C CA . ILE A 1 334 ? -2.676 -7.345 -17.341 1.00 98.69 334 ILE A CA 1
ATOM 2837 C C . ILE A 1 334 ? -3.923 -6.605 -16.863 1.00 98.69 334 ILE A C 1
ATOM 2839 O O . ILE A 1 334 ? -3.977 -5.384 -16.989 1.00 98.69 334 ILE A O 1
ATOM 2843 N N . TRP A 1 335 ? -4.892 -7.324 -16.286 1.00 98.31 335 TRP A N 1
ATOM 2844 C CA . TRP A 1 335 ? -6.122 -6.727 -15.769 1.00 98.31 335 TRP A CA 1
ATOM 2845 C C . TRP A 1 335 ? -5.813 -5.638 -14.736 1.00 98.31 335 TRP A C 1
ATOM 2847 O O . TRP A 1 335 ? -6.367 -4.539 -14.796 1.00 98.31 335 TRP A O 1
ATOM 2857 N N . LEU A 1 336 ? -4.874 -5.913 -13.827 1.00 98.62 336 LEU A N 1
ATOM 2858 C CA . LEU A 1 336 ? -4.433 -4.956 -12.818 1.00 98.62 336 LEU A CA 1
ATOM 2859 C C . LEU A 1 336 ? -3.773 -3.734 -13.467 1.00 98.62 336 LEU A C 1
ATOM 2861 O O . LEU A 1 336 ? -4.101 -2.603 -13.107 1.00 98.62 336 LEU A O 1
ATOM 2865 N N . ILE A 1 337 ? -2.898 -3.925 -14.459 1.00 98.62 337 ILE A N 1
ATOM 2866 C CA . ILE A 1 337 ? -2.290 -2.800 -15.179 1.00 98.62 337 ILE A CA 1
ATOM 2867 C C . ILE A 1 337 ? -3.364 -1.953 -15.861 1.00 98.62 337 ILE A C 1
ATOM 2869 O O . ILE A 1 337 ? -3.375 -0.738 -15.677 1.00 98.62 337 ILE A O 1
ATOM 2873 N N . ASP A 1 338 ? -4.301 -2.570 -16.576 1.00 98.25 338 ASP A N 1
ATOM 2874 C CA . ASP A 1 338 ? -5.376 -1.861 -17.273 1.00 98.25 338 ASP A CA 1
ATOM 2875 C C . ASP A 1 338 ? -6.243 -1.024 -16.316 1.00 98.25 338 ASP A C 1
ATOM 2877 O O . ASP A 1 338 ? -6.662 0.081 -16.669 1.00 98.25 338 ASP A O 1
ATOM 2881 N N . LYS A 1 339 ? -6.464 -1.489 -15.078 1.00 97.94 339 LYS A N 1
ATOM 2882 C CA . LYS A 1 339 ? -7.208 -0.732 -14.057 1.00 97.94 339 LYS A CA 1
ATOM 2883 C C . LYS A 1 339 ? -6.435 0.468 -13.499 1.00 97.94 339 LYS A C 1
ATOM 2885 O O . LYS A 1 339 ? -7.058 1.490 -13.205 1.00 97.94 339 LYS A O 1
ATOM 2890 N N . PHE A 1 340 ? -5.112 0.370 -13.354 1.00 98.38 340 PHE A N 1
ATOM 2891 C CA . PHE A 1 340 ? -4.287 1.374 -12.661 1.00 98.38 340 PHE A CA 1
ATOM 2892 C C . PHE A 1 340 ? -3.450 2.276 -13.585 1.00 98.38 340 PHE A C 1
ATOM 2894 O O . PHE A 1 340 ? -2.910 3.277 -13.126 1.00 98.38 340 PHE A O 1
ATOM 2901 N N . ILE A 1 341 ? -3.359 1.989 -14.887 1.00 97.88 341 ILE A N 1
ATOM 2902 C CA . ILE A 1 341 ? -2.505 2.732 -15.837 1.00 97.88 341 ILE A CA 1
ATOM 2903 C C . ILE A 1 341 ? -2.880 4.214 -16.011 1.00 97.88 341 ILE A C 1
ATOM 2905 O O . ILE A 1 341 ? -2.071 4.998 -16.501 1.00 97.88 341 ILE A O 1
ATOM 2909 N N . ASP A 1 342 ? -4.093 4.594 -15.605 1.00 96.19 342 ASP A N 1
ATOM 2910 C CA . ASP A 1 342 ? -4.592 5.974 -15.591 1.00 96.19 342 ASP A CA 1
ATOM 2911 C C . ASP A 1 342 ? -4.789 6.514 -14.160 1.00 96.19 342 ASP A C 1
ATOM 2913 O O . ASP A 1 342 ? -5.616 7.406 -13.946 1.00 96.19 342 ASP A O 1
ATOM 2917 N N . ASP A 1 343 ? -4.109 5.944 -13.156 1.00 97.56 343 ASP A N 1
ATOM 2918 C CA . ASP A 1 343 ? -4.146 6.486 -11.794 1.00 97.56 343 ASP A CA 1
ATOM 2919 C C . ASP A 1 343 ? -3.536 7.900 -11.760 1.00 97.56 343 ASP A C 1
ATOM 2921 O O . ASP A 1 343 ? -2.518 8.145 -12.410 1.00 97.56 343 ASP A O 1
ATOM 2925 N N . PRO A 1 344 ? -4.139 8.854 -11.029 1.00 95.31 344 PRO A N 1
ATOM 2926 C CA . PRO A 1 344 ? -3.634 10.218 -10.948 1.00 95.31 344 PRO A CA 1
ATOM 2927 C C . PRO A 1 344 ? -2.378 10.371 -10.081 1.00 95.31 344 PRO A C 1
ATOM 2929 O O . PRO A 1 344 ? -1.903 11.498 -9.967 1.00 95.31 344 PRO A O 1
ATOM 2932 N N . ASP A 1 345 ? -1.873 9.316 -9.432 1.00 94.38 345 ASP A N 1
ATOM 2933 C CA . ASP A 1 345 ? -0.695 9.381 -8.564 1.00 94.38 345 ASP A CA 1
ATOM 2934 C C . ASP A 1 345 ? 0.593 8.847 -9.245 1.00 94.38 345 ASP A C 1
ATOM 2936 O O . ASP A 1 345 ? 0.666 7.664 -9.589 1.00 94.38 345 ASP A O 1
ATOM 2940 N N . PRO A 1 346 ? 1.647 9.672 -9.423 1.00 93.25 346 PRO A N 1
ATOM 2941 C CA . PRO A 1 346 ? 1.752 11.058 -8.978 1.00 93.25 346 PRO A CA 1
ATOM 2942 C C . PRO A 1 346 ? 1.025 12.020 -9.916 1.00 93.25 346 PRO A C 1
ATOM 2944 O O . PRO A 1 346 ? 0.973 11.818 -11.132 1.00 93.25 346 PRO A O 1
ATOM 2947 N N . ALA A 1 347 ? 0.560 13.134 -9.350 1.00 91.50 347 ALA A N 1
ATOM 2948 C CA . ALA A 1 347 ? -0.112 14.169 -10.119 1.00 91.50 347 ALA A CA 1
ATOM 2949 C C . ALA A 1 347 ? 0.791 14.731 -11.240 1.00 91.50 347 ALA A C 1
ATOM 2951 O O . ALA A 1 347 ? 2.029 14.726 -11.130 1.00 91.50 347 ALA A O 1
ATOM 2952 N N . PRO A 1 348 ? 0.194 15.270 -12.321 1.00 91.94 348 PRO A N 1
ATOM 2953 C CA . PRO A 1 348 ? 0.918 16.107 -13.267 1.00 91.94 348 PRO A CA 1
ATOM 2954 C C . PRO A 1 348 ? 1.649 17.252 -12.544 1.00 91.94 348 PRO A C 1
ATOM 2956 O O . PRO A 1 348 ? 1.107 17.768 -11.561 1.00 91.94 348 PRO A O 1
ATOM 2959 N N . PRO A 1 349 ? 2.838 17.670 -13.017 1.00 92.25 349 PRO A N 1
ATOM 2960 C CA . PRO A 1 349 ? 3.663 18.667 -12.329 1.00 92.25 349 PRO A CA 1
ATOM 2961 C C . PRO A 1 349 ? 2.912 19.962 -12.006 1.00 92.25 349 PRO A C 1
ATOM 2963 O O . PRO A 1 349 ? 3.044 20.498 -10.913 1.00 92.25 349 PRO A O 1
ATOM 2966 N N . GLU A 1 350 ? 2.044 20.413 -12.915 1.00 90.69 350 GLU A N 1
ATOM 2967 C CA . GLU A 1 350 ? 1.284 21.660 -12.779 1.00 90.69 350 GLU A CA 1
ATOM 2968 C C . GLU A 1 350 ? 0.192 21.591 -11.696 1.00 90.69 350 GLU A C 1
ATOM 2970 O O . GLU A 1 350 ? -0.370 22.610 -11.304 1.00 90.69 350 GLU A O 1
ATOM 2975 N N . LYS A 1 351 ? -0.142 20.386 -11.220 1.00 89.50 351 LYS A N 1
ATOM 2976 C CA . LYS A 1 351 ? -1.165 20.142 -10.193 1.00 89.50 351 LYS A CA 1
ATOM 2977 C C . LYS A 1 351 ? -0.568 19.743 -8.842 1.00 89.50 351 LYS A C 1
ATOM 2979 O O . LYS A 1 351 ? -1.330 19.442 -7.922 1.00 89.50 351 LYS A O 1
ATOM 2984 N N . TYR A 1 352 ? 0.758 19.703 -8.714 1.00 86.69 352 TYR A N 1
ATOM 2985 C CA . TYR A 1 352 ? 1.416 19.316 -7.472 1.00 86.69 352 TYR A CA 1
ATOM 2986 C C . TYR A 1 352 ? 1.185 20.370 -6.376 1.00 86.69 352 TYR A C 1
ATOM 2988 O O . TYR A 1 352 ? 1.415 21.556 -6.593 1.00 86.69 352 TYR A O 1
ATOM 2996 N N . LYS A 1 353 ? 0.721 19.934 -5.198 1.00 80.44 353 LYS A N 1
ATOM 2997 C CA . LYS A 1 353 ? 0.453 20.791 -4.021 1.00 80.44 353 LYS A CA 1
ATOM 2998 C C . LYS A 1 353 ? 1.086 20.257 -2.727 1.00 80.44 353 LYS A C 1
ATOM 3000 O O . LYS A 1 353 ? 0.706 20.684 -1.643 1.00 80.44 353 LYS A O 1
ATOM 3005 N N . GLY A 1 354 ? 1.962 19.260 -2.843 1.00 77.44 354 GLY A N 1
ATOM 3006 C CA . GLY A 1 354 ? 2.578 18.581 -1.705 1.00 77.44 354 GLY A CA 1
ATOM 3007 C C . GLY A 1 354 ? 3.883 19.228 -1.253 1.00 77.44 354 GLY A C 1
ATOM 3008 O O . GLY A 1 354 ? 4.235 20.329 -1.675 1.00 77.44 354 GLY A O 1
ATOM 3009 N N . ASP A 1 355 ? 4.607 18.496 -0.415 1.00 74.56 355 ASP A N 1
ATOM 3010 C CA . ASP A 1 355 ? 5.927 18.869 0.083 1.00 74.56 355 ASP A CA 1
ATOM 3011 C C . ASP A 1 355 ? 6.965 18.954 -1.061 1.00 74.56 355 ASP A C 1
ATOM 3013 O O . ASP A 1 355 ? 7.164 17.966 -1.776 1.00 74.56 355 ASP A O 1
ATOM 3017 N N . PRO A 1 356 ? 7.662 20.090 -1.248 1.00 73.00 356 PRO A N 1
ATOM 3018 C CA . PRO A 1 356 ? 8.745 20.210 -2.221 1.00 73.00 356 PRO A CA 1
ATOM 3019 C C . PRO A 1 356 ? 9.794 19.084 -2.162 1.00 73.00 356 PRO A C 1
ATOM 3021 O O . PRO A 1 356 ? 10.285 18.676 -3.215 1.00 73.00 356 PRO A O 1
ATOM 3024 N N . GLU A 1 357 ? 10.099 18.526 -0.984 1.00 69.81 357 GLU A N 1
ATOM 3025 C CA . GLU A 1 357 ? 11.080 17.435 -0.829 1.00 69.81 357 GLU A CA 1
ATOM 3026 C C . GLU A 1 357 ? 10.611 16.106 -1.450 1.00 69.81 357 GLU A C 1
ATOM 3028 O O . GLU A 1 357 ? 11.414 15.264 -1.875 1.00 69.81 357 GLU A O 1
ATOM 3033 N N . ILE A 1 358 ? 9.293 15.929 -1.566 1.00 76.12 358 ILE A N 1
ATOM 3034 C CA . ILE A 1 358 ? 8.638 14.754 -2.158 1.00 76.12 358 ILE A CA 1
ATOM 3035 C C . ILE A 1 358 ? 8.191 15.065 -3.604 1.00 76.12 358 ILE A C 1
ATOM 3037 O O . ILE A 1 358 ? 7.580 14.239 -4.287 1.00 76.12 358 ILE A O 1
ATOM 3041 N N . ASN A 1 359 ? 8.538 16.241 -4.140 1.00 87.19 359 ASN A N 1
ATOM 3042 C CA . ASN A 1 359 ? 8.310 16.585 -5.539 1.00 87.19 359 ASN A CA 1
ATOM 3043 C C . ASN A 1 359 ? 9.379 15.949 -6.442 1.00 87.19 359 ASN A C 1
ATOM 3045 O O . ASN A 1 359 ? 10.298 16.605 -6.936 1.00 87.19 359 ASN A O 1
ATOM 3049 N N . TYR A 1 360 ? 9.246 14.645 -6.697 1.00 91.12 360 TYR A N 1
ATOM 3050 C CA . TYR A 1 360 ? 10.218 13.896 -7.501 1.00 91.12 360 TYR A CA 1
ATOM 3051 C C . TYR A 1 360 ? 10.394 14.433 -8.926 1.00 91.12 360 TYR A C 1
ATOM 3053 O O . TYR A 1 360 ? 11.468 14.282 -9.503 1.00 91.12 360 TYR A O 1
ATOM 3061 N N . HIS A 1 361 ? 9.370 15.081 -9.491 1.00 95.19 361 HIS A N 1
ATOM 3062 C CA . HIS A 1 361 ? 9.506 15.767 -10.773 1.00 95.19 361 HIS A CA 1
ATOM 3063 C C . HIS A 1 361 ? 10.556 16.873 -10.687 1.00 95.19 361 HIS A C 1
ATOM 3065 O O . HIS A 1 361 ? 11.502 16.882 -11.472 1.00 95.19 361 HIS A O 1
ATOM 3071 N N . GLN A 1 362 ? 10.399 17.777 -9.718 1.00 94.19 362 GLN A N 1
ATOM 3072 C CA . GLN A 1 362 ? 11.298 18.912 -9.550 1.00 94.19 362 GLN A CA 1
ATOM 3073 C C . GLN A 1 362 ? 12.714 18.460 -9.195 1.00 94.19 362 GLN A C 1
ATOM 3075 O O . GLN A 1 362 ? 13.679 19.018 -9.703 1.00 94.19 362 GLN A O 1
ATOM 3080 N N . ARG A 1 363 ? 12.851 17.396 -8.401 1.00 92.50 363 ARG A N 1
ATOM 3081 C CA . ARG A 1 363 ? 14.154 16.796 -8.092 1.00 92.50 363 ARG A CA 1
ATOM 3082 C C . ARG A 1 363 ? 14.891 16.336 -9.354 1.00 92.50 363 ARG A C 1
ATOM 3084 O O . ARG A 1 363 ? 16.061 16.659 -9.526 1.00 92.50 363 ARG A O 1
ATOM 3091 N N . ILE A 1 364 ? 14.195 15.691 -10.295 1.00 94.81 364 ILE A N 1
ATOM 3092 C CA . ILE A 1 364 ? 14.781 15.323 -11.598 1.00 94.81 364 ILE A CA 1
ATOM 3093 C C . ILE A 1 364 ? 15.121 16.568 -12.426 1.00 94.81 364 ILE A C 1
ATOM 3095 O O . ILE A 1 364 ? 16.175 16.602 -13.060 1.00 94.81 364 ILE A O 1
ATOM 3099 N N . VAL A 1 365 ? 14.268 17.602 -12.410 1.00 95.75 365 VAL A N 1
ATOM 3100 C CA . VAL A 1 365 ? 14.567 18.888 -13.070 1.00 95.75 365 VAL A CA 1
ATOM 3101 C C . VAL A 1 365 ? 15.842 19.517 -12.509 1.00 95.75 365 VAL A C 1
ATOM 3103 O O . VAL A 1 365 ? 16.618 20.077 -13.279 1.00 95.75 365 VAL A O 1
ATOM 3106 N N . ASN A 1 366 ? 16.084 19.372 -11.206 1.00 92.62 366 ASN A N 1
ATOM 3107 C CA . ASN A 1 366 ? 17.270 19.863 -10.506 1.00 92.62 366 ASN A CA 1
ATOM 3108 C C . ASN A 1 366 ? 18.514 18.971 -10.702 1.00 92.62 366 ASN A C 1
ATOM 3110 O O . ASN A 1 366 ? 19.599 19.342 -10.262 1.00 92.62 366 ASN A O 1
ATOM 3114 N N . GLY A 1 367 ? 18.384 17.829 -11.384 1.00 91.56 367 GLY A N 1
ATOM 3115 C CA . GLY A 1 367 ? 19.481 16.895 -11.654 1.00 91.56 367 GLY A CA 1
ATOM 3116 C C . GLY A 1 367 ? 19.723 15.844 -10.575 1.00 91.56 367 GLY A C 1
ATOM 3117 O O . GLY A 1 367 ? 20.746 15.161 -10.611 1.00 91.56 367 GLY A O 1
ATOM 3118 N N . GLU A 1 368 ? 18.783 15.676 -9.648 1.00 91.69 368 GLU A N 1
ATOM 3119 C CA . GLU A 1 368 ? 18.806 14.615 -8.644 1.00 91.69 368 GLU A CA 1
ATOM 3120 C C . GLU A 1 368 ? 18.226 13.295 -9.180 1.00 91.69 368 GLU A C 1
ATOM 3122 O O . GLU A 1 368 ? 17.397 13.276 -10.093 1.00 91.69 368 GLU A O 1
ATOM 3127 N N . ASP A 1 369 ? 18.623 12.182 -8.558 1.00 88.25 369 ASP A N 1
ATOM 3128 C CA . ASP A 1 369 ? 18.138 10.827 -8.850 1.00 88.25 369 ASP A CA 1
ATOM 3129 C C . ASP A 1 369 ? 17.266 10.315 -7.683 1.00 88.25 369 ASP A C 1
ATOM 3131 O O . ASP A 1 369 ? 17.796 9.899 -6.647 1.00 88.25 369 ASP A O 1
ATOM 3135 N N . PRO A 1 370 ? 15.923 10.403 -7.773 1.00 83.56 370 PRO A N 1
ATOM 3136 C CA . PRO A 1 370 ? 15.040 9.914 -6.723 1.00 83.56 370 PRO A CA 1
ATOM 3137 C C . PRO A 1 370 ? 14.929 8.382 -6.776 1.00 83.56 370 PRO A C 1
ATOM 3139 O O . PRO A 1 370 ? 14.172 7.824 -7.568 1.00 83.56 370 PRO A O 1
ATOM 3142 N N . TYR A 1 371 ? 15.627 7.696 -5.870 1.00 73.56 371 TYR A N 1
ATOM 3143 C CA . TYR A 1 371 ? 15.625 6.226 -5.788 1.00 73.56 371 TYR A CA 1
ATOM 3144 C C . TYR A 1 371 ? 14.367 5.607 -5.151 1.00 73.56 371 TYR A C 1
ATOM 3146 O O . TYR A 1 371 ? 14.215 4.388 -5.131 1.00 73.56 371 TYR A O 1
ATOM 3154 N N . ILE A 1 372 ? 13.466 6.418 -4.594 1.00 76.56 372 ILE A N 1
ATOM 3155 C CA . ILE A 1 372 ? 12.321 5.939 -3.811 1.00 76.56 372 ILE A CA 1
ATOM 3156 C C . ILE A 1 372 ? 11.100 5.693 -4.717 1.00 76.56 372 ILE A C 1
ATOM 3158 O O . ILE A 1 372 ? 10.766 6.526 -5.563 1.00 76.56 372 ILE A O 1
ATOM 3162 N N . ILE A 1 373 ? 10.404 4.565 -4.510 1.00 84.88 373 ILE A N 1
ATOM 3163 C CA . ILE A 1 373 ? 9.170 4.187 -5.226 1.00 84.88 373 ILE A CA 1
ATOM 3164 C C . ILE A 1 373 ? 7.959 4.294 -4.300 1.00 84.88 373 ILE A C 1
ATOM 3166 O O . ILE A 1 373 ? 7.588 3.343 -3.611 1.00 84.88 373 ILE A O 1
ATOM 3170 N N . THR A 1 374 ? 7.339 5.468 -4.288 1.00 84.75 374 THR A N 1
ATOM 3171 C CA . THR A 1 374 ? 6.256 5.839 -3.354 1.00 84.75 374 THR A CA 1
ATOM 3172 C C . THR A 1 374 ? 4.968 6.266 -4.046 1.00 84.75 374 THR A C 1
ATOM 3174 O O . THR A 1 374 ? 4.047 6.708 -3.370 1.00 84.75 374 THR A O 1
ATOM 3177 N N . THR A 1 375 ? 4.873 6.111 -5.368 1.00 92.69 375 THR A N 1
ATOM 3178 C CA . THR A 1 375 ? 3.683 6.498 -6.141 1.00 92.69 375 THR A CA 1
ATOM 3179 C C . THR A 1 375 ? 3.074 5.304 -6.869 1.00 92.69 375 THR A C 1
ATOM 3181 O O . THR A 1 375 ? 3.781 4.339 -7.183 1.00 92.69 375 THR A O 1
ATOM 3184 N N . VAL A 1 376 ? 1.776 5.378 -7.170 1.00 96.50 376 VAL A N 1
ATOM 3185 C CA . VAL A 1 376 ? 1.022 4.307 -7.841 1.00 96.50 376 VAL A CA 1
ATOM 3186 C C . VAL A 1 376 ? 1.604 4.001 -9.222 1.00 96.50 376 VAL A C 1
ATOM 3188 O O . VAL A 1 376 ? 2.005 2.866 -9.477 1.00 96.50 376 VAL A O 1
ATOM 3191 N N . LEU A 1 377 ? 1.730 5.002 -10.103 1.00 97.69 377 LEU A N 1
ATOM 3192 C CA . LEU A 1 377 ? 2.290 4.803 -11.448 1.00 97.69 377 LEU A CA 1
ATOM 3193 C C . LEU A 1 377 ? 3.780 4.433 -11.423 1.00 97.69 377 LEU A C 1
ATOM 3195 O O . LEU A 1 377 ? 4.249 3.720 -12.312 1.00 97.69 377 LEU A O 1
ATOM 3199 N N . GLY A 1 378 ? 4.520 4.879 -10.401 1.00 95.62 378 GLY A N 1
ATOM 3200 C CA . GLY A 1 378 ? 5.893 4.438 -10.171 1.00 95.62 378 GLY A CA 1
ATOM 3201 C C . GLY A 1 378 ? 5.957 2.935 -9.916 1.00 95.62 378 GLY A C 1
ATOM 3202 O O . GLY A 1 378 ? 6.668 2.229 -10.625 1.00 95.62 378 GLY A O 1
ATOM 3203 N N . ARG A 1 379 ? 5.155 2.427 -8.970 1.00 96.56 379 ARG A N 1
ATOM 3204 C CA . ARG A 1 379 ? 5.058 0.986 -8.675 1.00 96.56 379 ARG A CA 1
ATOM 3205 C C . ARG A 1 379 ? 4.555 0.191 -9.880 1.00 96.56 379 ARG A C 1
ATOM 3207 O O . ARG A 1 379 ? 5.063 -0.889 -10.170 1.00 96.56 379 ARG A O 1
ATOM 3214 N N . LEU A 1 380 ? 3.612 0.757 -10.632 1.00 98.50 380 LEU A N 1
ATOM 3215 C CA . LEU A 1 380 ? 3.031 0.116 -11.807 1.00 98.50 380 LEU A CA 1
ATOM 3216 C C . LEU A 1 380 ? 4.066 -0.160 -12.904 1.00 98.50 380 LEU A C 1
ATOM 3218 O O . LEU A 1 380 ? 4.002 -1.203 -13.549 1.00 98.50 380 LEU A O 1
ATOM 3222 N N . ALA A 1 381 ? 5.054 0.722 -13.089 1.00 98.31 381 ALA A N 1
ATOM 3223 C CA . ALA A 1 381 ? 6.136 0.502 -14.050 1.00 98.31 381 ALA A CA 1
ATOM 3224 C C . ALA A 1 381 ? 6.942 -0.779 -13.750 1.00 98.31 381 ALA A C 1
ATOM 3226 O O . ALA A 1 381 ? 7.329 -1.500 -14.672 1.00 98.31 381 ALA A O 1
ATOM 3227 N N . TRP A 1 382 ? 7.130 -1.104 -12.469 1.00 97.38 382 TRP A N 1
ATOM 3228 C CA . TRP A 1 382 ? 7.806 -2.328 -12.025 1.00 97.38 382 TRP A CA 1
ATOM 3229 C C . TRP A 1 382 ? 6.948 -3.578 -12.231 1.00 97.38 382 TRP A C 1
ATOM 3231 O O . TRP A 1 382 ? 7.473 -4.639 -12.559 1.00 97.38 382 TRP A O 1
ATOM 3241 N N . VAL A 1 383 ? 5.624 -3.460 -12.134 1.00 98.50 383 VAL A N 1
ATOM 3242 C CA . VAL A 1 383 ? 4.714 -4.554 -12.508 1.00 98.50 383 VAL A CA 1
ATOM 3243 C C . VAL A 1 383 ? 4.748 -4.785 -14.024 1.00 98.50 383 VAL A C 1
ATOM 3245 O O . VAL A 1 383 ? 4.872 -5.923 -14.477 1.00 98.50 383 VAL A O 1
ATOM 3248 N N . VAL A 1 384 ? 4.738 -3.715 -14.831 1.00 98.75 384 VAL A N 1
ATOM 3249 C CA . VAL A 1 384 ? 4.880 -3.794 -16.300 1.00 98.75 384 VAL A CA 1
ATOM 3250 C C . VAL A 1 384 ? 6.198 -4.468 -16.698 1.00 98.75 384 VAL A C 1
ATOM 3252 O O . VAL A 1 384 ? 6.223 -5.246 -17.654 1.00 98.75 384 VAL A O 1
ATOM 3255 N N . GLN A 1 385 ? 7.283 -4.232 -15.952 1.00 98.25 385 GLN A N 1
ATOM 3256 C CA . GLN A 1 385 ? 8.570 -4.901 -16.164 1.00 98.25 385 GLN A CA 1
ATOM 3257 C C . GLN A 1 385 ? 8.423 -6.429 -16.147 1.00 98.25 385 GLN A C 1
ATOM 3259 O O . GLN A 1 385 ? 9.045 -7.106 -16.964 1.00 98.25 385 GLN A O 1
ATOM 3264 N N . LYS A 1 386 ? 7.573 -6.989 -15.277 1.00 98.44 386 LYS A N 1
ATOM 3265 C CA . LYS A 1 386 ? 7.379 -8.445 -15.185 1.00 98.44 386 LYS A CA 1
ATOM 3266 C C . LYS A 1 386 ? 6.802 -9.047 -16.467 1.00 98.44 386 LYS A C 1
ATOM 3268 O O . LYS A 1 386 ? 7.178 -10.162 -16.821 1.00 98.44 386 LYS A O 1
ATOM 3273 N N . LEU A 1 387 ? 5.969 -8.301 -17.198 1.00 98.50 387 LEU A N 1
ATOM 3274 C CA . LEU A 1 387 ? 5.476 -8.714 -18.517 1.00 98.50 387 LEU A CA 1
ATOM 3275 C C . LEU A 1 387 ? 6.587 -8.705 -19.576 1.00 98.50 387 LEU A C 1
ATOM 3277 O O . LEU A 1 387 ? 6.624 -9.585 -20.429 1.00 98.50 387 LEU A O 1
ATOM 3281 N N . ALA A 1 388 ? 7.526 -7.755 -19.507 1.00 97.94 388 ALA A N 1
ATOM 3282 C CA . ALA A 1 388 ? 8.644 -7.669 -20.453 1.00 97.94 388 ALA A CA 1
ATOM 3283 C C . ALA A 1 388 ? 9.618 -8.860 -20.364 1.00 97.94 388 ALA A C 1
ATOM 3285 O O . ALA A 1 388 ? 10.377 -9.112 -21.301 1.00 97.94 388 ALA A O 1
ATOM 3286 N N . LEU A 1 389 ? 9.592 -9.604 -19.253 1.00 97.31 389 LEU A N 1
ATOM 3287 C CA . LEU A 1 389 ? 10.391 -10.816 -19.064 1.00 97.31 389 LEU A CA 1
ATOM 3288 C C . LEU A 1 389 ? 9.837 -12.027 -19.827 1.00 97.31 389 LEU A C 1
ATOM 3290 O O . LEU A 1 389 ? 10.556 -13.012 -19.980 1.00 97.31 389 LEU A O 1
ATOM 3294 N N . GLN A 1 390 ? 8.594 -11.955 -20.313 1.00 97.75 390 GLN A N 1
ATOM 3295 C CA . GLN A 1 390 ? 7.898 -13.051 -20.979 1.00 97.75 390 GLN A CA 1
ATOM 3296 C C . GLN A 1 390 ? 7.705 -12.752 -22.466 1.00 97.75 390 GLN A C 1
ATOM 3298 O O . GLN A 1 390 ? 7.208 -11.688 -22.837 1.00 97.75 390 GLN A O 1
ATOM 3303 N N . LYS A 1 391 ? 8.072 -13.708 -23.327 1.00 97.31 391 LYS A N 1
ATOM 3304 C CA . LYS A 1 391 ? 8.046 -13.533 -24.787 1.00 97.31 391 LYS A CA 1
ATOM 3305 C C . LYS A 1 391 ? 6.663 -13.155 -25.306 1.00 97.31 391 LYS A C 1
ATOM 3307 O O . LYS A 1 391 ? 6.553 -12.203 -26.071 1.00 97.31 391 LYS A O 1
ATOM 3312 N N . ASP A 1 392 ? 5.627 -13.835 -24.832 1.00 97.44 392 ASP A N 1
ATOM 3313 C CA . ASP A 1 392 ? 4.259 -13.648 -25.331 1.00 97.44 392 ASP A CA 1
ATOM 3314 C C . ASP A 1 392 ? 3.651 -12.302 -24.897 1.00 97.44 392 ASP A C 1
ATOM 3316 O O . ASP A 1 392 ? 2.725 -11.792 -25.524 1.00 97.44 392 ASP A O 1
ATOM 3320 N N . TYR A 1 393 ? 4.221 -11.667 -23.865 1.00 98.19 393 TYR A N 1
ATOM 3321 C CA . TYR A 1 393 ? 3.702 -10.430 -23.277 1.00 98.19 393 TYR A CA 1
ATOM 3322 C C . TYR A 1 393 ? 4.569 -9.193 -23.539 1.00 98.19 393 TYR A C 1
ATOM 3324 O O . TYR A 1 393 ? 4.151 -8.075 -23.218 1.00 98.19 393 TYR A O 1
ATOM 3332 N N . ILE A 1 394 ? 5.742 -9.341 -24.167 1.00 98.00 394 ILE A N 1
ATOM 3333 C CA . ILE A 1 394 ? 6.687 -8.233 -24.382 1.00 98.00 394 ILE A CA 1
ATOM 3334 C C . ILE A 1 394 ? 6.088 -7.087 -25.213 1.00 98.00 394 ILE A C 1
ATOM 3336 O O . ILE A 1 394 ? 6.361 -5.914 -24.951 1.00 98.00 394 ILE A O 1
ATOM 3340 N N . GLU A 1 395 ? 5.214 -7.385 -26.180 1.00 97.81 395 GLU A N 1
ATOM 3341 C CA . GLU A 1 395 ? 4.531 -6.342 -26.952 1.00 97.81 395 GLU A CA 1
ATOM 3342 C C . GLU A 1 395 ? 3.564 -5.523 -26.097 1.00 97.81 395 GLU A C 1
ATOM 3344 O O . GLU A 1 395 ? 3.451 -4.303 -26.257 1.00 97.81 395 GLU A O 1
ATOM 3349 N N . LYS A 1 396 ? 2.850 -6.196 -25.192 1.00 98.25 396 LYS A N 1
ATOM 3350 C CA . LYS A 1 396 ? 1.893 -5.558 -24.291 1.00 98.25 396 LYS A CA 1
ATOM 3351 C C . LYS A 1 396 ? 2.635 -4.709 -23.260 1.00 98.25 396 LYS A C 1
ATOM 3353 O O . LYS A 1 396 ? 2.285 -3.544 -23.069 1.00 98.25 396 LYS A O 1
ATOM 3358 N N . ALA A 1 397 ? 3.749 -5.223 -22.734 1.00 98.69 397 ALA A N 1
ATOM 3359 C CA . ALA A 1 397 ? 4.679 -4.470 -21.897 1.00 98.69 397 ALA A CA 1
ATOM 3360 C C . ALA A 1 397 ? 5.202 -3.203 -22.595 1.00 98.69 397 ALA A C 1
ATOM 3362 O O . ALA A 1 397 ? 5.232 -2.132 -21.985 1.00 98.69 397 ALA A O 1
ATOM 3363 N N . LEU A 1 398 ? 5.545 -3.281 -23.888 1.00 98.75 398 LEU A N 1
ATOM 3364 C CA . LEU A 1 398 ? 5.955 -2.113 -24.673 1.00 98.75 398 LEU A CA 1
ATOM 3365 C C . LEU A 1 398 ? 4.829 -1.076 -24.791 1.00 98.75 398 LEU A C 1
ATOM 3367 O O . LEU A 1 398 ? 5.082 0.122 -24.664 1.00 98.75 398 LEU A O 1
ATOM 3371 N N . ASN A 1 399 ? 3.584 -1.503 -25.010 1.00 98.62 399 ASN A N 1
ATOM 3372 C CA . ASN A 1 399 ? 2.454 -0.576 -25.101 1.00 98.62 399 ASN A CA 1
ATOM 3373 C C . ASN A 1 399 ? 2.195 0.153 -23.772 1.00 98.62 399 ASN A C 1
ATOM 3375 O O . ASN A 1 399 ? 2.018 1.373 -23.783 1.00 98.62 399 ASN A O 1
ATOM 3379 N N . TYR A 1 400 ? 2.240 -0.553 -22.638 1.00 98.81 400 TYR A N 1
ATOM 3380 C CA . TYR A 1 400 ? 2.105 0.071 -21.317 1.00 98.81 400 TYR A CA 1
ATOM 3381 C C . TYR A 1 400 ? 3.269 1.007 -21.001 1.00 98.81 400 TYR A C 1
ATOM 3383 O O . TYR A 1 400 ? 3.048 2.152 -20.608 1.00 98.81 400 TYR A O 1
ATOM 3391 N N . THR A 1 401 ? 4.502 0.569 -21.270 1.00 98.75 401 THR A N 1
ATOM 3392 C CA . THR A 1 401 ? 5.707 1.400 -21.128 1.00 98.75 401 THR A CA 1
ATOM 3393 C C . THR A 1 401 ? 5.563 2.708 -21.903 1.00 98.75 401 THR A C 1
ATOM 3395 O O . THR A 1 401 ? 5.804 3.781 -21.362 1.00 98.75 401 THR A O 1
ATOM 3398 N N . LYS A 1 402 ? 5.084 2.654 -23.151 1.00 98.56 402 LYS A N 1
ATOM 3399 C CA . LYS A 1 402 ? 4.829 3.852 -23.963 1.00 98.56 402 LYS A CA 1
ATOM 3400 C C . LYS A 1 402 ? 3.806 4.797 -23.342 1.00 98.56 402 LYS A C 1
ATOM 3402 O O . LYS A 1 402 ? 3.998 6.011 -23.398 1.00 98.56 402 LYS A O 1
ATOM 3407 N N . LYS A 1 403 ? 2.726 4.256 -22.775 1.00 98.31 403 LYS A N 1
ATOM 3408 C CA . LYS A 1 403 ? 1.705 5.059 -22.096 1.00 98.31 403 LYS A CA 1
ATOM 3409 C C . LYS A 1 403 ? 2.310 5.784 -20.890 1.00 98.31 403 LYS A C 1
ATOM 3411 O O . LYS A 1 403 ? 2.159 6.998 -20.792 1.00 98.31 403 LYS A O 1
ATOM 3416 N N . LEU A 1 404 ? 3.106 5.098 -20.070 1.00 98.50 404 LEU A N 1
ATOM 3417 C CA . LEU A 1 404 ? 3.818 5.718 -18.946 1.00 98.50 404 LEU A CA 1
ATOM 3418 C C . LEU A 1 404 ? 4.845 6.770 -19.407 1.00 98.50 404 LEU A C 1
ATOM 3420 O O . LEU A 1 404 ? 4.873 7.878 -18.877 1.00 98.50 404 LEU A O 1
ATOM 3424 N N . LEU A 1 405 ? 5.629 6.487 -20.453 1.00 98.25 405 LEU A N 1
ATOM 3425 C CA . LEU A 1 405 ? 6.597 7.436 -21.028 1.00 98.25 405 LEU A CA 1
ATOM 3426 C C . LEU A 1 405 ? 5.944 8.711 -21.581 1.00 98.25 405 LEU A C 1
ATOM 3428 O O . LEU A 1 405 ? 6.583 9.765 -21.628 1.00 98.25 405 LEU A O 1
ATOM 3432 N N . SER A 1 406 ? 4.676 8.646 -21.990 1.00 97.19 406 SER A N 1
ATOM 3433 C CA . SER A 1 406 ? 3.927 9.819 -22.453 1.00 97.19 406 SER A CA 1
ATOM 3434 C C . SER A 1 406 ? 3.485 10.753 -21.321 1.00 97.19 406 SER A C 1
ATOM 3436 O O . SER A 1 406 ? 3.150 11.908 -21.583 1.00 97.19 406 SER A O 1
ATOM 3438 N N . HIS A 1 407 ? 3.539 10.300 -20.065 1.00 97.56 407 HIS A N 1
ATOM 3439 C CA . HIS A 1 407 ? 3.121 11.094 -18.918 1.00 97.56 407 HIS A CA 1
ATOM 3440 C C . HIS A 1 407 ? 3.970 12.367 -18.767 1.00 97.56 407 HIS A C 1
ATOM 3442 O O . HIS A 1 407 ? 5.171 12.374 -19.051 1.00 97.56 407 HIS A O 1
ATOM 3448 N N . LYS A 1 408 ? 3.352 13.463 -18.309 1.00 96.06 408 LYS A N 1
ATOM 3449 C CA . LYS A 1 408 ? 4.030 14.761 -18.129 1.00 96.06 408 LYS A CA 1
ATOM 3450 C C . LYS A 1 408 ? 5.051 14.746 -16.994 1.00 96.06 408 LYS A C 1
ATOM 3452 O O . LYS A 1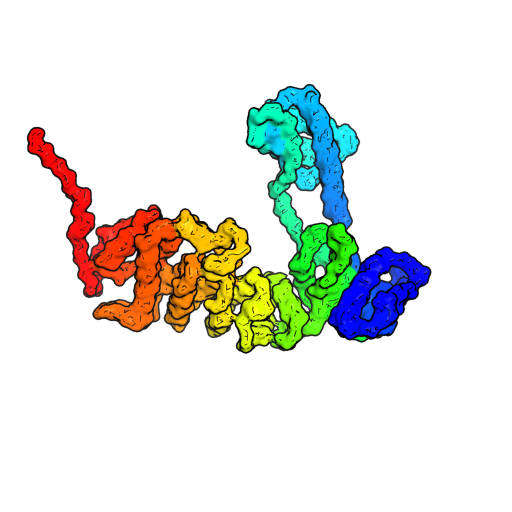 408 ? 6.081 15.409 -17.062 1.00 96.06 408 LYS A O 1
ATOM 3457 N N . ASN A 1 409 ? 4.765 13.986 -15.942 1.00 96.12 409 ASN A N 1
ATOM 3458 C CA . ASN A 1 409 ? 5.642 13.901 -14.786 1.00 96.12 409 ASN A CA 1
ATOM 3459 C C . ASN A 1 409 ? 6.903 13.079 -15.124 1.00 96.12 409 ASN A C 1
ATOM 3461 O O . ASN A 1 409 ? 6.816 11.868 -15.321 1.00 96.12 409 ASN A O 1
ATOM 3465 N N . LEU A 1 410 ? 8.064 13.746 -15.174 1.00 97.06 410 LEU A N 1
ATOM 3466 C CA . LEU A 1 410 ? 9.389 13.140 -15.379 1.00 97.06 410 LEU A CA 1
ATOM 3467 C C . LEU A 1 410 ? 9.680 11.937 -14.479 1.00 97.06 410 LEU A C 1
ATOM 3469 O O . LEU A 1 410 ? 10.343 11.014 -14.938 1.00 97.06 410 LEU A O 1
ATOM 3473 N N . TYR A 1 411 ? 9.160 11.896 -13.251 1.00 96.00 411 TYR A N 1
ATOM 3474 C CA . TYR A 1 411 ? 9.334 10.732 -12.385 1.00 96.00 411 TYR A CA 1
ATOM 3475 C C . TYR A 1 411 ? 8.671 9.479 -12.971 1.00 96.00 411 TYR A C 1
ATOM 3477 O O . TYR A 1 411 ? 9.271 8.410 -12.984 1.00 96.00 411 TYR A O 1
ATOM 3485 N N . VAL A 1 412 ? 7.471 9.610 -13.546 1.00 97.25 412 VAL A N 1
ATOM 3486 C CA . VAL A 1 412 ? 6.796 8.490 -14.225 1.00 97.25 412 VAL A CA 1
ATOM 3487 C C . VAL A 1 412 ? 7.587 8.058 -15.458 1.00 97.25 412 VAL A C 1
ATOM 3489 O O . VAL A 1 412 ? 7.746 6.862 -15.689 1.00 97.25 412 VAL A O 1
ATOM 3492 N N . LYS A 1 413 ? 8.152 9.012 -16.217 1.00 97.94 413 LYS A N 1
ATOM 3493 C CA . LYS A 1 413 ? 9.037 8.689 -17.349 1.00 97.94 413 LYS A CA 1
ATOM 3494 C C . LYS A 1 413 ? 10.281 7.928 -16.890 1.00 97.94 413 LYS A C 1
ATOM 3496 O O . LYS A 1 413 ? 10.622 6.934 -17.517 1.00 97.94 413 LYS A O 1
ATOM 3501 N N . LEU A 1 414 ? 10.920 8.376 -15.806 1.00 97.44 414 LEU A N 1
ATOM 3502 C CA . LEU A 1 414 ? 12.096 7.739 -15.212 1.00 97.44 414 LEU A CA 1
ATOM 3503 C C . LEU A 1 414 ? 11.788 6.290 -14.815 1.00 97.44 414 LEU A C 1
ATOM 3505 O O . LEU A 1 414 ? 12.483 5.379 -15.254 1.00 97.44 414 LEU A O 1
ATOM 3509 N N . GLN A 1 415 ? 10.701 6.060 -14.072 1.00 97.38 415 GLN A N 1
ATOM 3510 C CA . GLN A 1 415 ? 10.287 4.709 -13.674 1.00 97.38 415 GLN A CA 1
ATOM 3511 C C . GLN A 1 415 ? 9.910 3.837 -14.883 1.00 97.38 415 GLN A C 1
ATOM 3513 O O . GLN A 1 415 ? 10.203 2.646 -14.907 1.00 97.38 415 GLN A O 1
ATOM 3518 N N . ALA A 1 416 ? 9.339 4.415 -15.942 1.00 98.19 416 ALA A N 1
ATOM 3519 C CA . ALA A 1 416 ? 9.037 3.692 -17.178 1.00 98.19 416 ALA A CA 1
ATOM 3520 C C . ALA A 1 416 ? 10.285 3.266 -17.978 1.00 98.19 416 ALA A C 1
ATOM 3522 O O . ALA A 1 416 ? 10.167 2.455 -18.898 1.00 98.19 416 ALA A O 1
ATOM 3523 N N . ILE A 1 417 ? 11.486 3.742 -17.630 1.00 98.50 417 ILE A N 1
ATOM 3524 C CA . ILE A 1 417 ? 12.732 3.215 -18.205 1.00 98.50 417 ILE A CA 1
ATOM 3525 C C . ILE A 1 417 ? 13.012 1.796 -17.692 1.00 98.50 417 ILE A C 1
ATOM 3527 O O . ILE A 1 417 ? 13.588 1.002 -18.429 1.00 98.50 417 ILE A O 1
ATOM 3531 N N . ILE A 1 418 ? 12.538 1.422 -16.497 1.00 97.38 418 ILE A N 1
ATOM 3532 C CA . ILE A 1 418 ? 12.711 0.073 -15.928 1.00 97.38 418 ILE A CA 1
ATOM 3533 C C . ILE A 1 418 ? 12.205 -1.029 -16.875 1.00 97.38 418 ILE A C 1
ATOM 3535 O O . ILE A 1 418 ? 13.011 -1.860 -17.303 1.00 97.38 418 ILE A O 1
ATOM 3539 N N . PRO A 1 419 ? 10.922 -1.050 -17.291 1.00 98.44 419 PRO A N 1
ATOM 3540 C CA . PRO A 1 419 ? 10.472 -2.025 -18.278 1.00 98.44 419 PRO A CA 1
ATOM 3541 C C . PRO A 1 419 ? 11.166 -1.844 -19.637 1.00 98.44 419 PRO A C 1
ATOM 3543 O O . PRO A 1 419 ? 11.388 -2.828 -20.339 1.00 98.44 419 PRO A O 1
ATOM 3546 N N . LEU A 1 420 ? 11.573 -0.624 -20.010 1.00 98.44 420 LEU A N 1
ATOM 3547 C CA . LEU A 1 420 ? 12.290 -0.374 -21.265 1.00 98.44 420 LEU A CA 1
ATOM 3548 C C . LEU A 1 420 ? 13.682 -1.032 -21.300 1.00 98.44 420 LEU A C 1
ATOM 3550 O O . LEU A 1 420 ? 14.100 -1.498 -22.362 1.00 98.44 420 LEU A O 1
ATOM 3554 N N . ILE A 1 421 ? 14.377 -1.115 -20.161 1.00 98.62 421 ILE A N 1
ATOM 3555 C CA . ILE A 1 421 ? 15.645 -1.847 -20.013 1.00 98.62 421 ILE A CA 1
ATOM 3556 C C . ILE A 1 421 ? 15.424 -3.335 -20.297 1.00 98.62 421 ILE A C 1
ATOM 3558 O O . ILE A 1 421 ? 16.151 -3.919 -21.103 1.00 98.62 421 ILE A O 1
ATOM 3562 N N . GLU A 1 422 ? 14.389 -3.941 -19.711 1.00 98.50 422 GLU A N 1
ATOM 3563 C CA . GLU A 1 422 ? 14.093 -5.362 -19.939 1.00 98.50 422 GLU A CA 1
ATOM 3564 C C . GLU A 1 422 ? 13.667 -5.651 -21.377 1.00 98.50 422 GLU A C 1
ATOM 3566 O O . GLU A 1 422 ? 14.102 -6.650 -21.960 1.00 98.50 422 GLU A O 1
ATOM 3571 N N . ILE A 1 423 ? 12.867 -4.757 -21.972 1.00 98.69 423 ILE A N 1
ATOM 3572 C CA . ILE A 1 423 ? 12.501 -4.835 -23.389 1.00 98.69 423 ILE A CA 1
ATOM 3573 C C . ILE A 1 423 ? 13.760 -4.721 -24.252 1.00 98.69 423 ILE A C 1
ATOM 3575 O O . ILE A 1 423 ? 13.907 -5.473 -25.206 1.00 98.69 423 ILE A O 1
ATOM 3579 N N . SER A 1 424 ? 14.703 -3.836 -23.920 1.00 98.31 424 SER A N 1
ATOM 3580 C CA . SER A 1 424 ? 15.968 -3.689 -24.652 1.00 98.31 424 SER A CA 1
ATOM 3581 C C . SER A 1 424 ? 16.815 -4.968 -24.635 1.00 98.31 424 SER A C 1
ATOM 3583 O O . SER A 1 424 ? 17.327 -5.400 -25.679 1.00 98.31 424 SER A O 1
ATOM 3585 N N . ALA A 1 425 ? 16.912 -5.614 -23.470 1.00 97.75 425 ALA A N 1
ATOM 3586 C CA . ALA A 1 425 ? 17.602 -6.891 -23.293 1.00 97.75 425 ALA A CA 1
ATOM 3587 C C . ALA A 1 425 ? 16.981 -8.033 -24.117 1.00 97.75 425 ALA A C 1
ATOM 3589 O O . ALA A 1 425 ? 17.688 -8.960 -24.512 1.00 97.75 425 ALA A O 1
ATOM 3590 N N . ARG A 1 426 ? 15.679 -7.946 -24.415 1.00 97.69 426 ARG A N 1
ATOM 3591 C CA . ARG A 1 426 ? 14.890 -8.984 -25.104 1.00 97.69 426 ARG A CA 1
ATOM 3592 C C . ARG A 1 426 ? 14.290 -8.525 -26.432 1.00 97.69 426 ARG A C 1
ATOM 3594 O O . ARG A 1 426 ? 13.405 -9.178 -26.977 1.00 97.69 426 ARG A O 1
ATOM 3601 N N . ARG A 1 427 ? 14.770 -7.411 -26.989 1.00 95.69 427 ARG A N 1
ATOM 3602 C CA . ARG A 1 427 ? 14.178 -6.739 -28.162 1.00 95.69 427 ARG A CA 1
ATOM 3603 C C . ARG A 1 427 ? 14.095 -7.615 -29.413 1.00 95.69 427 ARG A C 1
ATOM 3605 O O . ARG A 1 427 ? 13.305 -7.309 -30.295 1.00 95.69 427 ARG A O 1
ATOM 3612 N N . GLN A 1 428 ? 14.882 -8.687 -29.486 1.00 94.75 428 GLN A N 1
ATOM 3613 C CA . GLN A 1 428 ? 14.810 -9.711 -30.530 1.00 94.75 428 GLN A CA 1
ATOM 3614 C C . GLN A 1 428 ? 13.471 -10.458 -30.572 1.00 94.75 428 GLN A C 1
ATOM 3616 O O . GLN A 1 428 ? 13.153 -11.074 -31.580 1.00 94.75 428 GLN A O 1
ATOM 3621 N N . TRP A 1 429 ? 12.683 -10.408 -29.496 1.00 97.38 429 TRP A N 1
ATOM 3622 C CA . TRP A 1 429 ? 11.326 -10.952 -29.461 1.00 97.38 429 TRP A CA 1
ATOM 3623 C C . TRP A 1 429 ? 10.283 -10.016 -30.078 1.00 97.38 429 TRP A C 1
ATOM 3625 O O . TRP A 1 429 ? 9.147 -10.431 -30.275 1.00 97.38 429 TRP A O 1
ATOM 3635 N N . LEU A 1 430 ? 10.637 -8.761 -30.372 1.00 97.31 430 LEU A N 1
ATOM 3636 C CA . LEU A 1 430 ? 9.714 -7.812 -30.984 1.00 97.31 430 LEU A CA 1
ATOM 3637 C C . LEU A 1 430 ? 9.602 -8.050 -32.490 1.00 97.31 430 LEU A C 1
ATOM 3639 O O . LEU A 1 430 ? 10.604 -8.141 -33.200 1.00 97.31 430 LEU A O 1
ATOM 3643 N N . GLU A 1 431 ? 8.366 -8.025 -32.981 1.00 95.62 431 GLU A N 1
ATOM 3644 C CA . GLU A 1 431 ? 8.045 -8.006 -34.406 1.00 95.62 431 GLU A CA 1
ATOM 3645 C C . GLU A 1 431 ? 8.823 -6.896 -35.147 1.00 95.62 431 GLU A C 1
ATOM 3647 O O . GLU A 1 431 ? 8.828 -5.727 -34.730 1.00 95.62 431 GLU A O 1
ATOM 3652 N N . GLY A 1 432 ? 9.471 -7.263 -36.258 1.00 91.81 432 GLY A N 1
ATOM 3653 C CA . GLY A 1 432 ? 10.281 -6.369 -37.091 1.00 91.81 432 GLY A CA 1
ATOM 3654 C C . GLY A 1 432 ? 11.728 -6.172 -36.616 1.00 91.81 432 GLY A C 1
ATOM 3655 O O . GLY A 1 432 ? 12.425 -5.288 -37.129 1.00 91.81 432 GLY A O 1
ATOM 3656 N N . TRP A 1 433 ? 12.197 -6.939 -35.623 1.00 92.00 433 TRP A N 1
ATOM 3657 C CA . TRP A 1 433 ? 13.616 -6.970 -35.255 1.00 92.00 433 TRP A CA 1
ATOM 3658 C C . TRP A 1 433 ? 14.477 -7.548 -36.389 1.00 92.00 433 TRP A C 1
ATOM 3660 O O . TRP A 1 433 ? 14.066 -8.451 -37.106 1.00 92.00 433 TRP A O 1
ATOM 3670 N N . GLY A 1 434 ? 15.684 -7.007 -36.570 1.00 85.19 434 GLY A N 1
ATOM 3671 C CA . GLY A 1 434 ? 16.594 -7.386 -37.661 1.00 85.19 434 GLY A CA 1
ATOM 3672 C C . GLY A 1 434 ? 16.302 -6.703 -39.006 1.00 85.19 434 GLY A C 1
ATOM 3673 O O . GLY A 1 434 ? 17.201 -6.599 -39.839 1.00 85.19 434 GLY A O 1
ATOM 3674 N N . GLU A 1 435 ? 15.107 -6.141 -39.198 1.00 85.62 435 GLU A N 1
ATOM 3675 C CA . GLU A 1 435 ? 14.725 -5.478 -40.448 1.00 85.62 435 GLU A CA 1
ATOM 3676 C C . GLU A 1 435 ? 15.290 -4.051 -40.590 1.00 85.62 435 GLU A C 1
ATOM 3678 O O . GLU A 1 435 ? 15.471 -3.290 -39.620 1.00 85.62 435 GLU A O 1
ATOM 3683 N N . ARG A 1 436 ? 15.562 -3.668 -41.845 1.00 82.81 436 ARG A N 1
ATOM 3684 C CA . ARG A 1 436 ? 16.016 -2.332 -42.254 1.00 82.81 436 ARG A CA 1
ATOM 3685 C C . ARG A 1 436 ? 15.274 -1.911 -43.536 1.00 82.81 436 ARG A C 1
ATOM 3687 O O . ARG A 1 436 ? 15.457 -2.569 -44.555 1.00 82.81 436 ARG A O 1
ATOM 3694 N N . PRO A 1 437 ? 14.472 -0.824 -43.521 1.00 86.25 437 PRO A N 1
ATOM 3695 C CA . PRO A 1 437 ? 14.155 0.048 -42.381 1.00 86.25 437 PRO A CA 1
ATOM 3696 C C . PRO A 1 437 ? 13.407 -0.691 -41.257 1.00 86.25 437 PRO A C 1
ATOM 3698 O O . PRO A 1 437 ? 12.750 -1.691 -41.515 1.00 86.25 437 PRO A O 1
ATOM 3701 N N . ARG A 1 438 ? 13.500 -0.198 -40.010 1.00 90.50 438 ARG A N 1
ATOM 3702 C CA . ARG A 1 438 ? 12.809 -0.808 -38.853 1.00 90.50 438 ARG A CA 1
ATOM 3703 C C . ARG A 1 438 ? 11.289 -0.797 -39.072 1.00 90.50 438 ARG A C 1
ATOM 3705 O O . ARG A 1 438 ? 10.744 0.248 -39.443 1.00 90.50 438 ARG A O 1
ATOM 3712 N N . ARG A 1 439 ? 10.603 -1.905 -38.773 1.00 93.81 439 ARG A N 1
ATOM 3713 C CA . ARG A 1 439 ? 9.138 -2.062 -38.891 1.00 93.81 439 ARG A CA 1
ATOM 3714 C C . ARG A 1 439 ? 8.509 -2.570 -37.584 1.00 93.81 439 ARG A C 1
ATOM 3716 O O . ARG A 1 439 ? 9.201 -2.696 -36.573 1.00 93.81 439 ARG A O 1
ATOM 3723 N N . GLY A 1 440 ? 7.187 -2.747 -37.589 1.00 95.75 440 GLY A N 1
ATOM 3724 C CA . GLY A 1 440 ? 6.439 -3.392 -36.507 1.00 95.75 440 GLY A CA 1
ATOM 3725 C C . GLY A 1 440 ? 6.592 -2.746 -35.126 1.00 95.75 440 GLY A C 1
ATOM 3726 O O . GLY A 1 440 ? 6.706 -1.519 -34.969 1.00 95.75 440 GLY A O 1
ATOM 3727 N N . LYS A 1 441 ? 6.586 -3.591 -34.093 1.00 97.06 441 LYS A N 1
ATOM 3728 C CA . LYS A 1 441 ? 6.793 -3.192 -32.691 1.00 97.06 441 LYS A CA 1
ATOM 3729 C C . LYS A 1 441 ? 8.222 -2.762 -32.408 1.00 97.06 441 LYS A C 1
ATOM 3731 O O . LYS A 1 441 ? 8.424 -1.841 -31.616 1.00 97.06 441 LYS A O 1
ATOM 3736 N N . TYR A 1 442 ? 9.200 -3.342 -33.093 1.00 97.38 442 TYR A N 1
ATOM 3737 C CA . TYR A 1 442 ? 10.595 -2.966 -32.924 1.00 97.38 442 TYR A CA 1
ATOM 3738 C C . TYR A 1 442 ? 10.853 -1.498 -33.322 1.00 97.38 442 TYR A C 1
ATOM 3740 O O . TYR A 1 442 ? 11.548 -0.769 -32.610 1.00 97.38 442 TYR A O 1
ATOM 3748 N N . LYS A 1 443 ? 10.194 -0.992 -34.379 1.00 97.44 443 LYS A N 1
ATOM 3749 C CA . LYS A 1 443 ? 10.191 0.447 -34.719 1.00 97.44 443 LYS A CA 1
ATOM 3750 C C . LYS A 1 443 ? 9.618 1.311 -33.591 1.00 97.44 443 LYS A C 1
ATOM 3752 O O . LYS A 1 443 ? 10.141 2.392 -33.325 1.00 97.44 443 LYS A O 1
ATOM 3757 N N . LYS A 1 444 ? 8.547 0.854 -32.932 1.00 98.00 444 LYS A N 1
ATOM 3758 C CA . LYS A 1 444 ? 7.914 1.578 -31.815 1.00 98.00 444 LYS A CA 1
ATOM 3759 C C . LYS A 1 444 ? 8.841 1.639 -30.600 1.00 98.00 444 LYS A C 1
ATOM 3761 O O . LYS A 1 444 ? 8.981 2.717 -30.036 1.00 98.00 444 LYS A O 1
ATOM 3766 N N . PHE A 1 445 ? 9.499 0.531 -30.253 1.00 98.44 445 PHE A N 1
ATOM 3767 C CA . PHE A 1 445 ? 10.534 0.494 -29.214 1.00 98.44 445 PHE A CA 1
ATOM 3768 C C . PHE A 1 445 ? 11.661 1.485 -29.518 1.00 98.44 445 PHE A C 1
ATOM 3770 O O . PHE A 1 445 ? 11.953 2.347 -28.695 1.00 98.44 445 PHE A O 1
ATOM 3777 N N . HIS A 1 446 ? 12.229 1.418 -30.727 1.00 98.00 446 HIS A N 1
ATOM 3778 C CA . HIS A 1 446 ? 13.291 2.327 -31.154 1.00 98.00 446 HIS A CA 1
ATOM 3779 C C . HIS A 1 446 ? 12.880 3.797 -31.005 1.00 98.00 446 HIS A C 1
ATOM 3781 O O . HIS A 1 446 ? 13.623 4.578 -30.417 1.00 98.00 446 HIS A O 1
ATOM 3787 N N . LYS A 1 447 ? 11.678 4.158 -31.478 1.00 98.12 447 LYS A N 1
ATOM 3788 C CA . LYS A 1 447 ? 11.149 5.518 -31.332 1.00 98.12 447 LYS A CA 1
ATOM 3789 C C . LYS A 1 447 ? 11.077 5.937 -29.861 1.00 98.12 447 LYS A C 1
ATOM 3791 O O . LYS A 1 447 ? 11.585 6.991 -29.520 1.00 98.12 447 LYS A O 1
ATOM 3796 N N . SER A 1 448 ? 10.516 5.103 -28.987 1.00 98.38 448 SER A N 1
ATOM 3797 C CA . SER A 1 448 ? 10.392 5.428 -27.560 1.00 98.38 448 SER A CA 1
ATOM 3798 C C . SER A 1 448 ? 11.733 5.629 -26.856 1.00 98.38 448 SER A C 1
ATOM 3800 O O . SER A 1 448 ? 11.833 6.500 -25.999 1.00 98.38 448 SER A O 1
ATOM 3802 N N . VAL A 1 449 ? 12.763 4.864 -27.230 1.00 98.50 449 VAL A N 1
ATOM 3803 C CA . VAL A 1 449 ? 14.121 5.077 -26.712 1.00 98.50 449 VAL A CA 1
ATOM 3804 C C . VAL A 1 449 ? 14.694 6.404 -27.217 1.00 98.50 449 VAL A C 1
ATOM 3806 O O . VAL A 1 449 ? 15.220 7.179 -26.426 1.00 98.50 449 VAL A O 1
ATOM 3809 N N . PHE A 1 450 ? 14.587 6.692 -28.517 1.00 98.38 450 PHE A N 1
ATOM 3810 C CA . PHE A 1 450 ? 15.158 7.916 -29.089 1.00 98.38 450 PHE A CA 1
ATOM 3811 C C . PHE A 1 450 ? 14.400 9.185 -28.680 1.00 98.38 450 PHE A C 1
ATOM 3813 O O . PHE A 1 450 ? 15.037 10.205 -28.463 1.00 98.38 450 PHE A O 1
ATOM 3820 N N . ASP A 1 451 ? 13.089 9.116 -28.441 1.00 98.50 451 ASP A N 1
ATOM 3821 C CA . ASP A 1 451 ? 12.327 10.235 -27.873 1.00 98.50 451 ASP A CA 1
ATOM 3822 C C . ASP A 1 451 ? 12.879 10.645 -26.484 1.00 98.50 451 ASP A C 1
ATOM 3824 O O . ASP A 1 451 ? 12.868 11.826 -26.131 1.00 98.50 451 ASP A O 1
ATOM 3828 N N . LEU A 1 452 ? 13.395 9.688 -25.695 1.00 98.38 452 LEU A N 1
ATOM 3829 C CA . LEU A 1 452 ? 14.068 9.962 -24.418 1.00 98.38 452 LEU A CA 1
ATOM 3830 C C . LEU A 1 452 ? 15.495 10.499 -24.597 1.00 98.38 452 LEU A C 1
ATOM 3832 O O . LEU A 1 452 ? 15.905 11.373 -23.836 1.00 98.38 452 LEU A O 1
ATOM 3836 N N . VAL A 1 453 ? 16.239 10.016 -25.597 1.00 98.38 453 VAL A N 1
ATOM 3837 C CA . VAL A 1 453 ? 17.550 10.587 -25.962 1.00 98.38 453 VAL A CA 1
ATOM 3838 C C . VAL A 1 453 ? 17.389 12.066 -26.317 1.00 98.38 453 VAL A C 1
ATOM 3840 O O . VAL A 1 453 ? 18.087 12.908 -25.763 1.00 98.38 453 VAL A O 1
ATOM 3843 N N . ASP A 1 454 ? 16.396 12.392 -27.143 1.00 98.44 454 ASP A N 1
ATOM 3844 C CA . ASP A 1 454 ? 16.074 13.761 -27.563 1.00 98.44 454 ASP A CA 1
ATOM 3845 C C . ASP A 1 454 ? 15.586 14.627 -26.393 1.00 98.44 454 ASP A C 1
ATOM 3847 O O . ASP A 1 454 ? 15.723 15.853 -26.401 1.00 98.44 454 ASP A O 1
ATOM 3851 N N . LEU A 1 455 ? 14.957 14.015 -25.385 1.00 97.94 455 LEU A N 1
ATOM 3852 C CA . LEU A 1 455 ? 14.569 14.704 -24.157 1.00 97.94 455 LEU A CA 1
ATOM 3853 C C . LEU A 1 455 ? 15.801 15.115 -23.343 1.00 97.94 455 LEU A C 1
ATOM 3855 O O . LEU A 1 455 ? 15.859 16.263 -22.906 1.00 97.94 455 LEU A O 1
ATOM 3859 N N . VAL A 1 456 ? 16.764 14.207 -23.162 1.00 97.75 456 VAL A N 1
ATOM 3860 C CA . VAL A 1 456 ? 18.018 14.471 -22.435 1.00 97.75 456 VAL A CA 1
ATOM 3861 C C . VAL A 1 456 ? 18.895 15.466 -23.190 1.00 97.75 456 VAL A C 1
ATOM 3863 O O . VAL A 1 456 ? 19.403 16.402 -22.584 1.00 97.75 456 VAL A O 1
ATOM 3866 N N . GLU A 1 457 ? 19.017 15.325 -24.510 1.00 97.56 457 GLU A N 1
ATOM 3867 C CA . GLU A 1 457 ? 19.780 16.249 -25.359 1.00 97.56 457 GLU A CA 1
ATOM 3868 C C . GLU A 1 457 ? 19.288 17.698 -25.205 1.00 97.56 457 GLU A C 1
ATOM 3870 O O . GLU A 1 457 ? 20.086 18.619 -25.045 1.00 97.56 457 GLU A O 1
ATOM 3875 N N . ARG A 1 458 ? 17.963 17.899 -25.173 1.00 97.88 458 ARG A N 1
ATOM 3876 C CA . ARG A 1 458 ? 17.348 19.219 -24.953 1.00 97.88 458 ARG A CA 1
ATOM 3877 C C . ARG A 1 458 ? 17.391 19.689 -23.500 1.00 97.88 458 ARG A C 1
ATOM 3879 O O . ARG A 1 458 ? 17.217 20.878 -23.256 1.00 97.88 458 ARG A O 1
ATOM 3886 N N . ASN A 1 459 ? 17.587 18.781 -22.544 1.00 97.44 459 ASN A N 1
ATOM 3887 C CA . ASN A 1 459 ? 17.576 19.080 -21.113 1.00 97.44 459 ASN A CA 1
ATOM 3888 C C . ASN A 1 459 ? 18.767 18.403 -20.414 1.00 97.44 459 ASN A C 1
ATOM 3890 O O . ASN A 1 459 ? 18.576 17.422 -19.687 1.00 97.44 459 ASN A O 1
ATOM 3894 N N . PRO A 1 460 ? 19.996 18.934 -20.574 1.00 93.69 460 PRO A N 1
ATOM 3895 C CA . PRO A 1 460 ? 21.208 18.328 -20.018 1.00 93.69 460 PRO A CA 1
ATOM 3896 C C . PRO A 1 460 ? 21.200 18.165 -18.493 1.00 93.69 460 PRO A C 1
ATOM 3898 O O . PRO A 1 460 ? 21.989 17.397 -17.951 1.00 93.69 460 PRO A O 1
ATOM 3901 N N . ASN A 1 461 ? 20.315 18.869 -17.777 1.00 95.19 461 ASN A N 1
ATOM 3902 C CA . ASN A 1 461 ? 20.191 18.705 -16.333 1.00 95.19 461 ASN A CA 1
ATOM 3903 C C . ASN A 1 461 ? 19.440 17.427 -15.924 1.00 95.19 461 ASN A C 1
ATOM 3905 O O . ASN A 1 461 ? 19.484 17.056 -14.760 1.00 95.19 461 ASN A O 1
ATOM 3909 N N . TYR A 1 462 ? 18.781 16.709 -16.843 1.00 96.88 462 TYR A N 1
ATOM 3910 C CA . TYR A 1 462 ? 18.025 15.485 -16.530 1.00 96.88 462 TYR A CA 1
ATOM 3911 C C . TYR A 1 462 ? 18.946 14.261 -16.378 1.00 96.88 462 TYR A C 1
ATOM 3913 O O . TYR A 1 462 ? 18.761 13.222 -17.019 1.00 96.88 462 TYR A O 1
ATOM 3921 N N . LYS A 1 463 ? 19.946 14.383 -15.499 1.00 96.38 463 LYS A N 1
ATOM 3922 C CA . LYS A 1 463 ? 21.011 13.396 -15.272 1.00 96.38 463 LYS A CA 1
ATOM 3923 C C . LYS A 1 463 ? 20.475 12.026 -14.866 1.00 96.38 463 LYS A C 1
ATOM 3925 O O . LYS A 1 463 ? 20.978 11.020 -15.354 1.00 96.38 463 LYS A O 1
ATOM 3930 N N . ALA A 1 464 ? 19.415 11.972 -14.056 1.00 95.69 464 ALA A N 1
ATOM 3931 C CA . ALA A 1 464 ? 18.773 10.711 -13.685 1.00 95.69 464 ALA A CA 1
ATOM 3932 C C . ALA A 1 464 ? 18.247 9.954 -14.917 1.00 95.69 464 ALA A C 1
ATOM 3934 O O . ALA A 1 464 ? 18.562 8.785 -15.113 1.00 95.69 464 ALA A O 1
ATOM 3935 N N . ILE A 1 465 ? 17.520 10.626 -15.816 1.00 97.44 465 ILE A N 1
ATOM 3936 C CA . ILE A 1 465 ? 17.020 9.993 -17.048 1.00 97.44 465 ILE A CA 1
ATOM 3937 C C . ILE A 1 465 ? 18.190 9.515 -17.916 1.00 97.44 465 ILE A C 1
ATOM 3939 O O . ILE A 1 465 ? 18.157 8.387 -18.407 1.00 97.44 465 ILE A O 1
ATOM 3943 N N . ALA A 1 466 ? 19.239 10.330 -18.063 1.00 97.69 466 ALA A N 1
ATOM 3944 C CA . ALA A 1 466 ? 20.440 9.949 -18.805 1.00 97.69 466 ALA A CA 1
ATOM 3945 C C . ALA A 1 466 ? 21.098 8.685 -18.226 1.00 97.69 466 ALA A C 1
ATOM 3947 O O . ALA A 1 466 ? 21.415 7.751 -18.962 1.00 97.69 466 ALA A O 1
ATOM 3948 N N . LYS A 1 467 ? 21.228 8.618 -16.898 1.00 96.38 467 LYS A N 1
ATOM 3949 C CA . LYS A 1 467 ? 21.814 7.481 -16.181 1.00 96.38 467 LYS A CA 1
ATOM 3950 C C . LYS A 1 467 ? 21.039 6.201 -16.423 1.00 96.38 467 LYS A C 1
ATOM 3952 O O . LYS A 1 467 ? 21.619 5.192 -16.818 1.00 96.38 467 LYS A O 1
ATOM 3957 N N . TRP A 1 468 ? 19.720 6.247 -16.281 1.00 96.12 468 TRP A N 1
ATOM 3958 C CA . TRP A 1 468 ? 18.874 5.085 -16.533 1.00 96.12 468 TRP A CA 1
ATOM 3959 C C . TRP A 1 468 ? 18.847 4.686 -18.020 1.00 96.12 468 TRP A C 1
ATOM 3961 O O . TRP A 1 468 ? 18.827 3.495 -18.339 1.00 96.12 468 TRP A O 1
ATOM 3971 N N . LEU A 1 469 ? 18.954 5.642 -18.950 1.00 97.44 469 LEU A N 1
ATOM 3972 C CA . LEU A 1 469 ? 19.121 5.348 -20.379 1.00 97.44 469 LEU A CA 1
ATOM 3973 C C . LEU A 1 469 ? 20.431 4.619 -20.698 1.00 97.44 469 LEU A C 1
ATOM 3975 O O . LEU A 1 469 ? 20.433 3.789 -21.610 1.00 97.44 469 LEU A O 1
ATOM 3979 N N . CYS A 1 470 ? 21.523 4.846 -19.957 1.00 97.25 470 CYS A N 1
ATOM 3980 C CA . CYS A 1 470 ? 22.752 4.070 -20.154 1.00 97.25 470 CYS A CA 1
ATOM 3981 C C . CYS A 1 470 ? 22.486 2.562 -20.039 1.00 97.25 470 CYS A C 1
ATOM 3983 O O . CYS A 1 470 ? 22.940 1.789 -20.886 1.00 97.25 470 CYS A O 1
ATOM 3985 N N . HIS A 1 471 ? 21.656 2.150 -19.076 1.00 96.81 471 HIS A N 1
ATOM 3986 C CA . HIS A 1 471 ? 21.267 0.749 -18.900 1.00 96.81 471 HIS A CA 1
ATOM 3987 C C . HIS A 1 471 ? 20.465 0.195 -20.083 1.00 96.81 471 HIS A C 1
ATOM 3989 O O . HIS A 1 471 ? 20.647 -0.964 -20.457 1.00 96.81 471 HIS A O 1
ATOM 3995 N N . VAL A 1 472 ? 19.636 1.016 -20.737 1.00 98.00 472 VAL A N 1
ATOM 3996 C CA . VAL A 1 472 ? 18.955 0.620 -21.981 1.00 98.00 472 VAL A CA 1
ATOM 3997 C C . VAL A 1 472 ? 19.988 0.310 -23.068 1.00 98.00 472 VAL A C 1
ATOM 3999 O O . VAL A 1 472 ? 19.884 -0.720 -23.740 1.00 98.00 472 VAL A O 1
ATOM 4002 N N . PHE A 1 473 ? 21.010 1.156 -23.221 1.00 97.19 473 PHE A N 1
ATOM 4003 C CA . PHE A 1 473 ? 22.039 1.022 -24.259 1.00 97.19 473 PHE A CA 1
ATOM 4004 C C . PHE A 1 473 ? 23.133 -0.010 -23.959 1.00 97.19 473 PHE A C 1
ATOM 4006 O O . PHE A 1 473 ? 23.796 -0.465 -24.894 1.00 97.19 473 PHE A O 1
ATOM 4013 N N . TYR A 1 474 ? 23.266 -0.486 -22.716 1.00 94.44 474 TYR A N 1
ATOM 4014 C CA . TYR A 1 474 ? 24.070 -1.684 -22.419 1.00 94.44 474 TYR A CA 1
ATOM 4015 C C . TYR A 1 474 ? 23.582 -2.907 -23.201 1.00 94.44 474 TYR A C 1
ATOM 4017 O O . TYR A 1 474 ? 24.388 -3.737 -23.642 1.00 94.44 474 TYR A O 1
ATOM 4025 N N . TYR A 1 475 ? 22.274 -2.972 -23.451 1.00 93.75 475 TYR A N 1
ATOM 4026 C CA . TYR A 1 475 ? 21.651 -4.013 -24.256 1.00 93.75 475 TYR A CA 1
ATOM 4027 C C . TYR A 1 475 ? 21.353 -3.556 -25.690 1.00 93.75 475 TYR A C 1
ATOM 4029 O O . TYR A 1 475 ? 21.507 -4.349 -26.627 1.00 93.75 475 TYR A O 1
ATOM 4037 N N . TYR A 1 476 ? 20.986 -2.284 -25.894 1.00 93.81 476 TYR A N 1
ATOM 4038 C CA . TYR A 1 476 ? 20.552 -1.782 -27.196 1.00 93.81 476 TYR A CA 1
ATOM 4039 C C . TYR A 1 476 ? 21.719 -1.452 -28.141 1.00 93.81 476 TYR A C 1
ATOM 4041 O O . TYR A 1 476 ? 22.094 -0.299 -28.351 1.00 93.81 476 TYR A O 1
ATOM 4049 N N . LYS A 1 477 ? 22.303 -2.492 -28.738 1.00 86.19 477 LYS A N 1
ATOM 4050 C CA . LYS A 1 477 ? 23.565 -2.382 -29.484 1.00 86.19 477 LYS A CA 1
ATOM 4051 C C . LYS A 1 477 ? 23.423 -2.252 -31.000 1.00 86.19 477 LYS A C 1
ATOM 4053 O O . LYS A 1 477 ? 24.393 -1.891 -31.653 1.00 86.19 477 LYS A O 1
ATOM 4058 N N . ASP A 1 478 ? 22.268 -2.514 -31.601 1.00 86.19 478 ASP A N 1
ATOM 4059 C CA . ASP A 1 478 ? 22.051 -2.514 -33.062 1.00 86.19 478 ASP A CA 1
ATOM 4060 C C . ASP A 1 478 ? 21.644 -1.136 -33.616 1.00 86.19 478 ASP A C 1
ATOM 4062 O O . ASP A 1 478 ? 20.643 -0.970 -34.320 1.00 86.19 478 ASP A O 1
ATOM 4066 N N . LEU A 1 479 ? 22.457 -0.135 -33.289 1.00 87.81 479 LEU A N 1
ATOM 4067 C CA . LEU A 1 479 ? 22.368 1.223 -33.825 1.00 87.81 479 LEU A CA 1
ATOM 4068 C C . LEU A 1 479 ? 23.182 1.348 -35.126 1.00 87.81 479 LEU A C 1
ATOM 4070 O O . LEU A 1 479 ? 24.060 0.527 -35.384 1.00 87.81 479 LEU A O 1
ATOM 4074 N N . ASN A 1 480 ? 22.978 2.396 -35.922 1.00 85.75 480 ASN A N 1
ATOM 4075 C CA . ASN A 1 480 ? 23.930 2.820 -36.965 1.00 85.75 480 ASN A CA 1
ATOM 4076 C C . ASN A 1 480 ? 24.947 3.855 -36.421 1.00 85.75 480 ASN A C 1
ATOM 4078 O O . ASN A 1 480 ? 24.909 4.195 -35.234 1.00 85.75 480 ASN A O 1
ATOM 4082 N N . THR A 1 481 ? 25.915 4.314 -37.228 1.00 84.31 481 THR A N 1
ATOM 4083 C CA . THR A 1 481 ? 26.930 5.282 -36.757 1.00 84.31 481 THR A CA 1
ATOM 4084 C C . THR A 1 481 ? 26.304 6.575 -36.234 1.00 84.31 481 THR A C 1
ATOM 4086 O O . THR A 1 481 ? 26.570 6.914 -35.085 1.00 84.31 481 THR A O 1
ATOM 4089 N N . LYS A 1 482 ? 25.420 7.215 -37.012 1.00 89.56 482 LYS A N 1
ATOM 4090 C CA . LYS A 1 482 ? 24.766 8.482 -36.638 1.00 89.56 482 LYS A CA 1
ATOM 4091 C C . LYS A 1 482 ? 23.950 8.353 -35.352 1.00 89.56 482 LYS A C 1
ATOM 4093 O O . LYS A 1 482 ? 24.012 9.206 -34.479 1.00 89.56 482 LYS A O 1
ATOM 4098 N N . GLU A 1 483 ? 23.207 7.258 -35.225 1.00 93.06 483 GLU A N 1
ATOM 4099 C CA . GLU A 1 483 ? 22.410 6.952 -34.036 1.00 93.06 483 GLU A CA 1
ATOM 4100 C C . GLU A 1 483 ? 23.280 6.808 -32.789 1.00 93.06 483 GLU A C 1
ATOM 4102 O O . GLU A 1 483 ? 22.941 7.348 -31.744 1.00 93.06 483 GLU A O 1
ATOM 4107 N N . ALA A 1 484 ? 24.409 6.101 -32.881 1.00 92.12 484 ALA A N 1
ATOM 4108 C CA . ALA A 1 484 ? 25.285 5.958 -31.725 1.00 92.12 484 ALA A CA 1
ATOM 4109 C C . ALA A 1 484 ? 26.038 7.247 -31.390 1.00 92.12 484 ALA A C 1
ATOM 4111 O O . ALA A 1 484 ? 26.275 7.490 -30.218 1.00 92.12 484 ALA A O 1
ATOM 4112 N N . GLU A 1 485 ? 26.428 8.049 -32.385 1.00 91.81 485 GLU A N 1
ATOM 4113 C CA . GLU A 1 485 ? 27.005 9.379 -32.144 1.00 91.81 485 GLU A CA 1
ATOM 4114 C C . GLU A 1 485 ? 26.010 10.241 -31.362 1.00 91.81 485 GLU A C 1
ATOM 4116 O O . GLU A 1 485 ? 26.346 10.695 -30.276 1.00 91.81 485 GLU A O 1
ATOM 4121 N N . LYS A 1 486 ? 24.749 10.305 -31.810 1.00 95.75 486 LYS A N 1
ATOM 4122 C CA . LYS A 1 486 ? 23.677 11.009 -31.094 1.00 95.75 486 LYS A CA 1
ATOM 4123 C C . LYS A 1 486 ? 23.487 10.518 -29.654 1.00 95.75 486 LYS A C 1
ATOM 4125 O O . LYS A 1 486 ? 23.391 11.325 -28.737 1.00 95.75 486 LYS A O 1
ATOM 4130 N N . VAL A 1 487 ? 23.453 9.200 -29.440 1.00 96.06 487 VAL A N 1
ATOM 4131 C CA . VAL A 1 487 ? 23.322 8.618 -28.091 1.00 96.06 487 VAL A CA 1
ATOM 4132 C C . VAL A 1 487 ? 24.502 9.008 -27.203 1.00 96.06 487 VAL A C 1
ATOM 4134 O O . VAL A 1 487 ? 24.299 9.426 -26.068 1.00 96.06 487 VAL A O 1
ATOM 4137 N N . LEU A 1 488 ? 25.731 8.884 -27.704 1.00 95.06 488 LEU A N 1
ATOM 4138 C CA . LEU A 1 488 ? 26.929 9.245 -26.948 1.00 95.06 488 LEU A CA 1
ATOM 4139 C C . LEU A 1 488 ? 26.959 10.744 -26.629 1.00 95.06 488 LEU A C 1
ATOM 4141 O O . LEU A 1 488 ? 27.261 11.114 -25.499 1.00 95.06 488 LEU A O 1
ATOM 4145 N N . ASP A 1 489 ? 26.605 11.597 -27.588 1.00 95.50 489 ASP A N 1
ATOM 4146 C CA . ASP A 1 489 ? 26.568 13.043 -27.386 1.00 95.50 489 ASP A CA 1
ATOM 4147 C C . ASP A 1 489 ? 25.525 13.475 -26.357 1.00 95.50 489 ASP A C 1
ATOM 4149 O O . ASP A 1 489 ? 25.826 14.339 -25.535 1.00 95.50 489 ASP A O 1
ATOM 4153 N N . ALA A 1 490 ? 24.343 12.857 -26.350 1.00 96.69 490 ALA A N 1
ATOM 4154 C CA . ALA A 1 490 ? 23.312 13.148 -25.358 1.00 96.69 490 ALA A CA 1
ATOM 4155 C C . ALA A 1 490 ? 23.689 12.649 -23.951 1.00 96.69 490 ALA A C 1
ATOM 4157 O O . ALA A 1 490 ? 23.398 13.317 -22.963 1.00 96.69 490 ALA A O 1
ATOM 4158 N N . LEU A 1 491 ? 24.335 11.480 -23.841 1.00 96.50 491 LEU A N 1
ATOM 4159 C CA . LEU A 1 491 ? 24.608 10.830 -22.552 1.00 96.50 491 LEU A CA 1
ATOM 4160 C C . LEU A 1 491 ? 25.956 11.209 -21.919 1.00 96.50 491 LEU A C 1
ATOM 4162 O O . LEU A 1 491 ? 26.182 10.869 -20.763 1.00 96.50 491 LEU A O 1
ATOM 4166 N N . LYS A 1 492 ? 26.836 11.950 -22.607 1.00 95.00 492 LYS A N 1
ATOM 4167 C CA . LYS A 1 492 ? 28.159 12.365 -22.077 1.00 95.00 492 LYS A CA 1
ATOM 4168 C C . LYS A 1 492 ? 28.122 13.258 -20.833 1.00 95.00 492 LYS A C 1
ATOM 4170 O O . LYS A 1 492 ? 29.164 13.556 -20.267 1.00 95.00 492 LYS A O 1
ATOM 4175 N N . ILE A 1 493 ? 26.936 13.711 -20.437 1.00 93.12 493 ILE A N 1
ATOM 4176 C CA . ILE A 1 493 ? 26.685 14.553 -19.260 1.00 93.12 493 ILE A CA 1
ATOM 4177 C C . ILE A 1 493 ? 26.800 13.800 -17.922 1.00 93.12 493 ILE A C 1
ATOM 4179 O O . ILE A 1 493 ? 26.644 14.412 -16.864 1.00 93.12 493 ILE A O 1
ATOM 4183 N N . ILE A 1 494 ? 27.020 12.483 -17.970 1.00 94.62 494 ILE A N 1
ATOM 4184 C CA . ILE A 1 494 ? 27.146 11.590 -16.817 1.00 94.62 494 ILE A CA 1
ATOM 4185 C C . ILE A 1 494 ? 28.312 10.610 -17.001 1.00 94.62 494 ILE A C 1
ATOM 4187 O O . ILE A 1 494 ? 28.579 10.133 -18.112 1.00 94.62 494 ILE A O 1
ATOM 4191 N N . ASP A 1 495 ? 28.968 10.258 -15.900 1.00 92.00 495 ASP A N 1
ATOM 4192 C CA . ASP A 1 495 ? 30.159 9.404 -15.913 1.00 92.00 495 ASP A CA 1
ATOM 4193 C C . ASP A 1 495 ? 29.825 7.945 -16.254 1.00 92.00 495 ASP A C 1
ATOM 4195 O O . ASP A 1 495 ? 30.607 7.255 -16.912 1.00 92.00 495 ASP A O 1
ATOM 4199 N N . GLU A 1 496 ? 28.624 7.471 -15.905 1.00 91.81 496 GLU A N 1
ATOM 4200 C CA . GLU A 1 496 ? 28.175 6.105 -16.195 1.00 91.81 496 GLU A CA 1
ATOM 4201 C C . GLU A 1 496 ? 28.118 5.806 -17.705 1.00 91.81 496 GLU A C 1
ATOM 4203 O O . GLU A 1 496 ? 28.172 4.644 -18.120 1.00 91.81 496 GLU A O 1
ATOM 4208 N N . SER A 1 497 ? 28.075 6.840 -18.554 1.00 93.94 497 SER A N 1
ATOM 4209 C CA . SER A 1 497 ? 28.120 6.692 -20.012 1.00 93.94 497 SER A CA 1
ATOM 4210 C C . SER A 1 497 ? 29.481 6.221 -20.546 1.00 93.94 497 SER A C 1
ATOM 4212 O O . SER A 1 497 ? 29.551 5.728 -21.676 1.00 93.94 497 SER A O 1
ATOM 4214 N N . ALA A 1 498 ? 30.563 6.300 -19.759 1.00 92.00 498 ALA A N 1
ATOM 4215 C CA . ALA A 1 498 ? 31.927 5.996 -20.206 1.00 92.00 498 ALA A CA 1
ATOM 4216 C C . ALA A 1 498 ? 32.066 4.600 -20.845 1.00 92.00 498 ALA A C 1
ATOM 4218 O O . ALA A 1 498 ? 32.729 4.429 -21.874 1.00 92.00 498 ALA A O 1
ATOM 4219 N N . SER A 1 499 ? 31.381 3.596 -20.293 1.00 90.81 499 SER A N 1
ATOM 4220 C CA . SER A 1 499 ? 31.388 2.232 -20.837 1.00 90.81 499 SER A CA 1
ATOM 4221 C C . SER A 1 499 ? 30.774 2.151 -22.246 1.00 90.81 499 SER A C 1
ATOM 4223 O O . SER A 1 499 ? 31.257 1.394 -23.097 1.00 90.81 499 SER A O 1
ATOM 4225 N N . LEU A 1 500 ? 29.768 2.983 -22.545 1.00 92.12 500 LEU A N 1
ATOM 4226 C CA . LEU A 1 500 ? 29.166 3.090 -23.875 1.00 92.12 500 LEU A CA 1
ATOM 4227 C C . LEU A 1 500 ? 30.138 3.713 -24.875 1.00 92.12 500 LEU A C 1
ATOM 4229 O O . LEU A 1 500 ? 30.212 3.242 -26.012 1.00 92.12 500 LEU A O 1
ATOM 4233 N N . PHE A 1 501 ? 30.917 4.721 -24.469 1.00 88.31 501 PHE A N 1
ATOM 4234 C CA . PHE A 1 501 ? 31.953 5.324 -25.316 1.00 88.31 501 PHE A CA 1
ATOM 4235 C C . PHE A 1 501 ? 33.004 4.300 -25.734 1.00 88.31 501 PHE A C 1
ATOM 4237 O O . PHE A 1 501 ? 33.317 4.186 -26.924 1.00 88.31 501 PHE A O 1
ATOM 4244 N N . ILE A 1 502 ? 33.494 3.512 -24.775 1.00 86.44 502 ILE A N 1
ATOM 4245 C CA . ILE A 1 502 ? 34.451 2.431 -25.026 1.00 86.44 502 ILE A CA 1
ATOM 4246 C C . ILE A 1 502 ? 33.835 1.405 -25.984 1.00 86.44 502 ILE A C 1
ATOM 4248 O O . ILE A 1 502 ? 34.421 1.077 -27.021 1.00 86.44 502 ILE A O 1
ATOM 4252 N N . TYR A 1 503 ? 32.621 0.932 -25.692 1.00 87.56 503 TYR A N 1
ATOM 4253 C CA . TYR A 1 503 ? 31.950 -0.071 -26.513 1.00 87.56 503 TYR A CA 1
ATOM 4254 C C . TYR A 1 503 ? 31.697 0.420 -27.948 1.00 87.56 503 TYR A C 1
ATOM 4256 O O . TYR A 1 503 ? 32.152 -0.204 -28.911 1.00 87.56 503 TYR A O 1
ATOM 4264 N N . PHE A 1 504 ? 31.012 1.556 -28.115 1.00 83.81 504 PHE A N 1
ATOM 4265 C CA . PHE A 1 504 ? 30.652 2.101 -29.425 1.00 83.81 504 PHE A CA 1
ATOM 4266 C C . PHE A 1 504 ? 31.846 2.703 -30.184 1.00 83.81 504 PHE A C 1
ATOM 4268 O O . PHE A 1 504 ? 31.747 2.928 -31.394 1.00 83.81 504 PHE A O 1
ATOM 4275 N N . GLY A 1 505 ? 32.947 3.029 -29.502 1.00 75.75 505 GLY A N 1
ATOM 4276 C CA . GLY A 1 505 ? 34.178 3.560 -30.092 1.00 75.75 505 GLY A CA 1
ATOM 4277 C C . GLY A 1 505 ? 35.166 2.492 -30.548 1.00 75.75 505 GLY A C 1
ATOM 4278 O O . GLY A 1 505 ? 35.729 2.622 -31.632 1.00 75.75 505 GLY A O 1
ATOM 4279 N N . ILE A 1 506 ? 35.344 1.438 -29.748 1.00 75.94 506 ILE A N 1
ATOM 4280 C CA . ILE A 1 506 ? 36.420 0.454 -29.926 1.00 75.94 506 ILE A CA 1
ATOM 4281 C C . ILE A 1 506 ? 35.857 -0.909 -30.337 1.00 75.94 506 ILE A C 1
ATOM 4283 O O . ILE A 1 506 ? 36.241 -1.466 -31.365 1.00 75.94 506 ILE A O 1
ATOM 4287 N N . PHE A 1 507 ? 34.916 -1.455 -29.565 1.00 77.19 507 PHE A N 1
ATOM 4288 C CA . PHE A 1 507 ? 34.490 -2.854 -29.710 1.00 77.19 507 PHE A CA 1
ATOM 4289 C C . PHE A 1 507 ? 33.403 -3.080 -30.765 1.00 77.19 507 PHE A C 1
ATOM 4291 O O . PHE A 1 507 ? 33.278 -4.177 -31.313 1.00 77.19 507 PHE A O 1
ATOM 4298 N N . ARG A 1 508 ? 32.645 -2.035 -31.104 1.00 72.75 508 ARG A N 1
ATOM 4299 C CA . ARG A 1 508 ? 31.507 -2.083 -32.030 1.00 72.75 508 ARG A CA 1
ATOM 4300 C C . ARG A 1 508 ? 31.818 -2.686 -33.402 1.00 72.75 508 ARG A C 1
ATOM 4302 O O . ARG A 1 508 ? 30.967 -3.363 -33.971 1.00 72.75 508 ARG A O 1
ATOM 4309 N N . GLN A 1 509 ? 33.033 -2.480 -33.913 1.00 66.19 509 GLN A N 1
ATOM 4310 C CA . GLN A 1 509 ? 33.482 -3.009 -35.209 1.00 66.19 509 GLN A CA 1
ATOM 4311 C C . GLN A 1 509 ? 33.347 -4.532 -35.315 1.00 66.19 509 GLN A C 1
ATOM 4313 O O . GLN A 1 509 ? 33.104 -5.059 -36.397 1.00 66.19 509 GLN A O 1
ATOM 4318 N N . ARG A 1 510 ? 33.477 -5.250 -34.193 1.00 63.94 510 ARG A N 1
ATOM 4319 C CA . ARG A 1 510 ? 33.429 -6.716 -34.166 1.00 63.94 510 ARG A CA 1
ATOM 4320 C C . ARG A 1 510 ? 32.002 -7.272 -34.251 1.00 63.94 510 ARG A C 1
ATOM 4322 O O . ARG A 1 510 ? 31.838 -8.392 -34.715 1.00 63.94 510 ARG A O 1
ATOM 4329 N N . HIS A 1 511 ? 30.984 -6.496 -33.866 1.00 63.94 511 HIS A N 1
ATOM 4330 C CA . HIS A 1 511 ? 29.590 -6.956 -33.780 1.00 63.94 511 HIS A CA 1
ATOM 4331 C C . HIS A 1 511 ? 28.809 -6.924 -35.104 1.00 63.94 511 HIS A C 1
ATOM 4333 O O . HIS A 1 511 ? 27.786 -7.594 -35.208 1.00 63.94 511 HIS A O 1
ATOM 4339 N N . TYR A 1 512 ? 29.265 -6.176 -36.115 1.00 60.62 512 TYR A N 1
ATOM 4340 C CA . TYR A 1 512 ? 28.528 -6.003 -37.378 1.00 60.62 512 TYR A CA 1
ATOM 4341 C C . TYR A 1 512 ? 29.166 -6.677 -38.589 1.00 60.62 512 TYR A C 1
ATOM 4343 O O . TYR A 1 512 ? 28.745 -6.397 -39.706 1.00 60.62 512 TYR A O 1
ATOM 4351 N N . LYS A 1 513 ? 30.144 -7.576 -38.406 1.00 54.06 513 LYS A N 1
ATOM 4352 C CA . LYS A 1 513 ? 30.772 -8.282 -39.540 1.00 54.06 513 LYS A CA 1
ATOM 4353 C C . LYS A 1 513 ? 29.747 -8.967 -40.463 1.00 54.06 513 LYS A C 1
ATOM 4355 O O . LYS A 1 513 ? 30.004 -9.076 -41.652 1.00 54.06 513 LYS A O 1
ATOM 4360 N N . ASN A 1 514 ? 28.573 -9.324 -39.926 1.00 53.34 514 ASN A N 1
ATOM 4361 C CA . ASN A 1 514 ? 27.493 -10.012 -40.637 1.00 53.34 514 ASN A CA 1
ATOM 4362 C C . ASN A 1 514 ? 26.168 -9.212 -40.675 1.00 53.34 514 ASN A C 1
ATOM 4364 O O . ASN A 1 514 ? 25.107 -9.801 -40.860 1.00 53.34 514 ASN A O 1
ATOM 4368 N N . GLN A 1 515 ? 26.180 -7.890 -40.446 1.00 55.25 515 GLN A N 1
ATOM 4369 C CA . GLN A 1 515 ? 24.967 -7.055 -40.499 1.00 55.25 515 GLN A CA 1
ATOM 4370 C C . GLN A 1 515 ? 25.122 -5.931 -41.524 1.00 55.25 515 GLN A C 1
ATOM 4372 O O . GLN A 1 515 ? 26.168 -5.291 -41.595 1.00 55.25 515 GLN A O 1
ATOM 4377 N N . ASN A 1 516 ? 24.056 -5.630 -42.273 1.00 56.31 516 ASN A N 1
ATOM 4378 C CA . ASN A 1 516 ? 24.041 -4.563 -43.280 1.00 56.31 516 ASN A CA 1
ATOM 4379 C C . ASN A 1 516 ? 23.902 -3.165 -42.630 1.00 56.31 516 ASN A C 1
ATOM 4381 O O . ASN A 1 516 ? 22.959 -2.413 -42.879 1.00 56.31 516 ASN A O 1
ATOM 4385 N N . ILE A 1 517 ? 24.808 -2.841 -41.703 1.00 60.16 517 ILE A N 1
ATOM 4386 C CA . ILE A 1 517 ? 24.848 -1.582 -40.957 1.00 60.16 517 ILE A CA 1
ATOM 4387 C C . ILE A 1 517 ? 26.131 -0.851 -41.350 1.00 60.16 517 ILE A C 1
ATOM 4389 O O . ILE A 1 517 ? 27.232 -1.267 -40.994 1.00 60.16 517 ILE A O 1
ATOM 4393 N N . LYS A 1 518 ? 25.990 0.263 -42.084 1.00 56.47 518 LYS A N 1
ATOM 4394 C CA . LYS A 1 518 ? 27.127 1.100 -42.497 1.00 56.47 518 LYS A CA 1
ATOM 4395 C C . LYS A 1 518 ? 27.860 1.632 -41.260 1.00 56.47 518 LYS A C 1
ATOM 4397 O O . LYS A 1 518 ? 27.299 2.419 -40.497 1.00 56.47 518 LYS A O 1
ATOM 4402 N N . PHE A 1 519 ? 29.114 1.216 -41.092 1.00 53.19 519 PHE A N 1
ATOM 4403 C CA . PHE A 1 519 ? 30.013 1.677 -40.039 1.00 53.19 519 PHE A CA 1
ATOM 4404 C C . PHE A 1 519 ? 31.161 2.493 -40.643 1.00 53.19 519 PHE A C 1
ATOM 4406 O O . PHE A 1 519 ? 31.901 1.994 -41.488 1.00 53.19 519 PHE A O 1
ATOM 4413 N N . ASN A 1 520 ? 31.337 3.740 -40.195 1.00 57.25 520 ASN A N 1
ATOM 4414 C CA . ASN A 1 520 ? 32.494 4.558 -40.560 1.00 57.25 520 ASN A CA 1
ATOM 4415 C C . ASN A 1 520 ? 33.519 4.581 -39.414 1.00 57.25 520 ASN A C 1
ATOM 4417 O O . ASN A 1 520 ? 33.323 5.255 -38.407 1.00 57.25 520 ASN A O 1
ATOM 4421 N N . ALA A 1 521 ? 34.630 3.859 -39.576 1.00 52.78 521 ALA A N 1
ATOM 4422 C CA . ALA A 1 521 ? 35.715 3.804 -38.593 1.00 52.78 521 ALA A CA 1
ATOM 4423 C C . ALA A 1 521 ? 36.497 5.124 -38.456 1.00 52.78 521 ALA A C 1
ATOM 4425 O O . ALA A 1 521 ? 37.205 5.320 -37.466 1.00 52.78 521 ALA A O 1
ATOM 4426 N N . LYS A 1 522 ? 36.434 6.004 -39.468 1.00 51.56 522 LYS A N 1
ATOM 4427 C CA . LYS A 1 522 ? 37.338 7.156 -39.596 1.00 51.56 522 LYS A CA 1
ATOM 4428 C C . LYS A 1 522 ? 36.930 8.363 -38.739 1.00 51.56 522 LYS A C 1
ATOM 4430 O O . LYS A 1 522 ? 37.818 9.131 -38.383 1.00 51.56 522 LYS A O 1
ATOM 4435 N N . SER A 1 523 ? 35.661 8.510 -38.333 1.00 47.78 523 SER A N 1
ATOM 4436 C CA . SER A 1 523 ? 35.206 9.682 -37.552 1.00 47.78 523 SER A CA 1
ATOM 4437 C C . SER A 1 523 ? 35.736 9.728 -36.109 1.00 47.78 523 SER A C 1
ATOM 4439 O O . SER A 1 523 ? 35.743 10.791 -35.501 1.00 47.78 523 SER A O 1
ATOM 4441 N N . LYS A 1 524 ? 36.268 8.620 -35.567 1.00 43.78 524 LYS A N 1
ATOM 4442 C CA . LYS A 1 524 ? 36.744 8.537 -34.168 1.00 43.78 524 LYS A CA 1
ATOM 4443 C C . LYS A 1 524 ? 38.268 8.607 -33.976 1.00 43.78 524 LYS A C 1
ATOM 4445 O O . LYS A 1 524 ? 38.737 8.520 -32.846 1.00 43.78 524 LYS A O 1
ATOM 4450 N N . LYS A 1 525 ? 39.060 8.784 -35.045 1.00 37.78 525 LYS A N 1
ATOM 4451 C CA . LYS A 1 525 ? 40.535 8.933 -34.964 1.00 37.78 525 LYS A CA 1
ATOM 4452 C C . LYS A 1 525 ? 41.035 10.388 -35.003 1.00 37.78 525 LYS A C 1
ATOM 4454 O O . LYS A 1 525 ? 42.233 10.613 -34.869 1.00 37.78 525 LYS A O 1
ATOM 4459 N N . ALA A 1 526 ? 40.157 11.381 -35.151 1.00 36.28 526 ALA A N 1
ATOM 4460 C CA . ALA A 1 526 ? 40.552 12.771 -35.418 1.00 36.28 526 ALA A CA 1
ATOM 4461 C C . ALA A 1 526 ? 40.883 13.632 -34.173 1.00 36.28 526 ALA A C 1
ATOM 4463 O O . ALA A 1 526 ? 41.003 14.843 -34.299 1.00 36.28 526 ALA A O 1
ATOM 4464 N N . GLY A 1 527 ? 41.068 13.036 -32.988 1.00 34.72 527 GLY A N 1
ATOM 4465 C CA . GLY A 1 527 ? 41.467 13.753 -31.761 1.00 34.72 527 GLY A CA 1
ATOM 4466 C C . GLY A 1 527 ? 42.974 13.762 -31.452 1.00 34.72 527 GLY A C 1
ATOM 4467 O O . GLY A 1 527 ? 43.392 14.382 -30.482 1.00 34.72 527 GLY A O 1
ATOM 4468 N N . LYS A 1 528 ? 43.815 13.081 -32.246 1.00 34.31 528 LYS A N 1
ATOM 4469 C CA . LYS A 1 528 ? 45.284 13.076 -32.082 1.00 34.31 528 LYS A CA 1
ATOM 4470 C C . LYS A 1 528 ? 45.977 13.529 -33.367 1.00 34.31 528 LYS A C 1
ATOM 4472 O O . LYS A 1 528 ? 46.504 12.723 -34.127 1.00 34.31 528 LYS A O 1
ATOM 4477 N N . LYS A 1 529 ? 45.993 14.839 -33.598 1.00 33.00 529 LYS A N 1
ATOM 4478 C CA . LYS A 1 529 ? 47.063 15.507 -34.352 1.00 33.00 529 LYS A CA 1
ATOM 4479 C C . LYS A 1 529 ? 47.473 16.761 -33.588 1.00 33.00 529 LYS A C 1
ATOM 4481 O O . LYS A 1 529 ? 47.162 17.879 -33.979 1.00 33.00 529 LYS A O 1
ATOM 4486 N N . THR A 1 530 ? 48.169 16.564 -32.474 1.00 34.38 530 THR A N 1
ATOM 4487 C CA . THR A 1 530 ? 49.061 17.589 -31.936 1.00 34.38 530 THR A CA 1
ATOM 4488 C C . THR A 1 530 ? 50.147 17.821 -32.984 1.00 34.38 530 THR A C 1
ATOM 4490 O O . THR A 1 530 ? 50.892 16.903 -33.331 1.00 34.38 530 THR A O 1
ATOM 4493 N N . LYS A 1 531 ? 50.183 19.035 -33.538 1.00 36.06 531 LYS A N 1
ATOM 4494 C CA . LYS A 1 531 ? 51.288 19.525 -34.361 1.00 36.06 531 LYS A CA 1
ATOM 4495 C C . LYS A 1 531 ? 52.571 19.433 -33.529 1.00 36.06 531 LYS A C 1
ATOM 4497 O O . LYS A 1 531 ? 52.722 20.165 -32.558 1.00 36.06 531 LYS A O 1
ATOM 4502 N N . ARG A 1 532 ? 53.489 18.543 -33.909 1.00 32.66 532 ARG A N 1
ATOM 4503 C CA . ARG A 1 532 ? 54.916 18.774 -33.674 1.00 32.66 532 ARG A CA 1
ATOM 4504 C C . ARG A 1 532 ? 55.336 19.813 -34.707 1.00 32.66 532 ARG A C 1
ATOM 4506 O O . ARG A 1 532 ? 55.471 19.477 -35.879 1.00 32.66 532 ARG A O 1
ATOM 4513 N N . ASN A 1 533 ? 55.448 21.065 -34.282 1.00 31.78 533 ASN A N 1
ATOM 4514 C CA . ASN A 1 533 ? 56.234 22.041 -35.021 1.00 31.78 533 ASN A CA 1
ATOM 4515 C C . ASN A 1 533 ? 57.703 21.745 -34.705 1.00 31.78 533 ASN A C 1
ATOM 4517 O O . ASN A 1 533 ? 58.115 21.870 -33.556 1.00 31.78 533 ASN A O 1
ATOM 4521 N N . ASN A 1 534 ? 58.446 21.316 -35.722 1.00 34.16 534 ASN A N 1
ATOM 4522 C CA . ASN A 1 534 ? 59.880 21.549 -35.786 1.00 34.16 534 ASN A CA 1
ATOM 4523 C C . ASN A 1 534 ? 60.061 22.954 -36.365 1.00 34.16 534 ASN A C 1
ATOM 4525 O O . ASN A 1 534 ? 59.598 23.205 -37.480 1.00 34.16 534 ASN A O 1
ATOM 4529 N N . ASN A 1 535 ? 60.650 23.841 -35.572 1.00 33.69 535 ASN A N 1
ATOM 4530 C CA . ASN A 1 535 ? 61.716 24.771 -35.943 1.00 33.69 535 ASN A CA 1
ATOM 4531 C C . ASN A 1 535 ? 62.270 25.379 -34.661 1.00 33.69 535 ASN A C 1
ATOM 4533 O O . ASN A 1 535 ? 61.443 25.872 -33.860 1.00 33.69 535 ASN A O 1
#